Protein AF-A0A934ZIG9-F1 (afdb_monomer_lite)

Secondary structure (DSSP, 8-state):
-PPBPTTT-PBPTT--SS-HHHHHHTTSSPPPPPPPPPP--HHHHHHHHHHHHHHHHHHHHHHHHHHHHHTTS--------S-SS-TT---STTHHHHHHHHTSSSHHHHHHHHHHHHHHHHHS---S-----PSSPPHHHHHHHTTT-TTTS-HHHHHHHHHHHHHHHT--EEEEEE-S-SSTTS-S-SSSSS--EEEEETTEEEETTTTEEEEGGGS-EEE--HHHHHHHHHHHHHHHHHHHT--HHHHHHHHHHHHHH-TTSSHHHHHHHHHHHHHHGGGGHHHHHHHHHHHHHH---HHHHHHHHHHHHHTT-HHHHHHHHHHHHHH-TT-HHHHHHHHHHHHHHHHTT--PPPTTHHHHT--STHHHHHHHTTSTT--HHHHHHHHHHHHHT---HHHHHHHHHHH-HHHHHHHHHHS-HHHHHHHHHHHHHTT-HHHHHHHHT------

pLDDT: mean 82.91, std 17.13, range [31.81, 98.12]

Sequence (455 aa):
MSLECAHCGTRCADGSPRCPKCLRATNLMPVVDAPAPRPRRARVVVAVVTLLLVVGGGGAWHTLRSRRALDRVRPIPTEVAPQANDPLVAGAELQEVVARVRAERDPVARARRAAELVHQRRQAGVVGEGEAVPPPRSPD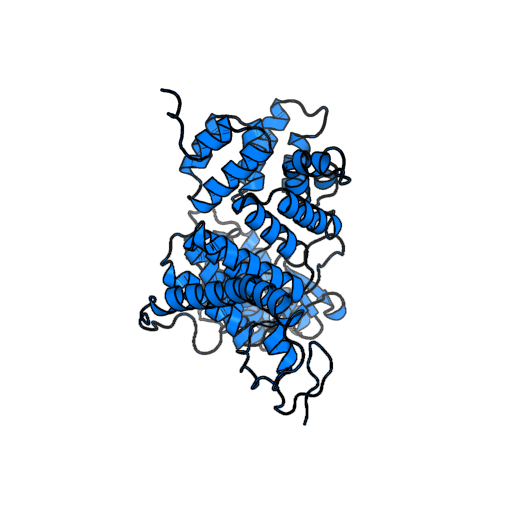LVWRVLPSARERVSTLDLARLVATLLRAAGDPAAVAERTAPARSDEPADPTGMLGSFVVRAGDHVVEVADGTLTAQASVAHQSLDNAELAGAISAQAALELATSQGPRDRALQYASAAVDAWGASPTPLLARARVWIEVGGSSGLDLADSDLRAAIALRDDPAAHLARARVLLAMDRLAEAATESLRAARMSPAWGTAGLAMIALRPVLERLDASAPEGCDGLRRARAPWTDDAYALCAPGVADEARRASAARLLAGSDDPLRAAYAVVTLGAESATALHDRLRVGPRRETARWLMLLGHGELAARVLGDVDGGR

Structure (mmCIF, N/CA/C/O backbone):
data_AF-A0A934ZIG9-F1
#
_entry.id   AF-A0A934ZIG9-F1
#
loop_
_atom_site.group_PDB
_atom_site.id
_atom_site.type_symbol
_atom_site.label_atom_id
_atom_site.label_alt_id
_atom_site.label_comp_id
_atom_site.label_asym_id
_atom_site.label_entity_id
_atom_site.label_seq_id
_atom_site.pdbx_PDB_ins_code
_atom_site.Cartn_x
_atom_site.Cartn_y
_atom_site.Cartn_z
_atom_site.occupancy
_atom_site.B_iso_or_equiv
_atom_site.auth_seq_id
_atom_site.auth_comp_id
_atom_site.auth_asym_id
_atom_site.auth_atom_id
_atom_site.pdbx_PDB_model_num
ATOM 1 N N . MET A 1 1 ? -20.620 -25.265 23.519 1.00 52.66 1 MET A N 1
ATOM 2 C CA . MET A 1 1 ? -21.322 -24.843 22.287 1.00 52.66 1 MET A CA 1
ATOM 3 C C . MET A 1 1 ? -20.398 -25.153 21.118 1.00 52.66 1 MET A C 1
ATOM 5 O O . MET A 1 1 ? -19.248 -24.745 21.182 1.00 52.66 1 MET A O 1
ATOM 9 N N . SER A 1 2 ? -20.823 -25.943 20.127 1.00 54.53 2 SER A N 1
ATOM 10 C CA . SER A 1 2 ? -19.996 -26.238 18.944 1.00 54.53 2 SER A CA 1
ATOM 11 C C . SER A 1 2 ? -20.073 -25.071 17.959 1.00 54.53 2 SER A C 1
ATOM 13 O O . SER A 1 2 ? -21.175 -24.741 17.523 1.00 54.53 2 SER A O 1
ATOM 15 N N . LEU A 1 3 ? -18.936 -24.463 17.621 1.00 75.75 3 LEU A N 1
ATOM 16 C CA . LEU A 1 3 ? -18.834 -23.403 16.614 1.00 75.75 3 LEU A CA 1
ATOM 17 C C . LEU A 1 3 ? -18.751 -24.012 15.208 1.00 75.75 3 LEU A C 1
ATOM 19 O O . LEU A 1 3 ? -18.126 -25.056 15.006 1.00 75.75 3 LEU A O 1
ATOM 23 N N . GLU A 1 4 ? -19.405 -23.380 14.236 1.00 82.62 4 GLU A N 1
ATOM 24 C CA . GLU A 1 4 ? -19.259 -23.735 12.824 1.00 82.62 4 GLU A CA 1
ATOM 25 C C . GLU A 1 4 ? -17.978 -23.112 12.268 1.00 82.62 4 GLU A C 1
ATOM 27 O O . GLU A 1 4 ? -17.645 -21.961 12.548 1.00 82.62 4 GLU A O 1
ATOM 32 N N . CYS A 1 5 ? -17.229 -23.892 11.494 1.00 83.50 5 CYS A N 1
ATOM 33 C CA . CYS A 1 5 ? -16.001 -23.444 10.864 1.00 83.50 5 CYS A CA 1
ATOM 34 C C . CYS A 1 5 ? -16.294 -22.283 9.913 1.00 83.50 5 CYS A C 1
ATOM 36 O O . CYS A 1 5 ? -17.013 -22.459 8.930 1.00 83.50 5 CYS A O 1
ATOM 38 N N . ALA A 1 6 ? -15.627 -21.149 10.128 1.00 74.94 6 ALA A N 1
ATOM 39 C CA . ALA A 1 6 ? -15.805 -19.940 9.324 1.00 74.94 6 ALA A CA 1
ATOM 40 C C . ALA A 1 6 ? -15.455 -20.123 7.833 1.00 74.94 6 ALA A C 1
ATOM 42 O O . ALA A 1 6 ? -15.881 -19.336 6.998 1.00 74.94 6 ALA A O 1
ATOM 43 N N . HIS A 1 7 ? -14.683 -21.158 7.484 1.00 71.94 7 HIS A N 1
ATOM 44 C CA . HIS A 1 7 ? -14.224 -21.385 6.114 1.00 71.94 7 HIS A CA 1
ATOM 45 C C . HIS A 1 7 ? -15.107 -22.356 5.312 1.00 71.94 7 HIS A C 1
ATOM 47 O O . HIS A 1 7 ? -15.242 -22.194 4.103 1.00 71.94 7 HIS A O 1
ATOM 53 N N . CYS A 1 8 ? -15.701 -23.374 5.943 1.00 81.75 8 CYS A N 1
ATOM 54 C CA . CYS A 1 8 ? -16.466 -24.401 5.217 1.00 81.75 8 CYS A CA 1
ATOM 55 C C . CYS A 1 8 ? -17.771 -24.840 5.898 1.00 81.75 8 CYS A C 1
ATOM 57 O O . CYS A 1 8 ? -18.378 -25.816 5.463 1.00 81.75 8 CYS A O 1
ATOM 59 N N . GLY A 1 9 ? -18.185 -24.177 6.983 1.00 79.19 9 GLY A N 1
ATOM 60 C CA . GLY A 1 9 ? -19.452 -24.439 7.675 1.00 79.19 9 GLY A CA 1
ATOM 61 C C . GLY A 1 9 ? -19.520 -25.758 8.454 1.00 79.19 9 GLY A C 1
ATOM 62 O O . GLY A 1 9 ? -20.553 -26.084 9.027 1.00 79.19 9 GLY A O 1
ATOM 63 N N . THR A 1 10 ? -18.441 -26.548 8.513 1.00 85.69 10 THR A N 1
ATOM 64 C CA . THR A 1 10 ? -18.432 -27.783 9.321 1.00 85.69 10 THR A CA 1
ATOM 65 C C . THR A 1 10 ? -18.292 -27.478 10.809 1.00 85.69 10 THR A C 1
ATOM 67 O O . THR A 1 10 ? -17.479 -26.646 11.197 1.00 85.69 10 THR A O 1
ATOM 70 N N . ARG A 1 11 ? -19.050 -28.174 11.664 1.00 81.75 11 ARG A N 1
ATOM 71 C CA . ARG A 1 11 ? -18.956 -28.015 13.126 1.00 81.75 11 ARG A CA 1
ATOM 72 C C . ARG A 1 11 ? -17.592 -28.473 13.648 1.00 81.75 11 ARG A C 1
ATOM 74 O O . ARG A 1 11 ? -17.200 -29.621 13.436 1.00 81.75 11 ARG A O 1
ATOM 81 N N . CYS A 1 12 ? -16.899 -27.587 14.357 1.00 80.19 12 CYS A N 1
ATOM 82 C CA . CYS A 1 12 ? -15.625 -27.875 15.007 1.00 80.19 12 CYS A CA 1
ATOM 83 C C . CYS A 1 12 ? -15.869 -28.497 16.387 1.00 80.19 12 CYS A C 1
ATOM 85 O O . CYS A 1 12 ? -16.540 -27.908 17.237 1.00 80.19 12 CYS A O 1
ATOM 87 N N . ALA A 1 13 ? -15.322 -29.694 16.613 1.00 73.62 13 ALA A N 1
ATOM 88 C CA . ALA A 1 13 ? -15.498 -30.433 17.867 1.00 73.62 13 ALA A CA 1
ATOM 89 C C . ALA A 1 13 ? -14.769 -29.789 19.063 1.00 73.62 13 ALA A C 1
ATOM 91 O O . ALA A 1 13 ? -15.165 -29.996 20.205 1.00 73.62 13 ALA A O 1
ATOM 92 N N . ASP A 1 14 ? -13.735 -28.994 18.798 1.00 75.75 14 ASP A N 1
ATOM 93 C CA . ASP A 1 14 ? -12.892 -28.307 19.781 1.00 75.75 14 ASP A CA 1
ATOM 94 C C . ASP A 1 14 ? -13.305 -26.844 20.025 1.00 75.75 14 ASP A C 1
ATOM 96 O O . ASP A 1 14 ? -12.667 -26.146 20.807 1.00 75.75 14 ASP A O 1
ATOM 100 N N . GLY A 1 15 ? -14.365 -26.365 19.362 1.00 75.19 15 GLY A N 1
ATOM 101 C CA . GLY A 1 15 ? -14.793 -24.966 19.446 1.00 75.19 15 GLY A CA 1
ATOM 102 C C . GLY A 1 15 ? -13.860 -23.976 18.736 1.00 75.19 15 GLY A C 1
ATOM 103 O O . GLY A 1 15 ? -14.022 -22.772 18.909 1.00 75.19 15 GLY A O 1
ATOM 104 N N . SER A 1 16 ? -12.905 -24.448 17.930 1.00 75.94 16 SER A N 1
ATOM 105 C CA . SER A 1 16 ? -12.036 -23.575 17.139 1.00 75.94 16 SER A CA 1
ATOM 106 C C . SER A 1 16 ? -12.794 -22.915 15.970 1.00 75.94 16 SER A C 1
ATOM 108 O O . SER A 1 16 ? -13.719 -23.509 15.407 1.00 75.94 16 SER A O 1
ATOM 110 N N . PRO A 1 17 ? -12.393 -21.706 15.529 1.00 77.88 17 PRO A N 1
ATOM 111 C CA . PRO A 1 17 ? -13.027 -21.028 14.392 1.00 77.88 17 PRO A CA 1
ATOM 112 C C . PRO A 1 17 ? -12.742 -21.709 13.039 1.00 77.88 17 PRO A C 1
ATOM 114 O O . PRO A 1 17 ? -13.371 -21.385 12.026 1.00 77.88 17 PRO A O 1
ATOM 117 N N . ARG A 1 18 ? -11.802 -22.665 12.982 1.00 75.75 18 ARG A N 1
ATOM 118 C CA . ARG A 1 18 ? -11.403 -23.372 11.757 1.00 75.75 18 ARG A CA 1
ATOM 119 C C . ARG A 1 18 ? -11.263 -24.868 12.000 1.00 75.75 18 ARG A C 1
ATOM 121 O O . ARG A 1 18 ? -10.499 -25.283 12.857 1.00 75.75 18 ARG A O 1
ATOM 128 N N . CYS A 1 19 ? -11.925 -25.686 11.182 1.00 84.19 19 CYS A N 1
ATOM 129 C CA . CYS A 1 19 ? -11.845 -27.131 11.346 1.00 84.19 19 CYS A CA 1
ATOM 130 C C . CYS A 1 19 ? -10.449 -27.665 10.959 1.00 84.19 19 CYS A C 1
ATOM 132 O O . CYS A 1 19 ? -9.771 -27.081 10.102 1.00 84.19 19 CYS A O 1
ATOM 134 N N . PRO A 1 20 ? -10.031 -28.829 11.493 1.00 77.81 20 PRO A N 1
ATOM 135 C CA . PRO A 1 20 ? -8.717 -29.420 11.212 1.00 77.81 20 PRO A CA 1
ATOM 136 C C . PRO A 1 20 ? -8.432 -29.677 9.727 1.00 77.81 20 PRO A C 1
ATOM 138 O O . PRO A 1 20 ? -7.274 -29.799 9.328 1.00 77.81 20 PRO A O 1
ATOM 141 N N . LYS A 1 21 ? -9.476 -29.798 8.896 1.00 76.50 21 LYS A N 1
ATOM 142 C CA . LYS A 1 21 ? -9.348 -29.953 7.442 1.00 76.50 21 LYS A CA 1
ATOM 143 C C . LYS A 1 21 ? -8.956 -28.634 6.776 1.00 76.50 21 LYS A C 1
ATOM 145 O O . LYS A 1 21 ? -8.040 -28.624 5.962 1.00 76.50 21 LYS A O 1
ATOM 150 N N . CYS A 1 22 ? -9.606 -27.534 7.153 1.00 73.81 22 CYS A N 1
ATOM 151 C CA . CYS A 1 22 ? -9.266 -26.195 6.678 1.00 73.81 22 CYS A CA 1
ATOM 152 C C . CYS A 1 22 ? -7.878 -25.771 7.155 1.00 73.81 22 CYS A C 1
ATOM 154 O O . CYS A 1 22 ? -7.103 -25.277 6.349 1.00 73.81 22 CYS A O 1
ATOM 156 N N . LEU A 1 23 ? -7.528 -26.059 8.414 1.00 76.62 23 LEU A N 1
ATOM 157 C CA . LEU A 1 23 ? -6.182 -25.806 8.937 1.00 76.62 23 LEU A CA 1
ATOM 158 C C . LEU A 1 23 ? -5.102 -26.571 8.156 1.00 76.62 23 LEU A C 1
ATOM 160 O O . LEU A 1 23 ? -4.046 -26.015 7.871 1.00 76.62 23 LEU A O 1
ATOM 164 N N . ARG A 1 24 ? -5.364 -27.822 7.752 1.00 75.94 24 ARG A N 1
ATOM 165 C CA . ARG A 1 24 ? -4.446 -28.596 6.897 1.00 75.94 24 ARG A CA 1
ATOM 166 C C . ARG A 1 24 ? -4.364 -28.058 5.468 1.00 75.94 24 ARG A C 1
ATOM 168 O O . ARG A 1 24 ? -3.270 -27.980 4.927 1.00 75.94 24 ARG A O 1
ATOM 175 N N . ALA A 1 25 ? -5.488 -27.657 4.874 1.00 70.25 25 ALA A N 1
ATOM 176 C CA . ALA A 1 25 ? -5.511 -27.073 3.530 1.00 70.25 25 ALA A CA 1
ATOM 177 C C . ALA A 1 25 ? -4.749 -25.737 3.454 1.00 70.25 25 ALA A C 1
ATOM 179 O O . ALA A 1 25 ? -4.166 -25.424 2.421 1.00 70.25 25 ALA A O 1
ATOM 180 N N . THR A 1 26 ? -4.706 -24.982 4.555 1.00 62.41 26 THR A N 1
ATOM 181 C CA . THR A 1 26 ? -3.944 -23.730 4.670 1.00 62.41 26 THR A CA 1
ATOM 182 C C . THR A 1 26 ? -2.541 -23.916 5.261 1.00 62.41 26 THR A C 1
ATOM 184 O O . THR A 1 26 ? -1.909 -22.928 5.613 1.00 62.41 26 THR A O 1
ATOM 187 N N . ASN A 1 27 ? -2.044 -25.153 5.409 1.00 56.22 27 ASN A N 1
ATOM 188 C CA . ASN A 1 27 ? -0.744 -25.480 6.025 1.00 56.22 27 ASN A CA 1
ATOM 189 C C . ASN A 1 27 ? -0.538 -24.956 7.467 1.00 56.22 27 ASN A C 1
ATOM 191 O O . ASN A 1 27 ? 0.595 -24.840 7.927 1.00 56.22 27 ASN A O 1
ATOM 195 N N . LEU A 1 28 ? -1.618 -24.681 8.204 1.00 58.62 28 LEU A N 1
ATOM 196 C CA . LEU A 1 28 ? -1.595 -24.218 9.601 1.00 58.62 28 LEU A CA 1
ATOM 197 C C . LEU A 1 28 ? -1.614 -25.374 10.619 1.00 58.62 28 LEU A C 1
ATOM 199 O O . LEU A 1 28 ? -1.473 -25.152 11.816 1.00 58.62 28 LEU A O 1
ATOM 203 N N . MET A 1 29 ? -1.777 -26.618 10.159 1.00 51.84 29 MET A N 1
ATOM 204 C CA . MET A 1 29 ? -1.602 -27.827 10.967 1.00 51.84 29 MET A CA 1
ATOM 205 C C . MET A 1 29 ? -0.736 -28.851 10.224 1.00 51.84 29 MET A C 1
ATOM 207 O O . MET A 1 29 ? -0.979 -29.091 9.037 1.00 51.84 29 MET A O 1
ATOM 211 N N . PRO A 1 30 ? 0.216 -29.521 10.902 1.00 43.22 30 PRO A N 1
ATOM 212 C CA . PRO A 1 30 ? 0.969 -30.617 10.307 1.00 43.22 30 PRO A CA 1
ATOM 213 C C . PRO A 1 30 ? 0.049 -31.810 10.005 1.00 43.22 30 PRO A C 1
ATOM 215 O O . PRO A 1 30 ? -0.809 -32.185 10.807 1.00 43.22 30 PRO A O 1
ATOM 218 N N . VAL A 1 31 ? 0.232 -32.420 8.833 1.00 49.12 31 VAL A N 1
ATOM 219 C CA . VAL A 1 31 ? -0.440 -33.669 8.460 1.00 49.12 31 VAL A CA 1
ATOM 220 C C . VAL A 1 31 ? 0.245 -34.814 9.204 1.00 49.12 31 VAL A C 1
ATOM 222 O O . VAL A 1 31 ? 1.436 -35.045 9.024 1.00 49.12 31 VAL A O 1
ATOM 225 N N . VAL A 1 32 ? -0.499 -35.512 10.062 1.00 45.91 32 VAL A N 1
ATOM 226 C CA . VAL A 1 32 ? -0.075 -36.810 10.599 1.00 45.91 32 VAL A CA 1
ATOM 227 C C . VAL A 1 32 ? -0.434 -37.856 9.550 1.00 45.91 32 VAL A C 1
ATOM 229 O O . VAL A 1 32 ? -1.614 -38.015 9.224 1.00 45.91 32 VAL A O 1
ATOM 232 N N . ASP A 1 33 ? 0.573 -38.525 8.993 1.00 40.09 33 ASP A N 1
ATOM 233 C CA . ASP A 1 33 ? 0.381 -39.558 7.978 1.00 40.09 33 ASP A CA 1
ATOM 234 C C . ASP A 1 33 ? -0.405 -40.742 8.559 1.00 40.09 33 ASP A C 1
ATOM 236 O O . ASP A 1 33 ? -0.028 -41.341 9.568 1.00 40.09 33 ASP A O 1
ATOM 240 N N . ALA A 1 34 ? -1.528 -41.078 7.923 1.00 42.19 34 ALA A N 1
ATOM 241 C CA . ALA A 1 34 ? -2.299 -42.268 8.262 1.00 42.19 34 ALA A CA 1
ATOM 242 C C . ALA A 1 34 ? -1.572 -43.536 7.763 1.00 42.19 34 ALA A C 1
ATOM 244 O O . ALA A 1 34 ? -0.966 -43.510 6.687 1.00 42.19 34 ALA A O 1
ATOM 245 N N . PRO A 1 35 ? -1.649 -44.667 8.492 1.00 41.19 35 PRO A N 1
ATOM 246 C CA . PRO A 1 35 ? -0.997 -45.905 8.081 1.00 41.19 35 PRO A CA 1
ATOM 247 C C . PRO A 1 35 ? -1.600 -46.450 6.777 1.00 41.19 35 PRO A C 1
ATOM 249 O O . PRO A 1 35 ? -2.818 -46.554 6.623 1.00 41.19 35 PRO A O 1
ATOM 252 N N . ALA A 1 36 ? -0.726 -46.803 5.832 1.00 41.97 36 ALA A N 1
ATOM 253 C CA . ALA A 1 36 ? -1.096 -47.242 4.491 1.00 41.97 36 ALA A CA 1
ATOM 254 C C . ALA A 1 36 ? -1.855 -48.594 4.482 1.00 41.97 36 ALA A C 1
ATOM 256 O O . ALA A 1 36 ? -1.451 -49.532 5.177 1.00 41.97 36 ALA A O 1
ATOM 257 N N . PRO A 1 37 ? -2.911 -48.751 3.657 1.00 46.12 37 PRO A N 1
ATOM 258 C CA . PRO A 1 37 ? -3.569 -50.039 3.445 1.00 46.12 37 PRO A CA 1
ATOM 259 C C . PRO A 1 37 ? -2.720 -50.997 2.583 1.00 46.12 37 PRO A C 1
ATOM 261 O O . PRO A 1 37 ? -1.997 -50.588 1.674 1.00 46.12 37 PRO A O 1
ATOM 264 N N . ARG A 1 38 ? -2.825 -52.303 2.874 1.00 39.47 38 ARG A N 1
ATOM 265 C CA . ARG A 1 38 ? -2.090 -53.399 2.206 1.00 39.47 38 ARG A CA 1
ATOM 266 C C . ARG A 1 38 ? -2.528 -53.619 0.739 1.00 39.47 38 ARG A C 1
ATOM 268 O O . ARG A 1 38 ? -3.690 -53.381 0.412 1.00 39.47 38 ARG A O 1
ATOM 275 N N . PRO A 1 39 ? -1.639 -54.124 -0.145 1.00 42.88 39 PRO A N 1
ATOM 276 C CA . PRO A 1 39 ? -1.762 -53.934 -1.589 1.00 42.88 39 PRO A CA 1
ATOM 277 C C . PRO A 1 39 ? -2.347 -55.142 -2.339 1.00 42.88 39 PRO A C 1
ATOM 279 O O . PRO A 1 39 ? -2.041 -56.291 -2.020 1.00 42.88 39 PRO A O 1
ATOM 282 N N . ARG A 1 40 ? -3.058 -54.887 -3.449 1.00 46.94 40 ARG A N 1
ATOM 283 C CA . ARG A 1 40 ? -3.097 -55.792 -4.617 1.00 46.94 40 ARG A CA 1
ATOM 284 C C . ARG A 1 40 ? -3.109 -55.001 -5.935 1.00 46.94 40 ARG A C 1
ATOM 286 O O . ARG A 1 40 ? -3.897 -54.081 -6.099 1.00 46.94 40 ARG A O 1
ATOM 293 N N . ARG A 1 41 ? -2.282 -55.486 -6.880 1.00 46.34 41 ARG A N 1
ATOM 294 C CA . ARG A 1 41 ? -2.056 -55.091 -8.297 1.00 46.34 41 ARG A CA 1
ATOM 295 C C . ARG A 1 41 ? -0.975 -54.018 -8.535 1.00 46.34 41 ARG A C 1
ATOM 297 O O . ARG A 1 41 ? -1.225 -52.832 -8.696 1.00 46.34 41 ARG A O 1
ATOM 304 N N . ALA A 1 42 ? 0.259 -54.517 -8.630 1.00 52.47 42 ALA A N 1
ATOM 305 C CA . ALA A 1 42 ? 1.534 -53.803 -8.553 1.00 52.47 42 ALA A CA 1
ATOM 306 C C . ALA A 1 42 ? 2.007 -53.032 -9.806 1.00 52.47 42 ALA A C 1
ATOM 308 O O . ALA A 1 42 ? 3.113 -52.509 -9.783 1.00 52.47 42 ALA A O 1
ATOM 309 N N . ARG A 1 43 ? 1.242 -52.937 -10.903 1.00 52.53 43 ARG A N 1
ATOM 310 C CA . ARG A 1 43 ? 1.756 -52.300 -12.141 1.00 52.53 43 ARG A CA 1
ATOM 311 C C . ARG A 1 43 ? 1.285 -50.862 -12.373 1.00 52.53 43 ARG A C 1
ATOM 313 O O . ARG A 1 43 ? 2.063 -50.059 -12.863 1.00 52.53 43 ARG A O 1
ATOM 320 N N . VAL A 1 44 ? 0.077 -50.503 -11.937 1.00 54.75 44 VAL A N 1
ATOM 321 C CA . VAL A 1 44 ? -0.407 -49.104 -11.986 1.00 54.75 44 VAL A CA 1
ATOM 322 C C . VAL A 1 44 ? 0.142 -48.292 -10.806 1.00 54.75 44 VAL A C 1
ATOM 324 O O . VAL A 1 44 ? 0.423 -47.104 -10.928 1.00 54.75 44 VAL A O 1
ATOM 327 N N . VAL A 1 45 ? 0.382 -48.962 -9.677 1.00 54.41 45 VAL A N 1
ATOM 328 C CA . VAL A 1 45 ? 0.894 -48.340 -8.452 1.00 54.41 45 VAL A CA 1
ATOM 329 C C . VAL A 1 45 ? 2.318 -47.823 -8.628 1.00 54.41 45 VAL A C 1
ATOM 331 O O . VAL A 1 45 ? 2.606 -46.759 -8.110 1.00 54.41 45 VAL A O 1
ATOM 334 N N . VAL A 1 46 ? 3.194 -48.492 -9.386 1.00 58.06 46 VAL A N 1
ATOM 335 C CA . VAL A 1 46 ? 4.574 -48.001 -9.567 1.00 58.06 46 VAL A CA 1
ATOM 336 C C . VAL A 1 46 ? 4.582 -46.671 -10.315 1.00 58.06 46 VAL A C 1
ATOM 338 O O . VAL A 1 46 ? 5.200 -45.736 -9.833 1.00 58.06 46 VAL A O 1
ATOM 341 N N . ALA A 1 47 ? 3.820 -46.524 -11.402 1.00 59.28 47 ALA A N 1
ATOM 342 C CA . ALA A 1 47 ? 3.759 -45.257 -12.136 1.00 59.28 47 ALA A CA 1
ATOM 343 C C . ALA A 1 47 ? 3.183 -44.111 -11.283 1.00 59.28 47 ALA A C 1
ATOM 345 O O . ALA A 1 47 ? 3.727 -43.009 -11.276 1.00 59.28 47 ALA A O 1
ATOM 346 N N . VAL A 1 48 ? 2.126 -44.385 -10.508 1.00 57.72 48 VAL A N 1
ATOM 347 C CA . VAL A 1 48 ? 1.506 -43.391 -9.617 1.00 57.72 48 VAL A CA 1
ATOM 348 C C . VAL A 1 48 ? 2.394 -43.079 -8.409 1.00 57.72 48 VAL A C 1
ATOM 350 O O . VAL A 1 48 ? 2.477 -41.925 -8.011 1.00 57.72 48 VAL A O 1
ATOM 353 N N . VAL A 1 49 ? 3.110 -44.058 -7.851 1.00 59.88 49 VAL A N 1
ATOM 354 C CA . VAL A 1 49 ? 4.049 -43.862 -6.735 1.00 59.88 49 VAL A CA 1
ATOM 355 C C . VAL A 1 49 ? 5.306 -43.139 -7.197 1.00 59.88 49 VAL A C 1
ATOM 357 O O . VAL A 1 49 ? 5.768 -42.265 -6.482 1.00 59.88 49 VAL A O 1
ATOM 360 N N . THR A 1 50 ? 5.839 -43.413 -8.390 1.00 61.34 50 THR A N 1
ATOM 361 C CA . THR A 1 50 ? 6.960 -42.636 -8.938 1.00 61.34 50 THR A CA 1
ATOM 362 C C . THR A 1 50 ? 6.527 -41.197 -9.214 1.00 61.34 50 THR A C 1
ATOM 364 O O . THR A 1 50 ? 7.243 -40.276 -8.838 1.00 61.34 50 THR A O 1
ATOM 367 N N . LEU A 1 51 ? 5.325 -40.979 -9.762 1.00 60.47 51 LEU A N 1
ATOM 368 C CA . LEU A 1 51 ? 4.777 -39.633 -9.953 1.00 60.47 51 LEU A CA 1
ATOM 369 C C . LEU A 1 51 ? 4.538 -38.918 -8.610 1.00 60.47 51 LEU A C 1
ATOM 371 O O . LEU A 1 51 ? 4.914 -37.761 -8.463 1.00 60.47 51 LEU A O 1
ATOM 375 N N . LEU A 1 52 ? 3.988 -39.602 -7.601 1.00 54.50 52 LEU A N 1
ATOM 376 C CA . LEU A 1 52 ? 3.781 -39.058 -6.253 1.00 54.50 52 LEU A CA 1
ATOM 377 C C . LEU A 1 52 ? 5.088 -38.877 -5.471 1.00 54.50 52 LEU A C 1
ATOM 379 O O . LEU A 1 52 ? 5.154 -37.991 -4.632 1.00 54.50 52 LEU A O 1
ATOM 383 N N . LEU A 1 53 ? 6.137 -39.654 -5.738 1.00 58.69 53 LEU A N 1
ATOM 384 C CA . LEU A 1 53 ? 7.465 -39.454 -5.150 1.00 58.69 53 LEU A CA 1
ATOM 385 C C . LEU A 1 53 ? 8.208 -38.300 -5.824 1.00 58.69 53 LEU A C 1
ATOM 387 O O . LEU A 1 53 ? 8.953 -37.602 -5.150 1.00 58.69 53 LEU A O 1
ATOM 391 N N . VAL A 1 54 ? 7.980 -38.043 -7.114 1.00 59.50 54 VAL A N 1
ATOM 392 C CA . VAL A 1 54 ? 8.545 -36.874 -7.806 1.00 59.50 54 VAL A CA 1
ATOM 393 C C . VAL A 1 54 ? 7.785 -35.597 -7.421 1.00 59.50 54 VAL A C 1
ATOM 395 O O . VAL A 1 54 ? 8.404 -34.602 -7.053 1.00 59.50 54 VAL A O 1
ATOM 398 N N . VAL A 1 55 ? 6.448 -35.631 -7.408 1.00 54.34 55 VAL A N 1
ATOM 399 C CA . VAL A 1 55 ? 5.596 -34.476 -7.060 1.00 54.34 55 VAL A CA 1
ATOM 400 C C . VAL A 1 55 ? 5.551 -34.236 -5.542 1.00 54.34 55 VAL A C 1
ATOM 402 O O . VAL A 1 55 ? 5.693 -33.106 -5.082 1.00 54.34 55 VAL A O 1
ATOM 405 N N . GLY A 1 56 ? 5.417 -35.291 -4.738 1.00 45.12 56 GLY A N 1
ATOM 406 C CA . GLY A 1 56 ? 5.421 -35.229 -3.272 1.00 45.12 56 GLY A CA 1
ATOM 407 C C . GLY A 1 56 ? 6.822 -35.119 -2.666 1.00 45.12 56 GLY A C 1
ATOM 408 O O . GLY A 1 56 ? 6.992 -34.455 -1.645 1.00 45.12 56 GLY A O 1
ATOM 409 N N . GLY A 1 57 ? 7.847 -35.679 -3.316 1.00 43.47 57 GLY A N 1
ATOM 410 C CA . GLY A 1 57 ? 9.245 -35.509 -2.909 1.00 43.47 57 GLY A CA 1
ATOM 411 C C . GLY A 1 57 ? 9.738 -34.075 -3.085 1.00 43.47 57 GLY A C 1
ATOM 412 O O . GLY A 1 57 ? 10.479 -33.594 -2.232 1.00 43.47 57 GLY A O 1
ATOM 413 N N . GLY A 1 58 ? 9.258 -33.349 -4.103 1.00 44.69 58 GLY A N 1
ATOM 414 C CA . GLY A 1 58 ? 9.514 -31.911 -4.247 1.00 44.69 58 GLY A CA 1
ATOM 415 C C . GLY A 1 58 ? 8.960 -31.095 -3.073 1.00 44.69 58 GLY A C 1
ATOM 416 O O . GLY A 1 58 ? 9.679 -30.284 -2.491 1.00 44.69 58 GLY A O 1
ATOM 417 N N . GLY A 1 59 ? 7.719 -31.365 -2.651 1.00 41.91 59 GLY A N 1
ATOM 418 C CA . GLY A 1 59 ? 7.088 -30.692 -1.506 1.00 41.91 59 GLY A CA 1
ATOM 419 C C . GLY A 1 59 ? 7.707 -31.054 -0.148 1.00 41.91 59 GLY A C 1
ATOM 420 O O . GLY A 1 59 ? 7.931 -30.179 0.693 1.00 41.91 59 GLY A O 1
ATOM 421 N N . ALA A 1 60 ? 8.046 -32.329 0.065 1.00 45.97 60 ALA A N 1
ATOM 422 C CA . ALA A 1 60 ? 8.708 -32.799 1.284 1.00 45.97 60 ALA A CA 1
ATOM 423 C C . ALA A 1 60 ? 10.156 -32.285 1.391 1.00 45.97 60 ALA A C 1
ATOM 425 O O . ALA A 1 60 ? 10.595 -31.863 2.460 1.00 45.97 60 ALA A O 1
ATOM 426 N N . TRP A 1 61 ? 10.893 -32.244 0.276 1.00 43.03 61 TRP A N 1
ATOM 427 C CA . TRP A 1 61 ? 12.234 -31.659 0.227 1.00 43.03 61 TRP A CA 1
ATOM 428 C C . TRP A 1 61 ? 12.198 -30.143 0.459 1.00 43.03 61 TRP A C 1
ATOM 430 O O . TRP A 1 61 ? 13.035 -29.624 1.198 1.00 43.03 61 TRP A O 1
ATOM 440 N N . HIS A 1 62 ? 11.212 -29.428 -0.098 1.00 52.25 62 HIS A N 1
ATOM 441 C CA . HIS A 1 62 ? 11.022 -27.996 0.156 1.00 52.25 62 HIS A CA 1
ATOM 442 C C . HIS A 1 62 ? 10.696 -27.708 1.622 1.00 52.25 62 HIS A C 1
ATOM 444 O O . HIS A 1 62 ? 11.354 -26.872 2.232 1.00 52.25 62 HIS A O 1
ATOM 450 N N . THR A 1 63 ? 9.756 -28.437 2.226 1.00 49.00 63 THR A N 1
ATOM 451 C CA . THR A 1 63 ? 9.401 -28.261 3.646 1.00 49.00 63 THR A CA 1
ATOM 452 C C . THR A 1 63 ? 10.556 -28.611 4.588 1.00 49.00 63 THR A C 1
ATOM 454 O O . THR A 1 63 ? 10.800 -27.880 5.548 1.00 49.00 63 THR A O 1
ATOM 457 N N . LEU A 1 64 ? 11.335 -29.660 4.297 1.00 46.50 64 LEU A N 1
ATOM 458 C CA . LEU A 1 64 ? 12.546 -30.004 5.056 1.00 46.50 64 LEU A CA 1
ATOM 459 C C . LEU A 1 64 ? 13.676 -28.979 4.875 1.00 46.50 64 LEU A C 1
ATOM 461 O O . LEU A 1 64 ? 14.401 -28.698 5.830 1.00 46.50 64 LEU A O 1
ATOM 465 N N . ARG A 1 65 ? 13.829 -28.391 3.682 1.00 46.31 65 ARG A N 1
ATOM 466 C CA . ARG A 1 65 ? 14.807 -27.322 3.425 1.00 46.31 65 ARG A CA 1
ATOM 467 C C . ARG A 1 65 ? 14.422 -26.025 4.140 1.00 46.31 65 ARG A C 1
ATOM 469 O O . ARG A 1 65 ? 15.293 -25.418 4.757 1.00 46.31 65 ARG A O 1
ATOM 476 N N . SER A 1 66 ? 13.141 -25.656 4.130 1.00 45.06 66 SER A N 1
ATOM 477 C CA . SER A 1 66 ? 12.614 -24.510 4.882 1.00 45.06 66 SER A CA 1
ATOM 478 C C . SER A 1 66 ? 12.773 -24.703 6.391 1.00 45.06 66 SER A C 1
ATOM 480 O O . SER A 1 66 ? 13.208 -23.788 7.081 1.00 45.06 66 SER A O 1
ATOM 482 N N . ARG A 1 67 ? 12.531 -25.918 6.906 1.00 43.47 67 ARG A N 1
ATOM 483 C CA . ARG A 1 67 ? 12.769 -26.251 8.322 1.00 43.47 67 ARG A CA 1
ATOM 484 C C . ARG A 1 67 ? 14.241 -26.168 8.710 1.00 43.47 67 ARG A C 1
ATOM 486 O O . ARG A 1 67 ? 14.556 -25.548 9.709 1.00 43.47 67 ARG A O 1
ATOM 493 N N . ARG A 1 68 ? 15.161 -26.681 7.889 1.00 46.00 68 ARG A N 1
ATOM 494 C CA . ARG A 1 68 ? 16.608 -26.557 8.159 1.00 46.00 68 ARG A CA 1
ATOM 495 C C . ARG A 1 68 ? 17.128 -25.118 8.059 1.00 46.00 68 ARG A C 1
ATOM 497 O O . ARG A 1 68 ? 18.155 -24.814 8.662 1.00 46.00 68 ARG A O 1
ATOM 504 N N . ALA A 1 69 ? 16.459 -24.254 7.294 1.00 44.62 69 ALA A N 1
ATOM 505 C CA . ALA A 1 69 ? 16.737 -22.820 7.284 1.00 44.62 69 ALA A CA 1
ATOM 506 C C . ALA A 1 69 ? 16.221 -22.134 8.564 1.00 44.62 69 ALA A C 1
ATOM 508 O O . ALA A 1 69 ? 16.920 -21.282 9.104 1.00 44.62 69 ALA A O 1
ATOM 509 N N . LEU A 1 70 ? 15.067 -22.565 9.087 1.00 40.56 70 LEU A N 1
ATOM 510 C CA . LEU A 1 70 ? 14.503 -22.108 10.364 1.00 40.56 70 LEU A CA 1
ATOM 511 C C . LEU A 1 70 ? 15.302 -22.615 11.583 1.00 40.56 70 LEU A C 1
ATOM 513 O O . LEU A 1 70 ? 15.569 -21.838 12.490 1.00 40.56 70 LEU A O 1
ATOM 517 N N . ASP A 1 71 ? 15.786 -23.862 11.569 1.00 36.56 71 ASP A N 1
ATOM 518 C CA . ASP A 1 71 ? 16.562 -24.471 12.669 1.00 36.56 71 ASP A CA 1
ATOM 519 C C . ASP A 1 71 ? 17.967 -23.860 12.844 1.00 36.56 71 ASP A C 1
ATOM 521 O O . ASP A 1 71 ? 18.637 -24.091 13.852 1.00 36.56 71 ASP A O 1
ATOM 525 N N . ARG A 1 72 ? 18.448 -23.078 11.866 1.00 36.72 72 ARG A N 1
ATOM 526 C CA . ARG A 1 72 ? 19.714 -22.329 11.969 1.00 36.72 72 ARG A CA 1
ATOM 527 C C . ARG A 1 72 ? 19.550 -20.931 12.556 1.00 36.72 72 ARG A C 1
ATOM 529 O O . ARG A 1 72 ? 20.561 -20.289 12.845 1.00 36.72 72 ARG A O 1
ATOM 536 N N . VAL A 1 73 ? 18.320 -20.475 12.775 1.00 38.12 73 VAL A N 1
ATOM 537 C CA . VAL A 1 73 ? 18.056 -19.253 13.530 1.00 38.12 73 VAL A CA 1
ATOM 538 C C . VAL A 1 73 ? 18.132 -19.634 15.005 1.00 38.12 73 VAL A C 1
ATOM 540 O O . VAL A 1 73 ? 17.219 -20.242 15.558 1.00 38.12 73 VAL A O 1
ATOM 543 N N . ARG A 1 74 ? 19.266 -19.334 15.651 1.00 32.16 74 ARG A N 1
ATOM 544 C CA . ARG A 1 74 ? 19.359 -19.418 17.116 1.00 32.16 74 ARG A CA 1
ATOM 545 C C . ARG A 1 74 ? 18.191 -18.622 17.713 1.00 32.16 74 ARG A C 1
ATOM 547 O O . ARG A 1 74 ? 17.890 -17.563 17.165 1.00 32.16 74 ARG A O 1
ATOM 554 N N . PRO A 1 75 ? 17.570 -19.062 18.822 1.00 33.72 75 PRO A N 1
ATOM 555 C CA . PRO A 1 75 ? 16.624 -18.219 19.537 1.00 33.72 75 PRO A CA 1
ATOM 556 C C . PRO A 1 75 ? 17.361 -16.945 19.954 1.00 33.72 75 PRO A C 1
ATOM 558 O O . PRO A 1 75 ? 18.211 -16.956 20.846 1.00 33.72 75 PRO A O 1
ATOM 561 N N . ILE A 1 76 ? 17.100 -15.862 19.226 1.00 38.12 76 ILE A N 1
ATOM 562 C CA . ILE A 1 76 ? 17.567 -14.529 19.576 1.00 38.12 76 ILE A CA 1
ATOM 563 C C . ILE A 1 76 ? 16.820 -14.169 20.864 1.00 38.12 76 ILE A C 1
ATOM 565 O O . ILE A 1 76 ? 15.609 -14.408 20.930 1.00 38.12 76 ILE A O 1
ATOM 569 N N . PRO A 1 77 ? 17.505 -13.646 21.897 1.00 32.31 77 PRO A N 1
ATOM 570 C CA . PRO A 1 77 ? 16.850 -13.220 23.123 1.00 32.31 77 PRO A CA 1
AT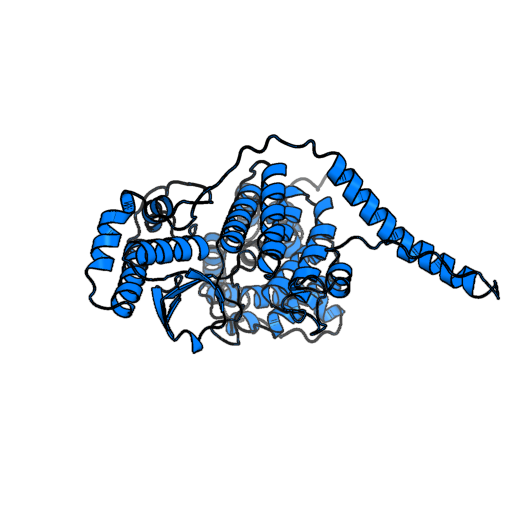OM 571 C C . PRO A 1 77 ? 15.652 -12.333 22.785 1.00 32.31 77 PRO A C 1
ATOM 573 O O . PRO A 1 77 ? 15.783 -11.355 22.049 1.00 32.31 77 PRO A O 1
ATOM 576 N N . THR A 1 78 ? 14.478 -12.699 23.296 1.00 39.72 78 THR A N 1
ATOM 577 C CA . THR A 1 78 ? 13.247 -11.915 23.210 1.00 39.72 78 THR A CA 1
ATOM 578 C C . THR A 1 78 ? 13.405 -10.631 24.021 1.00 39.72 78 THR A C 1
ATOM 580 O O . THR A 1 78 ? 12.880 -10.506 25.124 1.00 39.72 78 THR A O 1
ATOM 583 N N . GLU A 1 79 ? 14.128 -9.655 23.478 1.00 37.00 79 GLU A N 1
ATOM 584 C CA . GLU A 1 79 ? 13.905 -8.257 23.823 1.00 37.00 79 GLU A CA 1
ATOM 585 C C . GLU A 1 79 ? 12.560 -7.862 23.221 1.00 37.00 79 GLU A C 1
ATOM 587 O O . GLU A 1 79 ? 12.440 -7.497 22.046 1.00 37.00 79 GLU A O 1
ATOM 592 N N . VAL A 1 80 ? 11.530 -8.030 24.046 1.00 45.94 80 VAL A N 1
ATOM 593 C CA . VAL A 1 80 ? 10.167 -7.569 23.807 1.00 45.94 80 VAL A CA 1
ATOM 594 C C . VAL A 1 80 ? 10.196 -6.124 23.309 1.00 45.94 80 VAL A C 1
ATOM 596 O O . VAL A 1 80 ? 10.675 -5.235 24.008 1.00 45.94 80 VAL A O 1
ATOM 599 N N . ALA A 1 81 ? 9.608 -5.872 22.142 1.00 40.97 81 ALA A N 1
ATOM 600 C CA . ALA A 1 81 ? 8.995 -4.585 21.830 1.00 40.97 81 ALA A CA 1
ATOM 601 C C . ALA A 1 81 ? 7.896 -4.782 20.766 1.00 40.97 81 ALA A C 1
ATOM 603 O O . ALA A 1 81 ? 8.086 -5.640 19.905 1.00 40.97 81 ALA A O 1
ATOM 604 N N . PRO A 1 82 ? 6.787 -4.006 20.755 1.00 46.16 82 PRO A N 1
ATOM 605 C CA . PRO A 1 82 ? 6.447 -2.856 21.609 1.00 46.16 82 PRO A CA 1
ATOM 606 C C . PRO A 1 82 ? 5.055 -2.956 22.287 1.00 46.16 82 PRO A C 1
ATOM 608 O O . PRO A 1 82 ? 4.125 -3.554 21.765 1.00 46.16 82 PRO A O 1
ATOM 611 N N . GLN A 1 83 ? 4.898 -2.275 23.428 1.00 48.88 83 GLN A N 1
ATOM 612 C CA . GLN A 1 83 ? 3.622 -2.021 24.129 1.00 48.88 83 GLN A CA 1
ATOM 613 C C . GLN A 1 83 ? 2.880 -3.253 24.686 1.00 48.88 83 GLN A C 1
ATOM 615 O O . GLN A 1 83 ? 1.727 -3.520 24.357 1.00 48.88 83 GLN A O 1
ATOM 620 N N . ALA A 1 84 ? 3.495 -3.944 25.646 1.00 42.38 84 ALA A N 1
ATOM 621 C CA . ALA A 1 84 ? 2.729 -4.745 26.596 1.00 42.38 84 ALA A CA 1
ATOM 622 C C . ALA A 1 84 ? 1.890 -3.802 27.487 1.00 42.38 84 ALA A C 1
ATOM 624 O O . ALA A 1 84 ? 2.438 -3.178 28.394 1.00 42.38 84 ALA A O 1
ATOM 625 N N . ASN A 1 85 ? 0.605 -3.606 27.150 1.00 53.34 85 ASN A N 1
ATOM 626 C CA . ASN A 1 85 ? -0.559 -3.735 28.057 1.00 53.34 85 ASN A CA 1
ATOM 627 C C . ASN A 1 85 ? -1.861 -3.101 27.511 1.00 53.34 85 ASN A C 1
ATOM 629 O O . ASN A 1 85 ? -2.929 -3.558 27.893 1.00 53.34 85 ASN A O 1
ATOM 633 N N . ASP A 1 86 ? -1.808 -2.138 26.584 1.00 66.25 86 ASP A N 1
ATOM 634 C CA . ASP A 1 86 ? -2.936 -1.697 25.733 1.00 66.25 86 ASP A CA 1
ATOM 635 C C . ASP A 1 86 ? -2.364 -0.757 24.643 1.00 66.25 86 ASP A C 1
ATOM 637 O O . ASP A 1 86 ? -1.742 0.254 24.983 1.00 66.25 86 ASP A O 1
ATOM 641 N N . PRO A 1 87 ? -2.501 -1.066 23.339 1.00 72.69 87 PRO A N 1
ATOM 642 C CA . PRO A 1 87 ? -1.912 -0.259 22.264 1.00 72.69 87 PRO A CA 1
ATOM 643 C C . PRO A 1 87 ? -2.581 1.115 22.064 1.00 72.69 87 PRO A C 1
ATOM 645 O O . PRO A 1 87 ? -2.111 1.894 21.226 1.00 72.69 87 PRO A O 1
ATOM 648 N N . LEU A 1 88 ? -3.667 1.409 22.794 1.00 81.88 88 LEU A N 1
ATOM 649 C CA . LEU A 1 88 ? -4.502 2.606 22.648 1.00 81.88 88 LEU A CA 1
ATOM 650 C C . LEU A 1 88 ? -4.601 3.439 23.942 1.00 81.88 88 LEU A C 1
ATOM 652 O O . LEU A 1 88 ? -5.672 3.930 24.304 1.00 81.88 88 LEU A O 1
ATOM 656 N N . VAL A 1 89 ? -3.488 3.592 24.660 1.00 84.69 89 VAL A N 1
ATOM 657 C CA . VAL A 1 89 ? -3.415 4.441 25.862 1.00 84.69 89 VAL A CA 1
ATOM 658 C C . VAL A 1 89 ? -2.947 5.843 25.491 1.00 84.69 89 VAL A C 1
ATOM 660 O O . VAL A 1 89 ? -1.949 6.008 24.789 1.00 84.69 89 VAL A O 1
ATOM 663 N N . ALA A 1 90 ? -3.664 6.855 25.984 1.00 85.00 90 ALA A N 1
ATOM 664 C CA . ALA A 1 90 ? -3.276 8.252 25.834 1.00 85.00 90 ALA A CA 1
ATOM 665 C C . ALA A 1 90 ? -2.208 8.622 26.870 1.00 85.00 90 ALA A C 1
ATOM 667 O O . ALA A 1 90 ? -2.452 8.507 28.073 1.00 85.00 90 ALA A O 1
ATOM 668 N N . GLY A 1 91 ? -1.046 9.085 26.413 1.00 87.12 91 GLY A N 1
ATOM 669 C CA . GLY A 1 91 ? -0.025 9.660 27.277 1.00 87.12 91 GLY A CA 1
ATOM 670 C C . GLY A 1 91 ? -0.311 11.115 27.657 1.00 87.12 91 GLY A C 1
ATOM 671 O O . GLY A 1 91 ? -1.423 11.637 27.507 1.00 87.12 91 GLY A O 1
ATOM 672 N N . ALA A 1 92 ? 0.708 11.771 28.211 1.00 88.00 92 ALA A N 1
ATOM 673 C CA . ALA A 1 92 ? 0.612 13.146 28.690 1.00 88.00 92 ALA A CA 1
ATOM 674 C C . ALA A 1 92 ? 0.435 14.164 27.548 1.00 88.00 92 ALA A C 1
ATOM 676 O O . ALA A 1 92 ? -0.245 15.171 27.738 1.00 88.00 92 ALA A O 1
ATOM 677 N N . GLU A 1 93 ? 0.985 13.901 26.356 1.00 85.94 93 GLU A N 1
ATOM 678 C CA . GLU A 1 93 ? 0.959 14.860 25.239 1.00 85.94 93 GLU A CA 1
ATOM 679 C C . GLU A 1 93 ? -0.431 14.983 24.615 1.00 85.94 93 GLU A C 1
ATOM 681 O O . GLU A 1 93 ? -0.768 16.004 24.016 1.00 85.94 93 GLU A O 1
ATOM 686 N N . LEU A 1 94 ? -1.264 13.955 24.782 1.00 92.56 94 LEU A N 1
ATOM 687 C CA . LEU A 1 94 ? -2.624 13.939 24.261 1.00 92.56 94 LEU A CA 1
ATOM 688 C C . LEU A 1 94 ? -3.650 14.564 25.215 1.00 92.56 94 LEU A C 1
ATOM 690 O O . LEU A 1 94 ? -4.781 14.775 24.789 1.00 92.56 94 LEU A O 1
ATOM 694 N N . GLN A 1 95 ? -3.309 14.893 26.467 1.00 93.31 95 GLN A N 1
ATOM 695 C CA . GLN A 1 95 ? -4.300 15.310 27.477 1.00 93.31 95 GLN A CA 1
ATOM 696 C C . GLN A 1 95 ? -5.097 16.557 27.076 1.00 93.31 95 GLN A C 1
ATOM 698 O O . GLN A 1 95 ? -6.318 16.581 27.228 1.00 93.31 95 GLN A O 1
ATOM 703 N N . GLU A 1 96 ? -4.439 17.572 26.509 1.00 94.00 96 GLU A N 1
ATOM 704 C CA . GLU A 1 96 ? -5.124 18.780 26.031 1.00 94.00 96 GLU A CA 1
ATOM 705 C C . GLU A 1 96 ? -6.079 18.460 24.869 1.00 94.00 96 GLU A C 1
ATOM 707 O O . GLU A 1 96 ? -7.218 18.928 24.826 1.00 94.00 96 GLU A O 1
ATOM 712 N N . VAL A 1 97 ? -5.646 17.601 23.945 1.00 95.25 97 VAL A N 1
ATOM 713 C CA . VAL A 1 97 ? -6.450 17.168 22.793 1.00 95.25 97 VAL A CA 1
ATOM 714 C C . VAL A 1 97 ? -7.652 16.350 23.262 1.00 95.25 97 VAL A C 1
ATOM 716 O O . VAL A 1 97 ? -8.774 16.595 22.823 1.00 95.25 97 VAL A O 1
ATOM 719 N N . VAL A 1 98 ? -7.440 15.429 24.204 1.00 96.75 98 VAL A N 1
ATOM 720 C CA . VAL A 1 98 ? -8.492 14.626 24.836 1.00 96.75 98 VAL A CA 1
ATOM 721 C C . VAL A 1 98 ? -9.499 15.521 25.547 1.00 96.75 98 VAL A C 1
ATOM 723 O O . VAL A 1 98 ? -10.696 15.296 25.401 1.00 96.75 98 VAL A O 1
ATOM 726 N N . ALA A 1 99 ? -9.060 16.561 26.263 1.00 96.19 99 ALA A N 1
ATOM 727 C CA . ALA A 1 99 ? -9.965 17.513 26.904 1.00 96.19 99 ALA A CA 1
ATOM 728 C C . ALA A 1 99 ? -10.844 18.248 25.877 1.00 96.19 99 ALA A C 1
ATOM 730 O O . ALA A 1 99 ? -12.048 18.391 26.092 1.00 96.19 99 ALA A O 1
ATOM 731 N N . ARG A 1 100 ? -10.272 18.646 24.731 1.00 96.69 100 ARG A N 1
ATOM 732 C CA . ARG A 1 100 ? -11.017 19.277 23.626 1.00 96.69 100 ARG A CA 1
ATOM 733 C C . ARG A 1 100 ? -12.022 18.333 22.974 1.00 96.69 100 ARG A C 1
ATOM 735 O O . ARG A 1 100 ? -13.099 18.788 22.613 1.00 96.69 100 ARG A O 1
ATOM 742 N N . VAL A 1 101 ? -11.686 17.051 22.820 1.00 96.81 101 VAL A N 1
ATOM 743 C CA . VAL A 1 101 ? -12.638 16.039 22.337 1.00 96.81 101 VAL A CA 1
ATOM 744 C C . VAL A 1 101 ? -13.731 15.828 23.384 1.00 96.81 101 VAL A C 1
ATOM 746 O O . VAL A 1 101 ? -14.902 15.973 23.071 1.00 96.81 101 VAL A O 1
ATOM 749 N N . ARG A 1 102 ? -13.374 15.584 24.650 1.00 96.81 102 ARG A N 1
ATOM 750 C CA . ARG A 1 102 ? -14.319 15.335 25.754 1.00 96.81 102 ARG A CA 1
ATOM 751 C C . ARG A 1 102 ? -15.306 16.486 25.992 1.00 96.81 102 ARG A C 1
ATOM 753 O O . ARG A 1 102 ? -16.398 16.239 26.490 1.00 96.81 102 ARG A O 1
ATOM 760 N N . ALA A 1 103 ? -14.936 17.720 25.649 1.00 96.81 103 ALA A N 1
ATOM 761 C CA . ALA A 1 103 ? -15.812 18.886 25.760 1.00 96.81 103 ALA A CA 1
ATOM 762 C C . ALA A 1 103 ? -17.054 18.816 24.845 1.00 96.81 103 ALA A C 1
ATOM 764 O O . ALA A 1 103 ? -18.043 19.499 25.117 1.00 96.81 103 ALA A O 1
ATOM 765 N N . GLU A 1 104 ? -17.030 17.997 23.788 1.00 97.38 104 GLU A N 1
ATOM 766 C CA . GLU A 1 104 ? -18.190 17.797 22.918 1.00 97.38 104 GLU A CA 1
ATOM 767 C C . GLU A 1 104 ? -19.264 16.930 23.594 1.00 97.38 104 GLU A C 1
ATOM 769 O O . GLU A 1 104 ? -18.987 15.923 24.258 1.00 97.38 104 GLU A O 1
ATOM 774 N N . ARG A 1 105 ? -20.527 17.330 23.410 1.00 88.75 105 ARG A N 1
ATOM 775 C CA . ARG A 1 105 ? -21.661 16.824 24.201 1.00 88.75 105 ARG A CA 1
ATOM 776 C C . ARG A 1 105 ? -22.051 15.387 23.867 1.00 88.75 105 ARG A C 1
ATOM 778 O O . ARG A 1 105 ? -22.380 14.629 24.778 1.00 88.75 105 ARG A O 1
ATOM 785 N N . ASP A 1 106 ? -22.008 15.004 22.596 1.00 92.75 106 ASP A N 1
ATOM 786 C CA . ASP A 1 106 ? -22.440 13.683 22.135 1.00 92.75 106 ASP A CA 1
ATOM 787 C C . ASP A 1 106 ? -21.296 12.875 21.482 1.00 92.75 106 ASP A C 1
ATOM 789 O O . ASP A 1 106 ? -20.309 13.460 21.025 1.00 92.75 106 ASP A O 1
ATOM 793 N N . PRO A 1 107 ? -21.400 11.529 21.436 1.00 92.94 107 PRO A N 1
ATOM 794 C CA . PRO A 1 107 ? -20.351 10.671 20.877 1.00 92.94 107 PRO A CA 1
ATOM 795 C C . PRO A 1 107 ? -20.019 10.946 19.401 1.00 92.94 107 PRO A C 1
ATOM 797 O O . PRO A 1 107 ? -18.878 10.767 18.980 1.00 92.94 107 PRO A O 1
ATOM 800 N N . VAL A 1 108 ? -20.992 11.393 18.600 1.00 93.50 108 VAL A N 1
ATOM 801 C CA . VAL A 1 108 ? -20.799 11.679 17.169 1.00 93.50 108 VAL A CA 1
ATOM 802 C C . VAL A 1 108 ? -20.013 12.978 16.999 1.00 93.50 108 VAL A C 1
ATOM 804 O O . VAL A 1 108 ? -19.070 13.031 16.207 1.00 93.50 108 VAL A O 1
ATOM 807 N N . ALA A 1 109 ? -20.349 14.008 17.778 1.00 94.06 109 ALA A N 1
ATOM 808 C CA . ALA A 1 109 ? -19.596 15.253 17.853 1.00 94.06 109 ALA A CA 1
ATOM 809 C C . ALA A 1 109 ? -18.162 15.006 18.343 1.00 94.06 109 ALA A C 1
ATOM 811 O O . ALA A 1 109 ? -17.226 15.539 17.751 1.00 94.06 109 ALA A O 1
ATOM 812 N N . ARG A 1 110 ? -17.963 14.121 19.332 1.00 96.25 110 ARG A N 1
ATOM 813 C CA . ARG A 1 110 ? -16.624 13.687 19.775 1.00 96.25 110 ARG A CA 1
ATOM 814 C C . ARG A 1 110 ? -15.834 12.991 18.670 1.00 96.25 110 ARG A C 1
ATOM 816 O O . ARG A 1 110 ? -14.693 13.378 18.415 1.00 96.25 110 ARG A O 1
ATOM 823 N N . ALA A 1 111 ? -16.436 12.025 17.973 1.00 95.25 111 ALA A N 1
ATOM 824 C CA . ALA A 1 111 ? -15.815 11.332 16.841 1.00 95.25 111 ALA A CA 1
ATOM 825 C C . ALA A 1 111 ? -15.399 12.302 15.730 1.00 95.25 111 ALA A C 1
ATOM 827 O O . ALA A 1 111 ? -14.253 12.276 15.273 1.00 95.25 111 ALA A O 1
ATOM 828 N N . ARG A 1 112 ? -16.303 13.214 15.350 1.00 94.75 112 ARG A N 1
ATOM 829 C CA . ARG A 1 112 ? -16.024 14.265 14.367 1.00 94.75 112 ARG A CA 1
ATOM 830 C C . ARG A 1 112 ? -14.892 15.174 14.837 1.00 94.75 112 ARG A C 1
ATOM 832 O O . ARG A 1 112 ? -13.951 15.408 14.086 1.00 94.75 112 ARG A O 1
ATOM 839 N N . ARG A 1 113 ? -14.932 15.626 16.090 1.00 96.06 113 ARG A N 1
ATOM 840 C CA . ARG A 1 113 ? -13.919 16.518 16.653 1.00 96.06 113 ARG A CA 1
ATOM 841 C C . ARG A 1 113 ? -12.539 15.872 16.704 1.00 96.06 113 ARG A C 1
ATOM 843 O O . ARG A 1 113 ? -11.557 16.523 16.359 1.00 96.06 113 ARG A O 1
ATOM 850 N N . ALA A 1 114 ? -12.450 14.603 17.096 1.00 95.94 114 ALA A N 1
ATOM 851 C CA . ALA A 1 114 ? -11.193 13.860 17.081 1.00 95.94 114 ALA A CA 1
ATOM 852 C C . ALA A 1 114 ? -10.619 13.763 15.655 1.00 95.94 114 ALA A C 1
ATOM 854 O O . ALA A 1 114 ? -9.437 14.051 15.452 1.00 95.94 114 ALA A O 1
ATOM 855 N N . ALA A 1 115 ? -11.460 13.431 14.668 1.00 94.12 115 ALA A N 1
ATOM 856 C CA . ALA A 1 115 ? -11.066 13.362 13.262 1.00 94.12 115 ALA A CA 1
ATOM 857 C C . ALA A 1 115 ? -10.581 14.721 12.728 1.00 94.12 115 ALA A C 1
ATOM 859 O O . ALA A 1 115 ? -9.506 14.805 12.135 1.00 94.12 115 ALA A O 1
ATOM 860 N N . GLU A 1 116 ? -11.327 15.793 13.004 1.00 94.25 116 GLU A N 1
ATOM 861 C CA . GLU A 1 116 ? -10.986 17.163 12.613 1.00 94.25 116 GLU A CA 1
ATOM 862 C C . GLU A 1 116 ? -9.653 17.618 13.208 1.00 94.25 116 GLU A C 1
ATOM 864 O O . GLU A 1 116 ? -8.827 18.171 12.488 1.00 94.25 116 GLU A O 1
ATOM 869 N N . LEU A 1 117 ? -9.412 17.379 14.502 1.00 94.31 117 LEU A N 1
ATOM 870 C CA . LEU A 1 117 ? -8.175 17.797 15.168 1.00 94.31 117 LEU A CA 1
ATOM 871 C C . LEU A 1 117 ? -6.949 17.099 14.574 1.00 94.31 117 LEU A C 1
ATOM 873 O O . LEU A 1 117 ? -5.937 17.752 14.315 1.00 94.31 117 LEU A O 1
ATOM 877 N N . VAL A 1 118 ? -7.044 15.792 14.316 1.00 93.25 118 VAL A N 1
ATOM 878 C CA . VAL A 1 118 ? -5.975 15.026 13.659 1.00 93.25 118 VAL A CA 1
ATOM 879 C C . VAL A 1 118 ? -5.773 15.505 12.220 1.00 93.25 118 VAL A C 1
ATOM 881 O O . VAL A 1 118 ? -4.636 15.730 11.801 1.00 93.25 118 VAL A O 1
ATOM 884 N N . HIS A 1 119 ? -6.853 15.738 11.473 1.00 90.88 119 HIS A N 1
ATOM 885 C CA . HIS A 1 119 ? -6.779 16.225 10.097 1.00 90.88 119 HIS A CA 1
ATOM 886 C C . HIS A 1 119 ? -6.162 17.631 10.007 1.00 90.88 119 HIS A C 1
ATOM 888 O O . HIS A 1 119 ? -5.230 17.847 9.233 1.00 90.88 119 HIS A O 1
ATOM 894 N N . GLN A 1 120 ? -6.602 18.569 10.849 1.00 90.38 120 GLN A N 1
ATOM 895 C CA . GLN A 1 120 ? -6.039 19.920 10.947 1.00 90.38 120 GLN A CA 1
ATOM 896 C C . GLN A 1 120 ? -4.556 19.877 11.316 1.00 90.38 120 GLN A C 1
ATOM 898 O O . GLN A 1 120 ? -3.740 20.554 10.693 1.00 90.38 120 GLN A O 1
ATOM 903 N N . ARG A 1 121 ? -4.174 19.034 12.285 1.00 90.38 121 ARG A N 1
ATOM 904 C CA . ARG A 1 121 ? -2.773 18.868 12.690 1.00 90.38 121 ARG A CA 1
ATOM 905 C C . ARG A 1 121 ? -1.906 18.336 11.547 1.00 90.38 121 ARG A C 1
ATOM 907 O O . ARG A 1 121 ? -0.784 18.804 11.376 1.00 90.38 121 ARG A O 1
ATOM 914 N N . ARG A 1 122 ? -2.441 17.412 10.742 1.00 86.75 122 ARG A N 1
ATOM 915 C CA . ARG A 1 122 ? -1.800 16.887 9.525 1.00 86.75 122 ARG A CA 1
ATOM 916 C C . ARG A 1 122 ? -1.656 17.946 8.429 1.00 86.75 122 ARG A C 1
ATOM 918 O O . ARG A 1 122 ? -0.686 17.910 7.678 1.00 86.75 122 ARG A O 1
ATOM 925 N N . GLN A 1 123 ? -2.602 18.878 8.328 1.00 84.62 123 GLN A N 1
ATOM 926 C CA . GLN A 1 123 ? -2.567 19.974 7.356 1.00 84.62 123 GLN A CA 1
ATOM 927 C C . GLN A 1 123 ? -1.690 21.157 7.786 1.00 84.62 123 GLN A C 1
ATOM 929 O O . GLN A 1 123 ? -1.247 21.909 6.926 1.00 84.62 123 GLN A O 1
ATOM 934 N N . ALA A 1 124 ? -1.408 21.307 9.084 1.00 82.00 124 ALA A N 1
ATOM 935 C CA . ALA A 1 124 ? -0.705 22.464 9.642 1.00 82.00 124 ALA A CA 1
ATOM 936 C C . ALA A 1 124 ? 0.747 22.653 9.156 1.00 82.00 124 ALA A C 1
ATOM 938 O O . ALA A 1 124 ? 1.321 23.687 9.469 1.00 82.00 124 ALA A O 1
ATOM 939 N N . GLY A 1 125 ? 1.321 21.679 8.435 1.00 62.47 125 GLY A N 1
ATOM 940 C CA . GLY A 1 125 ? 2.564 21.777 7.656 1.00 62.47 125 GLY A CA 1
ATOM 941 C C . GLY A 1 125 ? 3.680 22.607 8.294 1.00 62.47 125 GLY A C 1
ATOM 942 O O . GLY A 1 125 ? 3.771 23.809 8.060 1.00 62.47 125 GLY A O 1
ATOM 943 N N . VAL A 1 126 ? 4.572 21.971 9.056 1.00 63.75 126 VAL A N 1
ATOM 944 C CA . VAL A 1 126 ? 5.752 22.664 9.598 1.00 63.75 126 VAL A CA 1
ATOM 945 C C . VAL A 1 126 ? 6.940 22.427 8.671 1.00 63.75 126 VAL A C 1
ATOM 947 O O . VAL A 1 126 ? 7.310 21.281 8.421 1.00 63.75 126 VAL A O 1
ATOM 950 N N . VAL A 1 127 ? 7.549 23.511 8.180 1.00 50.25 127 VAL A N 1
ATOM 951 C CA . VAL A 1 127 ? 8.822 23.460 7.451 1.00 50.25 127 VAL A CA 1
ATOM 952 C C . VAL A 1 127 ? 9.929 23.153 8.460 1.00 50.25 127 VAL A C 1
ATOM 954 O O . VAL A 1 127 ? 10.313 24.006 9.255 1.00 50.25 127 VAL A O 1
ATOM 957 N N . GLY A 1 128 ? 10.409 21.915 8.458 1.00 51.50 128 GLY A N 1
ATOM 958 C CA . GLY A 1 128 ? 11.534 21.456 9.266 1.00 51.50 128 GLY A CA 1
ATOM 959 C C . GLY A 1 128 ? 11.901 20.026 8.890 1.00 51.50 128 GLY A C 1
ATOM 960 O O . GLY A 1 128 ? 11.045 19.285 8.402 1.00 51.50 128 GLY A O 1
ATOM 961 N N . GLU A 1 129 ? 13.165 19.638 9.086 1.00 47.75 129 GLU A N 1
ATOM 962 C CA . GLU A 1 129 ? 13.596 18.244 8.942 1.00 47.75 129 GLU A CA 1
ATOM 963 C C . GLU A 1 129 ? 12.776 17.392 9.914 1.00 47.75 129 GLU A C 1
ATOM 965 O O . GLU A 1 129 ? 12.990 17.406 11.126 1.00 47.75 129 GLU A O 1
ATOM 970 N N . GLY A 1 130 ? 11.745 16.724 9.396 1.00 53.28 130 GLY A N 1
ATOM 971 C CA . GLY A 1 130 ? 10.845 15.943 10.227 1.00 53.28 130 GLY A CA 1
ATOM 972 C C . GLY A 1 130 ? 11.628 14.849 10.936 1.00 53.28 130 GLY A C 1
ATOM 973 O O . GLY A 1 130 ? 12.267 14.030 10.269 1.00 53.28 130 GLY A O 1
ATOM 974 N N . GLU A 1 131 ? 11.546 14.833 12.267 1.00 53.19 131 GLU A N 1
ATOM 975 C CA . GLU A 1 131 ? 12.157 13.818 13.121 1.00 53.19 131 GLU A CA 1
ATOM 976 C C . GLU A 1 131 ? 11.830 12.427 12.556 1.00 53.19 131 GLU A C 1
ATOM 978 O O . GLU A 1 131 ? 10.668 12.018 12.462 1.00 53.19 131 GLU A O 1
ATOM 983 N N . ALA A 1 132 ? 12.858 11.729 12.069 1.00 59.50 132 ALA A N 1
ATOM 984 C CA . ALA A 1 132 ? 12.712 10.437 11.417 1.00 59.50 132 ALA A CA 1
ATOM 985 C C . ALA A 1 132 ? 12.561 9.347 12.479 1.00 59.50 132 ALA A C 1
ATOM 987 O O . ALA A 1 132 ? 13.461 8.538 12.679 1.00 59.50 132 ALA A O 1
ATOM 988 N N . VAL A 1 133 ? 11.435 9.343 13.194 1.00 62.31 133 VAL A N 1
ATOM 989 C CA . VAL A 1 133 ? 11.175 8.292 14.179 1.00 62.31 133 VAL A CA 1
ATOM 990 C C . VAL A 1 133 ? 10.540 7.098 13.466 1.00 62.31 133 VAL A C 1
ATOM 992 O O . VAL A 1 133 ? 9.442 7.247 12.906 1.00 62.31 133 VAL A O 1
ATOM 995 N N . PRO A 1 134 ? 11.208 5.931 13.433 1.00 65.50 134 PRO A N 1
ATOM 996 C CA . PRO A 1 134 ? 10.683 4.759 12.753 1.00 65.50 134 PRO A CA 1
ATOM 997 C C . PRO A 1 134 ? 9.470 4.203 13.514 1.00 65.50 134 PRO A C 1
ATOM 999 O O . PRO A 1 134 ? 9.406 4.297 14.744 1.00 65.50 134 PRO A O 1
ATOM 1002 N N . PRO A 1 135 ? 8.474 3.637 12.818 1.00 68.25 135 PRO A N 1
ATOM 1003 C CA . PRO A 1 135 ? 7.446 2.845 13.465 1.00 68.25 135 PRO A CA 1
ATOM 1004 C C . PRO A 1 135 ? 8.026 1.605 14.172 1.00 68.25 135 PRO A C 1
ATOM 1006 O O . PRO A 1 135 ? 9.099 1.117 13.820 1.00 68.25 135 PRO A O 1
ATOM 1009 N N . PRO A 1 136 ? 7.291 1.061 15.153 1.00 70.81 136 PRO A N 1
ATOM 1010 C CA . PRO A 1 136 ? 5.942 1.460 15.548 1.00 70.81 136 PRO A CA 1
ATOM 1011 C C . PRO A 1 136 ? 5.941 2.656 16.503 1.00 70.81 136 PRO A C 1
ATOM 1013 O O . PRO A 1 136 ? 6.666 2.692 17.494 1.00 70.81 136 PRO A O 1
ATOM 1016 N N . ARG A 1 137 ? 5.086 3.638 16.208 1.00 81.38 137 ARG A N 1
ATOM 1017 C CA . ARG A 1 137 ? 4.980 4.877 16.985 1.00 81.38 137 ARG A CA 1
ATOM 1018 C C . ARG A 1 137 ? 3.899 4.737 18.053 1.00 81.38 137 ARG A C 1
ATOM 1020 O O . ARG A 1 137 ? 2.883 4.074 17.825 1.00 81.38 137 ARG A O 1
ATOM 1027 N N . SER A 1 138 ? 4.099 5.345 19.219 1.00 86.88 138 SER A N 1
ATOM 1028 C CA . SER A 1 138 ? 3.013 5.530 20.188 1.00 86.88 138 SER A CA 1
ATOM 1029 C C . SER A 1 138 ? 2.039 6.609 19.690 1.00 86.88 138 SER A C 1
ATOM 1031 O O . SER A 1 138 ? 2.452 7.467 18.909 1.00 86.88 138 SER A O 1
ATOM 1033 N N . PRO A 1 139 ? 0.769 6.617 20.133 1.00 89.25 139 PRO A N 1
ATOM 1034 C CA . PRO A 1 139 ? -0.176 7.684 19.792 1.00 89.25 139 PRO A CA 1
ATOM 1035 C C . PRO A 1 139 ? 0.360 9.105 20.059 1.00 89.25 139 PRO A C 1
ATOM 1037 O O . PRO A 1 139 ? 0.252 9.963 19.186 1.00 89.25 139 PRO A O 1
ATOM 1040 N N . ASP A 1 140 ? 1.005 9.344 21.207 1.00 87.12 140 ASP A N 1
ATOM 1041 C CA . ASP A 1 140 ? 1.656 10.624 21.536 1.00 87.12 140 ASP A CA 1
ATOM 1042 C C . ASP A 1 140 ? 2.724 11.007 20.503 1.00 87.12 140 ASP A C 1
ATOM 1044 O O . ASP A 1 140 ? 2.728 12.116 19.967 1.00 87.12 140 ASP A O 1
ATOM 1048 N N . LEU A 1 141 ? 3.587 10.052 20.147 1.00 86.31 141 LEU A N 1
ATOM 1049 C CA . LEU A 1 141 ? 4.623 10.280 19.151 1.00 86.31 141 LEU A CA 1
ATOM 1050 C C . LEU A 1 141 ? 4.024 10.569 17.767 1.00 86.31 141 LEU A C 1
ATOM 1052 O O . LEU A 1 141 ? 4.504 11.474 17.089 1.00 86.31 141 LEU A O 1
ATOM 1056 N N . VAL A 1 142 ? 2.967 9.852 17.358 1.00 88.75 142 VAL A N 1
ATOM 1057 C CA . VAL A 1 142 ? 2.246 10.137 16.105 1.00 88.75 142 VAL A CA 1
ATOM 1058 C C . VAL A 1 142 ? 1.740 11.577 16.114 1.00 88.75 142 VAL A C 1
ATOM 1060 O O . VAL A 1 142 ? 2.002 12.306 15.163 1.00 88.75 142 VAL A O 1
ATOM 1063 N N . TRP A 1 143 ? 1.078 12.017 17.189 1.00 90.62 143 TRP A N 1
ATOM 1064 C CA . TRP A 1 143 ? 0.573 13.389 17.318 1.00 90.62 143 TRP A CA 1
ATOM 1065 C C . TRP A 1 143 ? 1.676 14.450 17.214 1.00 90.62 143 TRP A C 1
ATOM 1067 O O . TRP A 1 143 ? 1.486 15.491 16.571 1.00 90.62 143 TRP A O 1
ATOM 1077 N N . ARG A 1 144 ? 2.844 14.174 17.804 1.00 87.56 144 ARG A N 1
ATOM 1078 C CA . ARG A 1 144 ? 4.011 15.061 17.767 1.00 87.56 144 ARG A CA 1
ATOM 1079 C C . ARG A 1 144 ? 4.566 15.237 16.355 1.00 87.56 144 ARG A C 1
ATOM 1081 O O . ARG A 1 144 ? 4.763 16.374 15.929 1.00 87.56 144 ARG A O 1
ATOM 1088 N N . VAL A 1 145 ? 4.790 14.136 15.632 1.00 85.62 145 VAL A N 1
ATOM 1089 C CA . VAL A 1 145 ? 5.457 14.149 14.312 1.00 85.62 145 VAL A CA 1
ATOM 1090 C C . VAL A 1 145 ? 4.508 14.423 13.144 1.00 85.62 145 VAL A C 1
ATOM 1092 O O . VAL A 1 145 ? 4.957 14.711 12.037 1.00 85.62 145 VAL A O 1
ATOM 1095 N N . LEU A 1 146 ? 3.192 14.362 13.367 1.00 85.56 146 LEU A N 1
ATOM 1096 C CA . LEU A 1 146 ? 2.174 14.495 12.320 1.00 85.56 146 LEU A CA 1
ATOM 1097 C C . LEU A 1 146 ? 2.342 15.715 11.379 1.00 85.56 146 LEU A C 1
ATOM 1099 O O . LEU A 1 146 ? 2.142 15.538 10.175 1.00 85.56 146 LEU A O 1
ATOM 1103 N N . PRO A 1 147 ? 2.738 16.919 11.847 1.00 83.44 147 PRO A N 1
ATOM 1104 C CA . PRO A 1 147 ? 2.900 18.086 10.970 1.00 83.44 147 PRO A CA 1
ATOM 1105 C C . PRO A 1 147 ? 4.142 18.053 10.076 1.00 83.44 147 PRO A C 1
ATOM 1107 O O . PRO A 1 147 ? 4.157 18.738 9.057 1.00 83.44 147 PRO A O 1
ATOM 1110 N N . SER A 1 148 ? 5.189 17.323 10.474 1.00 78.06 148 SER A N 1
ATOM 1111 C CA . SER A 1 148 ? 6.494 17.288 9.794 1.00 78.06 148 SER A CA 1
ATOM 1112 C C . SER A 1 148 ? 6.764 15.958 9.079 1.00 78.06 148 SER A C 1
ATOM 1114 O O . SER A 1 148 ? 7.691 15.848 8.280 1.00 78.06 148 SER A O 1
ATOM 1116 N N . ALA A 1 149 ? 5.944 14.935 9.330 1.00 74.38 149 ALA A N 1
ATOM 1117 C CA . ALA A 1 149 ? 6.080 13.597 8.763 1.00 74.38 149 ALA A CA 1
ATOM 1118 C C . ALA A 1 149 ? 4.793 13.114 8.068 1.00 74.38 149 ALA A C 1
ATOM 1120 O O . ALA A 1 149 ? 4.540 11.912 8.020 1.00 74.38 149 ALA A O 1
ATOM 1121 N N . ARG A 1 150 ? 3.984 14.028 7.508 1.00 71.81 150 ARG A N 1
ATOM 1122 C CA . ARG A 1 150 ? 2.652 13.746 6.926 1.00 71.81 150 ARG A CA 1
ATOM 1123 C C . ARG A 1 150 ? 2.601 12.524 6.001 1.00 71.81 150 ARG A C 1
ATOM 1125 O O . ARG A 1 150 ? 1.611 11.795 6.033 1.00 71.81 150 ARG A O 1
ATOM 1132 N N . GLU A 1 151 ? 3.618 12.335 5.166 1.00 70.00 151 GLU A N 1
ATOM 1133 C CA . GLU A 1 151 ? 3.694 11.240 4.185 1.00 70.00 151 GLU A CA 1
ATOM 1134 C C . GLU A 1 151 ? 4.222 9.925 4.782 1.00 70.00 151 GLU A C 1
ATOM 1136 O O . GLU A 1 151 ? 4.032 8.863 4.200 1.00 70.00 151 GLU A O 1
ATOM 1141 N N . ARG A 1 152 ? 4.839 9.980 5.971 1.00 74.81 152 ARG A N 1
ATOM 1142 C CA . ARG A 1 152 ? 5.421 8.831 6.690 1.00 74.81 152 ARG A CA 1
ATOM 1143 C C . ARG A 1 152 ? 4.513 8.271 7.791 1.00 74.81 152 ARG A C 1
ATOM 1145 O O . ARG A 1 152 ? 4.842 7.245 8.393 1.00 74.81 152 ARG A O 1
ATOM 1152 N N . VAL A 1 153 ? 3.403 8.946 8.094 1.00 84.31 153 VAL A N 1
ATOM 1153 C CA . VAL A 1 153 ? 2.385 8.469 9.040 1.00 84.31 153 VAL A CA 1
ATOM 1154 C C . VAL A 1 153 ? 1.371 7.612 8.282 1.00 84.31 153 VAL A C 1
ATOM 1156 O O . VAL A 1 153 ? 0.695 8.096 7.373 1.00 84.31 153 VAL A O 1
ATOM 1159 N N . SER A 1 154 ? 1.271 6.336 8.659 1.00 89.00 154 SER A N 1
ATOM 1160 C CA . SER A 1 154 ? 0.362 5.372 8.032 1.00 89.00 154 SER A CA 1
ATOM 1161 C C . SER A 1 154 ? -1.098 5.592 8.450 1.00 89.00 154 SER A C 1
ATOM 1163 O O . SER A 1 154 ? -1.393 6.247 9.451 1.00 89.00 154 SER A O 1
ATOM 1165 N N . THR A 1 155 ? -2.040 4.990 7.721 1.00 92.00 155 THR A N 1
ATOM 1166 C CA . THR A 1 155 ? -3.453 4.953 8.140 1.00 92.00 155 THR A CA 1
ATOM 1167 C C . THR A 1 155 ? -3.640 4.204 9.464 1.00 92.00 155 THR A C 1
ATOM 1169 O O . THR A 1 155 ? -4.488 4.603 10.258 1.00 92.00 155 THR A O 1
ATOM 1172 N N . LEU A 1 156 ? -2.814 3.191 9.759 1.00 93.62 156 LEU A N 1
ATOM 1173 C CA . LEU A 1 156 ? -2.805 2.504 11.056 1.00 93.62 156 LEU A CA 1
ATOM 1174 C C . LEU A 1 156 ? -2.390 3.442 12.196 1.00 93.62 156 LEU A C 1
ATOM 1176 O O . LEU A 1 156 ? -3.047 3.465 13.235 1.00 93.62 156 LEU A O 1
ATOM 1180 N N . ASP A 1 157 ? -1.329 4.233 12.008 1.00 93.12 157 ASP A N 1
ATOM 1181 C CA . ASP A 1 157 ? -0.872 5.218 12.995 1.00 93.12 157 ASP A CA 1
ATOM 1182 C C . ASP A 1 157 ? -1.975 6.254 13.280 1.00 93.12 157 ASP A C 1
ATOM 1184 O O . ASP A 1 157 ? -2.264 6.551 14.443 1.00 93.12 157 ASP A O 1
ATOM 1188 N N . LEU A 1 158 ? -2.643 6.755 12.232 1.00 94.19 158 LEU A N 1
ATOM 1189 C CA . LEU A 1 158 ? -3.768 7.688 12.368 1.00 94.19 158 LEU A CA 1
ATOM 1190 C C . LEU A 1 158 ? -4.975 7.046 13.065 1.00 94.19 158 LEU A C 1
ATOM 1192 O O . LEU A 1 158 ? -5.566 7.665 13.950 1.00 94.19 158 LEU A O 1
ATOM 1196 N N . ALA A 1 159 ? -5.331 5.808 12.712 1.00 95.75 159 ALA A N 1
ATOM 1197 C CA . ALA A 1 159 ? -6.434 5.085 13.341 1.00 95.75 159 ALA A CA 1
ATOM 1198 C C . ALA A 1 159 ? -6.175 4.801 14.817 1.00 95.75 159 ALA A C 1
ATOM 1200 O O . ALA A 1 159 ? -7.060 5.016 15.645 1.00 95.75 159 ALA A O 1
ATOM 1201 N N . ARG A 1 160 ? -4.950 4.410 15.173 1.00 95.75 160 ARG A N 1
ATOM 1202 C CA . ARG A 1 160 ? -4.550 4.244 16.573 1.00 95.75 160 ARG A CA 1
ATOM 1203 C C . ARG A 1 160 ? -4.640 5.558 17.337 1.00 95.75 160 ARG A C 1
ATOM 1205 O O . ARG A 1 160 ? -5.205 5.579 18.422 1.00 95.75 160 ARG A O 1
ATOM 1212 N N . LEU A 1 161 ? -4.148 6.659 16.770 1.00 95.81 161 LEU A N 1
ATOM 1213 C CA . LEU A 1 161 ? -4.243 7.980 17.391 1.00 95.81 161 LEU A CA 1
ATOM 1214 C C . LEU A 1 161 ? -5.704 8.401 17.633 1.00 95.81 161 LEU A C 1
ATOM 1216 O O . LEU A 1 161 ? -6.054 8.754 18.758 1.00 95.81 161 LEU A O 1
ATOM 1220 N N . VAL A 1 162 ? -6.570 8.319 16.620 1.00 97.06 162 VAL A N 1
ATOM 1221 C CA . VAL A 1 162 ? -7.991 8.692 16.750 1.00 97.06 162 VAL A CA 1
ATOM 1222 C C . VAL A 1 162 ? -8.722 7.785 17.746 1.00 97.06 162 VAL A C 1
ATOM 1224 O O . VAL A 1 162 ? -9.452 8.286 18.601 1.00 97.06 162 VAL A O 1
ATOM 1227 N N . ALA A 1 163 ? -8.502 6.467 17.692 1.00 97.06 163 ALA A N 1
ATOM 1228 C CA . ALA A 1 163 ? -9.107 5.531 18.637 1.00 97.06 163 ALA A CA 1
ATOM 1229 C C . ALA A 1 163 ? -8.655 5.806 20.082 1.00 97.06 163 ALA A C 1
ATOM 1231 O O . ALA A 1 163 ? -9.487 5.804 20.987 1.00 97.06 163 ALA A O 1
ATOM 1232 N N . THR A 1 164 ? -7.373 6.118 20.298 1.00 96.62 164 THR A N 1
ATOM 1233 C CA . THR A 1 164 ? -6.839 6.522 21.608 1.00 96.62 164 THR A CA 1
ATOM 1234 C C . THR A 1 164 ? -7.508 7.791 22.132 1.00 96.62 164 THR A C 1
ATOM 1236 O O . THR A 1 164 ? -7.914 7.827 23.294 1.00 96.62 164 THR A O 1
ATOM 1239 N N . LEU A 1 165 ? -7.671 8.820 21.290 1.00 97.00 165 LEU A N 1
ATOM 1240 C CA . LEU A 1 165 ? -8.342 10.066 21.679 1.00 97.00 165 LEU A CA 1
ATOM 1241 C C . LEU A 1 165 ? -9.792 9.817 22.113 1.00 97.00 165 LEU A C 1
ATOM 1243 O O . LEU A 1 165 ? -10.219 10.341 23.141 1.00 97.00 165 LEU A O 1
ATOM 1247 N N . LEU A 1 166 ? -10.531 8.993 21.366 1.00 96.75 166 LEU A N 1
ATOM 1248 C CA . LEU A 1 166 ? -11.928 8.674 21.665 1.00 96.75 166 LEU A CA 1
ATOM 1249 C C . LEU A 1 166 ? -12.072 7.809 22.921 1.00 96.75 166 LEU A C 1
ATOM 1251 O O . LEU A 1 166 ? -12.862 8.149 23.802 1.00 96.75 166 LEU A O 1
ATOM 1255 N N . ARG A 1 167 ? -11.248 6.762 23.068 1.00 95.81 167 ARG A N 1
ATOM 1256 C CA . ARG A 1 167 ? -11.224 5.929 24.283 1.00 95.81 167 ARG A CA 1
ATOM 1257 C C . ARG A 1 167 ? -10.894 6.757 25.522 1.00 95.81 167 ARG A C 1
ATOM 1259 O O . ARG A 1 167 ? -11.569 6.630 26.539 1.00 95.81 167 ARG A O 1
ATOM 1266 N N . ALA A 1 168 ? -9.913 7.655 25.430 1.00 95.31 168 ALA A N 1
ATOM 1267 C CA . ALA A 1 168 ? -9.561 8.556 26.524 1.00 95.31 168 ALA A CA 1
ATOM 1268 C C . ALA A 1 168 ? -10.647 9.614 26.799 1.00 95.31 168 ALA A C 1
ATOM 1270 O O . ALA A 1 168 ? -10.810 10.043 27.943 1.00 95.31 168 ALA A O 1
ATOM 1271 N N . ALA A 1 169 ? -11.423 10.023 25.791 1.00 95.38 169 ALA A N 1
ATOM 1272 C CA . ALA A 1 169 ? -12.578 10.903 25.963 1.00 95.38 169 ALA A CA 1
ATOM 1273 C C . ALA A 1 169 ? -13.800 10.197 26.586 1.00 95.38 169 ALA A C 1
ATOM 1275 O O . ALA A 1 169 ? -14.710 10.887 27.043 1.00 95.38 169 ALA A O 1
ATOM 1276 N N . GLY A 1 170 ? -13.784 8.862 26.682 1.00 94.31 170 GLY A N 1
ATOM 1277 C CA . GLY A 1 170 ? -14.840 8.044 27.286 1.00 94.31 170 GLY A CA 1
ATOM 1278 C C . GLY A 1 170 ? -15.728 7.307 26.280 1.00 94.31 170 GLY A C 1
ATOM 1279 O O . GLY A 1 170 ? -16.703 6.685 26.692 1.00 94.31 170 GLY A O 1
ATOM 1280 N N . ASP A 1 171 ? -15.406 7.351 24.983 1.00 94.88 171 ASP A N 1
ATOM 1281 C CA . ASP A 1 171 ? -16.171 6.661 23.944 1.00 94.88 171 ASP A CA 1
ATOM 1282 C C . ASP A 1 171 ? -15.581 5.277 23.621 1.00 94.88 171 ASP A C 1
ATOM 1284 O O . ASP A 1 171 ? -14.360 5.125 23.504 1.00 94.88 171 ASP A O 1
ATOM 1288 N N . PRO A 1 172 ? -16.421 4.248 23.409 1.00 92.06 172 PRO A N 1
ATOM 1289 C CA . PRO A 1 172 ? -15.957 2.949 22.944 1.00 92.06 172 PRO A CA 1
ATOM 1290 C C . PRO A 1 172 ? -15.545 3.048 21.469 1.00 92.06 172 PRO A C 1
ATOM 1292 O O . PRO A 1 172 ? -16.381 2.982 20.567 1.00 92.06 172 PRO A O 1
ATOM 1295 N N . ALA A 1 173 ? -14.244 3.198 21.225 1.00 95.00 173 ALA A N 1
ATOM 1296 C CA . ALA A 1 173 ? -13.664 3.215 19.888 1.00 95.00 173 ALA A CA 1
ATOM 1297 C C . ALA A 1 173 ? -12.721 2.026 19.666 1.00 95.00 173 ALA A C 1
ATOM 1299 O O . ALA A 1 173 ? -11.977 1.635 20.566 1.00 95.00 173 ALA A O 1
ATOM 1300 N N . ALA A 1 174 ? -12.738 1.471 18.455 1.00 95.88 174 ALA A N 1
ATOM 1301 C CA . ALA A 1 174 ? -11.863 0.374 18.047 1.00 95.88 174 ALA A CA 1
ATOM 1302 C C . ALA A 1 174 ? -11.246 0.656 16.674 1.00 95.88 174 ALA A C 1
ATOM 1304 O O . ALA A 1 174 ? -11.901 1.220 15.796 1.00 95.88 174 ALA A O 1
ATOM 1305 N N . VAL A 1 175 ? -9.998 0.232 16.480 1.00 96.94 175 VAL A N 1
ATOM 1306 C CA . VAL A 1 175 ? -9.369 0.223 15.153 1.00 96.94 175 VAL A CA 1
ATOM 1307 C C . VAL A 1 175 ? -9.987 -0.910 14.335 1.00 96.94 175 VAL A C 1
ATOM 1309 O O . VAL A 1 175 ? -10.255 -1.989 14.862 1.00 96.94 175 VAL A O 1
ATOM 1312 N N . ALA A 1 176 ? -10.233 -0.671 13.053 1.00 96.38 176 ALA A N 1
ATOM 1313 C CA . ALA A 1 176 ? -10.745 -1.676 12.134 1.00 96.38 176 ALA A CA 1
ATOM 1314 C C . ALA A 1 176 ? -9.951 -1.666 10.826 1.00 96.38 176 ALA A C 1
ATOM 1316 O O . ALA A 1 176 ? -9.576 -0.602 10.333 1.00 96.38 176 ALA A O 1
ATOM 1317 N N . GLU A 1 177 ? -9.719 -2.846 10.258 1.00 94.94 177 GLU A N 1
ATOM 1318 C CA . GLU A 1 177 ? -9.256 -2.989 8.879 1.00 94.94 177 GLU A CA 1
ATOM 1319 C C . GLU A 1 177 ? -10.450 -2.812 7.947 1.00 94.94 177 GLU A C 1
ATOM 1321 O O . GLU A 1 177 ? -11.512 -3.403 8.147 1.00 94.94 177 GLU A O 1
ATOM 1326 N N . ARG A 1 178 ? -10.280 -2.025 6.896 1.00 92.38 178 ARG A N 1
ATOM 1327 C CA . ARG A 1 178 ? -11.248 -1.947 5.814 1.00 92.38 178 ARG A CA 1
ATOM 1328 C C . ARG A 1 178 ? -11.123 -3.185 4.920 1.00 92.38 178 ARG A C 1
ATOM 1330 O O . ARG A 1 178 ? -10.048 -3.491 4.414 1.00 92.38 178 ARG A O 1
ATOM 1337 N N . THR A 1 179 ? -12.228 -3.902 4.731 1.00 91.19 179 THR A N 1
ATOM 1338 C CA . THR A 1 179 ? -12.251 -5.212 4.051 1.00 91.19 179 THR A CA 1
ATOM 1339 C C . THR A 1 179 ? -12.796 -5.157 2.630 1.00 91.19 179 THR A C 1
ATOM 1341 O O . THR A 1 179 ? -12.625 -6.112 1.877 1.00 91.19 179 THR A O 1
ATOM 1344 N N . ALA A 1 180 ? -13.418 -4.043 2.251 1.00 86.56 180 ALA A N 1
ATOM 1345 C CA . ALA A 1 180 ? -13.790 -3.740 0.877 1.00 86.56 180 ALA A CA 1
ATOM 1346 C C . ALA A 1 180 ? -13.441 -2.280 0.568 1.00 86.56 180 ALA A C 1
ATOM 1348 O O . ALA A 1 180 ? -13.263 -1.469 1.480 1.00 86.56 180 ALA A O 1
ATOM 1349 N N . PRO A 1 181 ? -13.314 -1.900 -0.703 1.00 79.50 181 PRO A N 1
ATOM 1350 C CA . PRO A 1 181 ? -13.002 -0.525 -1.031 1.00 79.50 181 PRO A CA 1
ATOM 1351 C C . PRO A 1 181 ? -14.190 0.410 -0.739 1.00 79.50 181 PRO A C 1
ATOM 1353 O O . PRO A 1 181 ? -15.344 -0.004 -0.732 1.00 79.50 181 PRO A O 1
ATOM 1356 N N . ALA A 1 182 ? -13.909 1.694 -0.516 1.00 75.94 182 ALA A N 1
ATOM 1357 C CA . ALA A 1 182 ? -14.909 2.747 -0.327 1.00 75.94 182 ALA A CA 1
ATOM 1358 C C . ALA A 1 182 ? -15.653 3.017 -1.631 1.00 75.94 182 ALA A C 1
ATOM 1360 O O . ALA A 1 182 ? -16.764 3.535 -1.627 1.00 75.94 182 ALA A O 1
ATOM 1361 N N . ARG A 1 183 ? -15.025 2.663 -2.755 1.00 76.44 183 ARG A N 1
ATOM 1362 C CA . ARG A 1 183 ? -15.599 2.712 -4.090 1.00 76.44 183 ARG A CA 1
ATOM 1363 C C . ARG A 1 183 ? -15.323 1.395 -4.782 1.00 76.44 183 ARG A C 1
ATOM 1365 O O . ARG A 1 183 ? -14.232 0.855 -4.661 1.00 76.44 183 ARG A O 1
ATOM 1372 N N . SER A 1 184 ? -16.285 0.894 -5.542 1.00 75.38 184 SER A N 1
ATOM 1373 C CA . SER A 1 184 ? -16.165 -0.396 -6.228 1.00 75.38 184 SER A CA 1
ATOM 1374 C C . SER A 1 184 ? -15.000 -0.479 -7.227 1.00 75.38 184 SER A C 1
ATOM 1376 O O . SER A 1 184 ? -14.671 -1.573 -7.666 1.00 75.38 184 SER A O 1
ATOM 1378 N N . ASP A 1 185 ? -14.408 0.651 -7.623 1.00 69.62 185 ASP A N 1
ATOM 1379 C CA . ASP A 1 185 ? -13.326 0.753 -8.606 1.00 69.62 185 ASP A CA 1
ATOM 1380 C C . ASP A 1 185 ? -11.919 0.939 -8.001 1.00 69.62 185 ASP A C 1
ATOM 1382 O O . ASP A 1 185 ? -10.948 1.059 -8.754 1.00 69.62 185 ASP A O 1
ATOM 1386 N N . GLU A 1 186 ? -11.785 0.914 -6.672 1.00 74.06 186 GLU A N 1
ATOM 1387 C CA . GLU A 1 186 ? -10.513 1.042 -5.944 1.00 74.06 186 GLU A CA 1
ATOM 1388 C C . GLU A 1 186 ? -10.148 -0.233 -5.168 1.00 74.06 186 GLU A C 1
ATOM 1390 O O . GLU A 1 186 ? -11.023 -1.054 -4.905 1.00 74.06 186 GLU A O 1
ATOM 1395 N N . PRO A 1 187 ? -8.874 -0.432 -4.782 1.00 72.25 187 PRO A N 1
ATOM 1396 C CA . PRO A 1 187 ? -8.489 -1.504 -3.868 1.00 72.25 187 PRO A CA 1
ATOM 1397 C C . PRO A 1 187 ? -8.908 -1.190 -2.423 1.00 72.25 187 PRO A C 1
ATOM 1399 O O . PRO A 1 187 ? -9.052 -0.024 -2.030 1.00 72.25 187 PRO A O 1
ATOM 1402 N N . ALA A 1 188 ? -9.064 -2.230 -1.596 1.00 74.38 188 ALA A N 1
ATOM 1403 C CA . ALA A 1 188 ? -9.225 -2.043 -0.153 1.00 74.38 188 ALA A CA 1
ATOM 1404 C C . ALA A 1 188 ? -7.952 -1.437 0.467 1.00 74.38 188 ALA A C 1
ATOM 1406 O O . ALA A 1 188 ? -8.045 -0.594 1.359 1.00 74.38 188 ALA A O 1
ATOM 1407 N N . ASP A 1 189 ? -6.784 -1.805 -0.067 1.00 80.31 189 ASP A N 1
ATOM 1408 C CA . ASP A 1 189 ? -5.482 -1.240 0.279 1.00 80.31 189 ASP A CA 1
ATOM 1409 C C . ASP A 1 189 ? -4.817 -0.560 -0.936 1.00 80.31 189 ASP A C 1
ATOM 1411 O O . ASP A 1 189 ? -4.187 -1.234 -1.754 1.00 80.31 189 ASP A O 1
ATOM 1415 N N . PRO A 1 190 ? -4.899 0.777 -1.071 1.00 68.81 190 PRO A N 1
ATOM 1416 C CA . PRO A 1 190 ? -4.238 1.495 -2.163 1.00 68.81 190 PRO A CA 1
ATOM 1417 C C . PRO A 1 190 ? -2.708 1.512 -2.054 1.00 68.81 190 PRO A C 1
ATOM 1419 O O . PRO A 1 190 ? -2.041 1.765 -3.061 1.00 68.81 190 PRO A O 1
ATOM 1422 N N . THR A 1 191 ? -2.152 1.246 -0.866 1.00 75.12 191 THR A N 1
ATOM 1423 C CA . THR A 1 191 ? -0.700 1.110 -0.648 1.00 75.12 191 THR A CA 1
ATOM 1424 C C . THR A 1 191 ? -0.194 -0.273 -1.056 1.00 75.12 191 THR A C 1
ATOM 1426 O O . THR A 1 191 ? 0.963 -0.433 -1.440 1.00 75.12 191 THR A O 1
ATOM 1429 N N . GLY A 1 192 ? -1.091 -1.256 -0.995 1.00 76.00 192 GLY A N 1
ATOM 1430 C CA . GLY A 1 192 ? -0.900 -2.653 -1.344 1.00 76.00 192 GLY A CA 1
ATOM 1431 C C . GLY A 1 192 ? 0.009 -3.459 -0.418 1.00 76.00 192 GLY A C 1
ATOM 1432 O O . GLY A 1 192 ? 0.478 -4.518 -0.836 1.00 76.00 192 GLY A O 1
ATOM 1433 N N . MET A 1 193 ? 0.283 -2.979 0.801 1.00 80.94 193 MET A N 1
ATOM 1434 C CA . MET A 1 193 ? 1.153 -3.673 1.761 1.00 80.94 193 MET A CA 1
ATOM 1435 C C . MET A 1 193 ? 0.653 -3.703 3.210 1.00 80.94 193 MET A C 1
ATOM 1437 O O . MET A 1 193 ? 0.902 -4.698 3.888 1.00 80.94 193 MET A O 1
ATOM 1441 N N . LEU A 1 194 ? 0.005 -2.646 3.714 1.00 84.94 194 LEU A N 1
ATOM 1442 C CA . LEU A 1 194 ? -0.371 -2.541 5.134 1.00 84.94 194 LEU A CA 1
ATOM 1443 C C . LEU A 1 194 ? -1.867 -2.582 5.406 1.00 84.94 194 LEU A C 1
ATOM 1445 O O . LEU A 1 194 ? -2.251 -2.568 6.569 1.00 84.94 194 LEU A O 1
ATOM 1449 N N . GLY A 1 195 ? -2.709 -2.668 4.385 1.00 86.75 195 GLY A N 1
ATOM 1450 C CA . GLY A 1 195 ? -4.142 -2.484 4.547 1.00 86.75 195 GLY A CA 1
ATOM 1451 C C . GLY A 1 195 ? -4.529 -1.007 4.650 1.00 86.75 195 GLY A C 1
ATOM 1452 O O . GLY A 1 195 ? -3.696 -0.102 4.751 1.00 86.75 195 GLY A O 1
ATOM 1453 N N . SER A 1 196 ? -5.836 -0.760 4.653 1.00 91.06 196 SER A N 1
ATOM 1454 C CA . SER A 1 196 ? -6.407 0.532 5.031 1.00 91.06 196 SER A CA 1
ATOM 1455 C C . SER A 1 196 ? -7.130 0.383 6.361 1.00 91.06 196 SER A C 1
ATOM 1457 O O . SER A 1 196 ? -7.888 -0.568 6.548 1.00 91.06 196 SER A O 1
ATOM 1459 N N . PHE A 1 197 ? -6.920 1.325 7.277 1.00 94.44 197 PHE A N 1
ATOM 1460 C CA . PHE A 1 197 ? -7.514 1.285 8.611 1.00 94.44 197 PHE A CA 1
ATOM 1461 C C . PHE A 1 197 ? -8.447 2.461 8.840 1.00 94.44 197 PHE A C 1
ATOM 1463 O O . PHE A 1 197 ? -8.206 3.568 8.362 1.00 94.44 197 PHE A O 1
ATOM 1470 N N . VAL A 1 198 ? -9.494 2.201 9.611 1.00 95.50 198 VAL A N 1
ATOM 1471 C CA . VAL A 1 198 ? -10.516 3.161 10.029 1.00 95.50 198 VAL A CA 1
ATOM 1472 C C . VAL A 1 198 ? -10.754 3.022 11.534 1.00 95.50 198 VAL A C 1
ATOM 1474 O O . VAL A 1 198 ? -10.255 2.085 12.166 1.00 95.50 198 VAL A O 1
ATOM 1477 N N . VAL A 1 199 ? -11.521 3.936 12.130 1.00 97.25 199 VAL A N 1
ATOM 1478 C CA . VAL A 1 199 ? -11.941 3.817 13.538 1.00 97.25 199 VAL A CA 1
ATOM 1479 C C . VAL A 1 199 ? -13.445 3.636 13.617 1.00 97.25 199 VAL A C 1
ATOM 1481 O O . VAL A 1 199 ? -14.196 4.482 13.143 1.00 97.25 199 VAL A O 1
ATOM 1484 N N . ARG A 1 200 ? -13.892 2.554 14.255 1.00 96.50 200 ARG A N 1
ATOM 1485 C CA . ARG A 1 200 ? -15.303 2.354 14.595 1.00 96.50 200 ARG A CA 1
ATOM 1486 C C . ARG A 1 200 ? -15.620 3.117 15.879 1.00 96.50 200 ARG A C 1
ATOM 1488 O O . ARG A 1 200 ? -14.973 2.868 16.895 1.00 96.50 200 ARG A O 1
ATOM 1495 N N . ALA A 1 201 ? -16.615 3.998 15.835 1.00 94.50 201 ALA A N 1
ATOM 1496 C CA . ALA A 1 201 ? -17.077 4.808 16.959 1.00 94.50 201 ALA A CA 1
ATOM 1497 C C . ALA A 1 201 ? -18.617 4.804 17.004 1.00 94.50 201 ALA A C 1
ATOM 1499 O O . ALA A 1 201 ? -19.275 5.573 16.301 1.00 94.50 201 ALA A O 1
ATOM 1500 N N . GLY A 1 202 ? -19.197 3.903 17.806 1.00 90.75 202 GLY A N 1
ATOM 1501 C CA . GLY A 1 202 ? -20.643 3.642 17.788 1.00 90.75 202 GLY A CA 1
ATOM 1502 C C . GLY A 1 202 ? -21.120 3.194 16.401 1.00 90.75 202 GLY A C 1
ATOM 1503 O O . GLY A 1 202 ? -20.465 2.365 15.774 1.00 90.75 202 GLY A O 1
ATOM 1504 N N . ASP A 1 203 ? -22.206 3.796 15.910 1.00 92.56 203 ASP A N 1
ATOM 1505 C CA . ASP A 1 203 ? -22.801 3.515 14.589 1.00 92.56 203 ASP A CA 1
ATOM 1506 C C . ASP A 1 203 ? -22.082 4.216 13.418 1.00 92.56 203 ASP A C 1
ATOM 1508 O 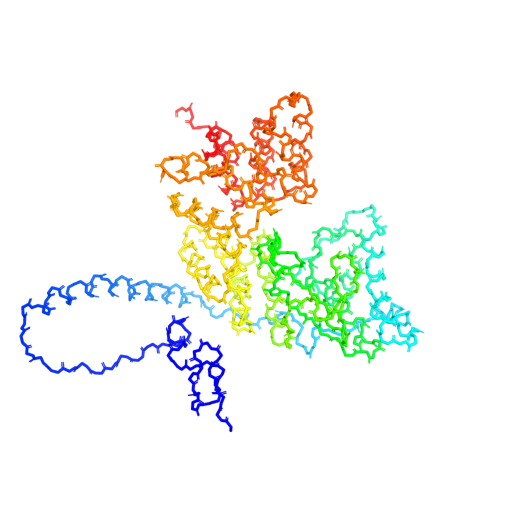O . ASP A 1 203 ? -22.595 4.284 12.295 1.00 92.56 203 ASP A O 1
ATOM 1512 N N . HIS A 1 204 ? -20.893 4.769 13.666 1.00 94.25 204 HIS A N 1
ATOM 1513 C CA . HIS A 1 204 ? -20.119 5.521 12.686 1.00 94.25 204 HIS A CA 1
ATOM 1514 C C . HIS A 1 204 ? -18.711 4.954 12.511 1.00 94.25 204 HIS A C 1
ATOM 1516 O O . HIS A 1 204 ? -18.139 4.313 13.398 1.00 94.25 204 HIS A O 1
ATOM 1522 N N . VAL A 1 205 ? -18.137 5.240 11.348 1.00 94.69 205 VAL A N 1
ATOM 1523 C CA . VAL A 1 205 ? -16.750 4.951 10.998 1.00 94.69 205 VAL A CA 1
ATOM 1524 C C . VAL A 1 205 ? -16.043 6.263 10.676 1.00 94.69 205 VAL A C 1
ATOM 1526 O O . VAL A 1 205 ? -16.519 7.065 9.873 1.00 94.69 205 VAL A O 1
ATOM 1529 N N . VAL A 1 206 ? -14.901 6.487 11.320 1.00 94.81 206 VAL A N 1
ATOM 1530 C CA . VAL A 1 206 ? -13.987 7.586 11.007 1.00 94.81 206 VAL A CA 1
ATOM 1531 C C . VAL A 1 206 ? -13.002 7.109 9.942 1.00 94.81 206 VAL A C 1
ATOM 1533 O O . VAL A 1 206 ? -12.163 6.243 10.206 1.00 94.81 206 VAL A O 1
ATOM 1536 N N . GLU A 1 207 ? -13.078 7.703 8.756 1.00 91.38 207 GLU A N 1
ATOM 1537 C CA . GLU A 1 207 ? -12.125 7.518 7.660 1.00 91.38 207 GLU A CA 1
ATOM 1538 C C . GLU A 1 207 ? -10.913 8.426 7.908 1.00 91.38 207 GLU A C 1
ATOM 1540 O O . GLU A 1 207 ? -10.886 9.609 7.562 1.00 91.38 207 GLU A O 1
ATOM 1545 N N . VAL A 1 208 ? -9.897 7.880 8.574 1.00 89.94 208 VAL A N 1
ATOM 1546 C CA . VAL A 1 208 ? -8.777 8.649 9.151 1.00 89.94 208 VAL A CA 1
ATOM 1547 C C . VAL A 1 208 ? -7.865 9.304 8.115 1.00 89.94 208 VAL A C 1
ATOM 1549 O O . VAL A 1 208 ? -7.173 10.272 8.430 1.00 89.94 208 VAL A O 1
ATOM 1552 N N . ALA A 1 209 ? -7.862 8.797 6.880 1.00 83.06 209 ALA A N 1
ATOM 1553 C CA . ALA A 1 209 ? -7.111 9.391 5.781 1.00 83.06 209 ALA A CA 1
ATOM 1554 C C . ALA A 1 209 ? -7.672 10.771 5.400 1.00 83.06 209 ALA A C 1
ATOM 1556 O O . ALA A 1 209 ? -6.897 11.714 5.213 1.00 83.06 209 ALA A O 1
ATOM 1557 N N . ASP A 1 210 ? -9.000 10.889 5.376 1.00 83.00 210 ASP A N 1
ATOM 1558 C CA . ASP A 1 210 ? -9.718 12.080 4.916 1.00 83.00 210 ASP A CA 1
ATOM 1559 C C . ASP A 1 210 ? -10.287 12.908 6.075 1.00 83.00 210 ASP A C 1
ATOM 1561 O O . ASP A 1 210 ? -10.690 14.050 5.881 1.00 83.00 210 ASP A O 1
ATOM 1565 N N . GLY A 1 211 ? -10.290 12.361 7.295 1.00 84.50 211 GLY A N 1
ATOM 1566 C CA . GLY A 1 211 ? -10.886 12.998 8.470 1.00 84.50 211 GLY A CA 1
ATOM 1567 C C . GLY A 1 211 ? -12.414 13.052 8.409 1.00 84.50 211 GLY A C 1
ATOM 1568 O O . GLY A 1 211 ? -13.019 13.903 9.058 1.00 84.50 211 GLY A O 1
ATOM 1569 N N . THR A 1 212 ? -13.043 12.181 7.616 1.00 88.12 212 THR A N 1
ATOM 1570 C CA . THR A 1 212 ? -14.497 12.168 7.421 1.00 88.12 212 THR A CA 1
ATOM 1571 C C . THR A 1 212 ? -15.174 11.140 8.322 1.00 88.12 212 THR A C 1
ATOM 1573 O O . THR A 1 212 ? -14.567 10.163 8.763 1.00 88.12 212 THR A O 1
ATOM 1576 N N . LEU A 1 213 ? -16.451 11.382 8.622 1.00 91.88 213 LEU A N 1
ATOM 1577 C CA . LEU A 1 213 ? -17.290 10.483 9.406 1.00 91.88 213 LEU A CA 1
ATOM 1578 C C . LEU A 1 213 ? -18.389 9.920 8.506 1.00 91.88 213 LEU A C 1
ATOM 1580 O O . LEU A 1 213 ? -19.134 10.681 7.889 1.00 91.88 213 LEU A O 1
ATOM 1584 N N . THR A 1 214 ? -18.496 8.600 8.449 1.00 91.94 214 THR A N 1
ATOM 1585 C CA . THR A 1 214 ? -19.468 7.881 7.619 1.00 91.94 214 THR A CA 1
ATOM 1586 C C . THR A 1 214 ? -20.304 6.933 8.470 1.00 91.94 214 THR A C 1
ATOM 1588 O O . THR A 1 214 ? -19.921 6.565 9.582 1.00 91.94 214 THR A O 1
ATOM 1591 N N . ALA A 1 215 ? -21.482 6.551 7.975 1.00 90.88 215 ALA A N 1
ATOM 1592 C CA . ALA A 1 215 ? -22.311 5.559 8.651 1.00 90.88 215 ALA A CA 1
ATOM 1593 C C . ALA A 1 215 ? -21.623 4.192 8.593 1.00 90.88 215 ALA A C 1
ATOM 1595 O O . ALA A 1 215 ? -21.193 3.770 7.518 1.00 90.88 215 ALA A O 1
ATOM 1596 N N . GLN A 1 216 ? -21.581 3.461 9.707 1.00 88.69 216 GLN A N 1
ATOM 1597 C CA . GLN A 1 216 ? -20.911 2.160 9.775 1.00 88.69 216 GLN A CA 1
ATOM 1598 C C . GLN A 1 216 ? -21.406 1.180 8.697 1.00 88.69 216 GLN A C 1
ATOM 1600 O O . GLN A 1 216 ? -20.605 0.464 8.102 1.00 88.69 216 GLN A O 1
ATOM 1605 N N . ALA A 1 217 ? -22.708 1.191 8.395 1.00 87.50 217 ALA A N 1
ATOM 1606 C CA . ALA A 1 217 ? -23.322 0.333 7.379 1.00 87.50 217 ALA A CA 1
ATOM 1607 C C . ALA A 1 217 ? -22.826 0.593 5.942 1.00 87.50 217 ALA A C 1
ATOM 1609 O O . ALA A 1 217 ? -23.021 -0.250 5.071 1.00 87.50 217 ALA A O 1
ATOM 1610 N N . SER A 1 218 ? -22.199 1.746 5.686 1.00 86.44 218 SER A N 1
ATOM 1611 C CA . SER A 1 218 ? -21.677 2.125 4.365 1.00 86.44 218 SER A CA 1
ATOM 1612 C C . SER A 1 218 ? -20.222 1.714 4.128 1.00 86.44 218 SER A C 1
ATOM 1614 O O . SER A 1 218 ? -19.746 1.815 3.000 1.00 86.44 218 SER A O 1
ATOM 1616 N N . VAL A 1 219 ? -19.523 1.223 5.158 1.00 85.81 219 VAL A N 1
ATOM 1617 C CA . VAL A 1 219 ? -18.108 0.844 5.073 1.00 85.81 219 VAL A CA 1
ATOM 1618 C C . VAL A 1 219 ? -17.949 -0.619 5.461 1.00 85.81 219 VAL A C 1
ATOM 1620 O O . VAL A 1 219 ? -18.230 -1.005 6.594 1.00 85.81 219 VAL A O 1
ATOM 1623 N N . ALA A 1 220 ? -17.448 -1.450 4.550 1.00 91.50 220 ALA A N 1
ATOM 1624 C CA . ALA A 1 220 ? -17.084 -2.823 4.881 1.00 91.50 220 ALA A CA 1
ATOM 1625 C C . ALA A 1 220 ? -15.760 -2.840 5.660 1.00 91.50 220 ALA A C 1
ATOM 1627 O O . ALA A 1 220 ? -14.716 -2.425 5.152 1.00 91.50 220 ALA A O 1
ATOM 1628 N N . HIS A 1 221 ? -15.804 -3.310 6.904 1.00 93.00 221 HIS A N 1
ATOM 1629 C CA . HIS A 1 221 ? -14.650 -3.343 7.797 1.00 93.00 221 HIS A CA 1
ATOM 1630 C C . HIS A 1 221 ? -14.717 -4.535 8.755 1.00 93.00 221 HIS A C 1
ATOM 1632 O O . HIS A 1 221 ? -15.778 -5.113 8.991 1.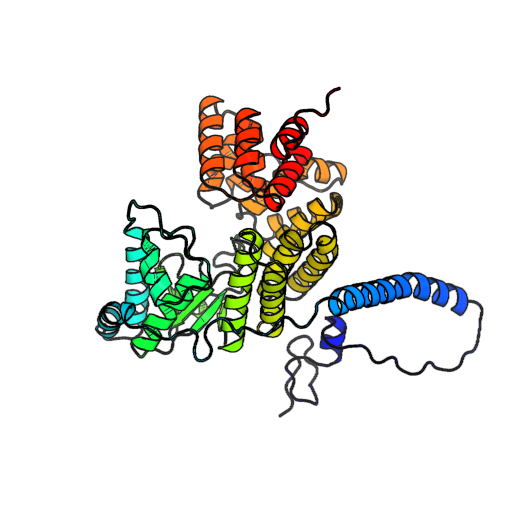00 93.00 221 HIS A O 1
ATOM 1638 N N . GLN A 1 222 ? -13.570 -4.865 9.338 1.00 94.25 222 GLN A N 1
ATOM 1639 C CA . GLN A 1 222 ? -13.403 -5.836 10.407 1.00 94.25 222 GLN A CA 1
ATOM 1640 C C . GLN A 1 222 ? -12.703 -5.143 11.575 1.00 94.25 222 GLN A C 1
ATOM 1642 O O . GLN A 1 222 ? -11.569 -4.683 11.445 1.00 94.25 222 GLN A O 1
ATOM 1647 N N . SER A 1 223 ? -13.394 -5.026 12.710 1.00 95.06 223 SER A N 1
ATOM 1648 C CA . SER A 1 223 ? -12.781 -4.514 13.939 1.00 95.06 223 SER A CA 1
ATOM 1649 C C . SER A 1 223 ? -11.668 -5.446 14.393 1.00 95.06 223 SER A C 1
ATOM 1651 O O . SER A 1 223 ? -11.869 -6.655 14.408 1.00 95.06 223 SER A O 1
ATOM 1653 N N . LEU A 1 224 ? -10.536 -4.860 14.771 1.00 95.25 224 LEU A N 1
ATOM 1654 C CA . LEU A 1 224 ? -9.400 -5.587 15.309 1.00 95.25 224 LEU A CA 1
ATOM 1655 C C . LEU A 1 224 ? -9.548 -5.689 16.822 1.00 95.25 224 LEU A C 1
ATOM 1657 O O . LEU A 1 224 ? -9.786 -4.677 17.493 1.00 95.25 224 LEU A O 1
ATOM 1661 N N . ASP A 1 225 ? -9.387 -6.892 17.360 1.00 92.75 225 ASP A N 1
ATOM 1662 C CA . ASP A 1 225 ? -9.146 -7.044 18.791 1.00 92.75 225 ASP A CA 1
ATOM 1663 C C . ASP A 1 225 ? -7.716 -6.598 19.173 1.00 92.75 225 ASP A C 1
ATOM 1665 O O . ASP A 1 225 ? -6.929 -6.140 18.339 1.00 92.75 225 ASP A O 1
ATOM 1669 N N . ASN A 1 226 ? -7.362 -6.688 20.457 1.00 90.25 226 ASN A N 1
ATOM 1670 C CA . ASN A 1 226 ? -6.042 -6.254 20.924 1.00 90.25 226 ASN A CA 1
ATOM 1671 C C . ASN A 1 226 ? -4.888 -7.093 20.348 1.00 90.25 226 ASN A C 1
ATOM 1673 O O . ASN A 1 226 ? -3.803 -6.549 20.135 1.00 90.25 226 ASN A O 1
ATOM 1677 N N . ALA A 1 227 ? -5.096 -8.393 20.117 1.00 91.06 227 ALA A N 1
ATOM 1678 C CA . ALA A 1 227 ? -4.080 -9.272 19.548 1.00 91.06 227 ALA A CA 1
ATOM 1679 C C . ALA A 1 227 ? -3.905 -8.986 18.052 1.00 91.06 227 ALA A C 1
ATOM 1681 O O . ALA A 1 227 ? -2.780 -8.797 17.593 1.00 91.06 227 ALA A O 1
ATOM 1682 N N . GLU A 1 228 ? -5.005 -8.842 17.317 1.00 94.69 228 GLU A N 1
ATOM 1683 C CA . GLU A 1 228 ? -4.993 -8.480 15.900 1.00 94.69 228 GLU A CA 1
ATOM 1684 C C . GLU A 1 228 ? -4.386 -7.086 15.680 1.00 94.69 228 GLU A C 1
ATOM 1686 O O . GLU A 1 228 ? -3.565 -6.900 14.780 1.00 94.69 228 GLU A O 1
ATOM 1691 N N . LEU A 1 229 ? -4.707 -6.109 16.538 1.00 94.44 229 LEU A N 1
ATOM 1692 C CA . LEU A 1 229 ? -4.103 -4.775 16.496 1.00 94.44 229 LEU A CA 1
ATOM 1693 C C . LEU A 1 229 ? -2.598 -4.825 16.796 1.00 94.44 229 LEU A C 1
ATOM 1695 O O . LEU A 1 229 ? -1.820 -4.148 16.120 1.00 94.44 229 LEU A O 1
ATOM 1699 N N . ALA A 1 230 ? -2.163 -5.640 17.761 1.00 91.19 230 ALA A N 1
ATOM 1700 C CA . ALA A 1 230 ? -0.740 -5.882 17.990 1.00 91.19 230 ALA A CA 1
ATOM 1701 C C . ALA A 1 230 ? -0.074 -6.511 16.753 1.00 91.19 230 ALA A C 1
ATOM 1703 O O . ALA A 1 230 ? 1.005 -6.073 16.356 1.00 91.19 230 ALA A O 1
ATOM 1704 N N . GLY A 1 231 ? -0.750 -7.452 16.087 1.00 93.38 231 GLY A N 1
ATOM 1705 C CA . GLY A 1 231 ? -0.305 -8.043 14.826 1.00 93.38 231 GLY A CA 1
ATOM 1706 C C . GLY A 1 231 ? -0.150 -7.014 13.702 1.00 93.38 231 GLY A C 1
ATOM 1707 O O . GLY A 1 231 ? 0.882 -6.990 13.032 1.00 93.38 231 GLY A O 1
ATOM 1708 N N . ALA A 1 232 ? -1.110 -6.102 13.536 1.00 94.12 232 ALA A N 1
ATOM 1709 C CA . ALA A 1 232 ? -1.022 -5.007 12.567 1.00 94.12 232 ALA A CA 1
ATOM 1710 C C . ALA A 1 232 ? 0.164 -4.064 12.860 1.00 94.12 232 ALA A C 1
ATOM 1712 O O . ALA A 1 232 ? 0.901 -3.674 11.951 1.00 94.12 232 ALA A O 1
ATOM 1713 N N . ILE A 1 233 ? 0.408 -3.746 14.138 1.00 93.50 233 ILE A N 1
ATOM 1714 C CA . ILE A 1 233 ? 1.572 -2.955 14.575 1.00 93.50 233 ILE A CA 1
ATOM 1715 C C . ILE A 1 233 ? 2.880 -3.698 14.263 1.00 93.50 233 ILE A C 1
ATOM 1717 O O . ILE A 1 233 ? 3.828 -3.087 13.763 1.00 93.50 233 ILE A O 1
ATOM 1721 N N . SER A 1 234 ? 2.936 -5.010 14.513 1.00 93.38 234 SER A N 1
ATOM 1722 C CA . SER A 1 234 ? 4.084 -5.848 14.154 1.00 93.38 234 SER A CA 1
ATOM 1723 C C . SER A 1 234 ? 4.314 -5.896 12.641 1.00 93.38 234 SER A C 1
ATOM 1725 O O . SER A 1 234 ? 5.460 -5.783 12.218 1.00 93.38 234 SER A O 1
ATOM 1727 N N . ALA A 1 235 ? 3.265 -5.971 11.815 1.00 94.19 235 ALA A N 1
ATOM 1728 C CA . ALA A 1 235 ? 3.393 -5.914 10.356 1.00 94.19 235 ALA A CA 1
ATOM 1729 C C . ALA A 1 235 ? 4.019 -4.586 9.890 1.00 94.19 235 ALA A C 1
ATOM 1731 O O . ALA A 1 235 ? 4.958 -4.590 9.093 1.00 94.19 235 ALA A O 1
ATOM 1732 N N . GLN A 1 236 ? 3.566 -3.454 10.440 1.00 93.00 236 GLN A N 1
ATOM 1733 C CA . GLN A 1 236 ? 4.145 -2.136 10.155 1.00 93.00 236 GLN A CA 1
ATOM 1734 C C . GLN A 1 236 ? 5.612 -2.036 10.590 1.00 93.00 236 GLN A C 1
ATOM 1736 O O . GLN A 1 236 ? 6.449 -1.564 9.822 1.00 93.00 236 GLN A O 1
ATOM 1741 N N . ALA A 1 237 ? 5.940 -2.512 11.794 1.00 91.31 237 ALA A N 1
ATOM 1742 C CA . ALA A 1 237 ? 7.315 -2.546 12.290 1.00 91.31 237 ALA A CA 1
ATOM 1743 C C . ALA A 1 237 ? 8.223 -3.434 11.420 1.00 91.31 237 ALA A C 1
ATOM 1745 O O . ALA A 1 237 ? 9.368 -3.080 11.143 1.00 91.31 237 ALA A O 1
ATOM 1746 N N . ALA A 1 238 ? 7.708 -4.579 10.967 1.00 92.81 238 ALA A N 1
ATOM 1747 C CA . ALA A 1 238 ? 8.431 -5.502 10.107 1.00 92.81 238 ALA A CA 1
ATOM 1748 C C . ALA A 1 238 ? 8.779 -4.871 8.756 1.00 92.81 238 ALA A C 1
ATOM 1750 O O . ALA A 1 238 ? 9.928 -4.957 8.319 1.00 92.81 238 ALA A O 1
ATOM 1751 N N . LEU A 1 239 ? 7.808 -4.208 8.119 1.00 90.81 239 LEU A N 1
ATOM 1752 C CA . LEU A 1 239 ? 8.025 -3.512 6.853 1.00 90.81 239 LEU A CA 1
ATOM 1753 C C . LEU A 1 239 ? 9.026 -2.375 6.992 1.00 90.81 239 LEU A C 1
ATOM 1755 O O . LEU A 1 239 ? 9.906 -2.252 6.147 1.00 90.81 239 LEU A O 1
ATOM 1759 N N . GLU A 1 240 ? 8.931 -1.582 8.057 1.00 87.69 240 GLU A N 1
ATOM 1760 C CA . GLU A 1 240 ? 9.906 -0.527 8.308 1.00 87.69 240 GLU A CA 1
ATOM 1761 C C . GLU A 1 240 ? 11.307 -1.095 8.486 1.00 87.69 240 GLU A C 1
ATOM 1763 O O . GLU A 1 240 ? 12.236 -0.617 7.852 1.00 87.69 240 GLU A O 1
ATOM 1768 N N . LEU A 1 241 ? 11.499 -2.125 9.315 1.00 89.00 241 LEU A N 1
ATOM 1769 C CA . LEU A 1 241 ? 12.826 -2.722 9.488 1.00 89.00 241 LEU A CA 1
ATOM 1770 C C . LEU A 1 241 ? 13.363 -3.293 8.173 1.00 89.00 241 LEU A C 1
ATOM 1772 O O . LEU A 1 241 ? 14.539 -3.108 7.858 1.00 89.00 241 LEU A O 1
ATOM 1776 N N . ALA A 1 242 ? 12.503 -3.947 7.392 1.00 88.69 242 ALA A N 1
ATOM 1777 C CA . ALA A 1 242 ? 12.873 -4.519 6.107 1.00 88.69 242 ALA A CA 1
ATOM 1778 C C . ALA A 1 242 ? 13.308 -3.444 5.102 1.00 88.69 242 ALA A C 1
ATOM 1780 O O . ALA A 1 242 ? 14.329 -3.603 4.433 1.00 88.69 242 ALA A O 1
ATOM 1781 N N . THR A 1 243 ? 12.579 -2.330 5.025 1.00 83.62 243 THR A N 1
ATOM 1782 C CA . THR A 1 243 ? 12.896 -1.249 4.089 1.00 83.62 243 THR A CA 1
ATOM 1783 C C . THR A 1 243 ? 14.011 -0.352 4.607 1.00 83.62 243 THR A C 1
ATOM 1785 O O . THR A 1 243 ? 14.795 0.123 3.793 1.00 83.62 243 THR A O 1
ATOM 1788 N N . SER A 1 244 ? 14.162 -0.173 5.925 1.00 80.88 244 SER A N 1
ATOM 1789 C CA . SER A 1 244 ? 15.127 0.736 6.567 1.00 80.88 244 SER A CA 1
ATOM 1790 C C . SER A 1 244 ? 16.558 0.188 6.715 1.00 80.88 244 SER A C 1
ATOM 1792 O O . SER A 1 244 ? 17.432 0.955 7.105 1.00 80.88 244 SER A O 1
ATOM 1794 N N . GLN A 1 245 ? 16.846 -1.049 6.281 1.00 72.94 245 GLN A N 1
ATOM 1795 C CA . GLN A 1 245 ? 18.085 -1.799 6.597 1.00 72.94 245 GLN A CA 1
ATOM 1796 C C . GLN A 1 245 ? 18.229 -2.134 8.091 1.00 72.94 245 GLN A C 1
ATOM 1798 O O . GLN A 1 245 ? 19.335 -2.318 8.601 1.00 72.94 245 GLN A O 1
ATOM 1803 N N . GLY A 1 246 ? 17.103 -2.247 8.794 1.00 79.75 246 GLY A N 1
ATOM 1804 C CA . GLY A 1 246 ? 17.078 -2.763 10.152 1.00 79.75 246 GLY A CA 1
ATOM 1805 C C . GLY A 1 246 ? 17.520 -4.235 10.234 1.00 79.75 246 GLY A C 1
ATOM 1806 O O . GLY A 1 246 ? 17.708 -4.907 9.213 1.00 79.75 246 GLY A O 1
ATOM 1807 N N . PRO A 1 247 ? 17.684 -4.778 11.455 1.00 85.88 247 PRO A N 1
ATOM 1808 C CA . PRO A 1 247 ? 18.092 -6.165 11.649 1.00 85.88 247 PRO A CA 1
ATOM 1809 C C . PRO A 1 247 ? 17.131 -7.138 10.956 1.00 85.88 247 PRO A C 1
ATOM 1811 O O . PRO A 1 247 ? 15.961 -7.253 11.326 1.00 85.88 247 PRO A O 1
ATOM 1814 N N . ARG A 1 248 ? 17.659 -7.857 9.961 1.00 88.81 248 ARG A N 1
ATOM 1815 C CA . ARG A 1 248 ? 16.941 -8.817 9.107 1.00 88.81 248 ARG A CA 1
ATOM 1816 C C . ARG A 1 248 ? 16.091 -9.806 9.902 1.00 88.81 248 ARG A C 1
ATOM 1818 O O . ARG A 1 248 ? 14.897 -9.943 9.647 1.00 88.81 248 ARG A O 1
ATOM 1825 N N . ASP A 1 249 ? 16.699 -10.435 10.901 1.00 89.44 249 ASP A N 1
ATOM 1826 C CA . ASP A 1 249 ? 16.036 -11.447 11.725 1.00 89.44 249 ASP A CA 1
ATOM 1827 C C . ASP A 1 249 ? 14.867 -10.856 12.521 1.00 89.44 249 ASP A C 1
ATOM 1829 O O . ASP A 1 249 ? 13.831 -11.497 12.679 1.00 89.44 249 ASP A O 1
ATOM 1833 N N . ARG A 1 250 ? 14.984 -9.593 12.951 1.00 90.94 250 ARG A N 1
ATOM 1834 C CA . ARG A 1 250 ? 13.930 -8.894 13.695 1.00 90.94 250 ARG A CA 1
ATOM 1835 C C . ARG A 1 250 ? 12.751 -8.520 12.798 1.00 90.94 250 ARG A C 1
ATOM 1837 O O . ARG A 1 250 ? 11.606 -8.659 13.218 1.00 90.94 250 ARG A O 1
ATOM 1844 N N . ALA A 1 251 ? 13.012 -8.103 11.557 1.00 92.00 251 ALA A N 1
ATOM 1845 C CA . ALA A 1 251 ? 11.954 -7.865 10.574 1.00 92.00 251 ALA A CA 1
ATOM 1846 C C . ALA A 1 251 ? 11.142 -9.147 10.318 1.00 92.00 251 ALA A C 1
ATOM 1848 O O . ALA A 1 251 ? 9.913 -9.125 10.347 1.00 92.00 251 ALA A O 1
ATOM 1849 N N . LEU A 1 252 ? 11.826 -10.282 10.145 1.00 93.00 252 LEU A N 1
ATOM 1850 C CA . LEU A 1 252 ? 11.185 -11.586 9.949 1.00 93.00 252 LEU A CA 1
ATOM 1851 C C . LEU A 1 252 ? 10.423 -12.073 11.181 1.00 93.00 252 LEU A C 1
ATOM 1853 O O . LEU A 1 252 ? 9.327 -12.625 11.048 1.00 93.00 252 LEU A O 1
ATOM 1857 N N . GLN A 1 253 ? 10.972 -11.841 12.373 1.00 93.00 253 GLN A N 1
ATOM 1858 C CA . GLN A 1 253 ? 10.305 -12.149 13.631 1.00 93.00 253 GLN A CA 1
ATOM 1859 C C . GLN A 1 253 ? 8.988 -11.374 13.761 1.00 93.00 253 GLN A C 1
ATOM 1861 O O . GLN A 1 253 ? 7.953 -11.986 14.018 1.00 93.00 253 GLN A O 1
ATOM 1866 N N . TYR A 1 254 ? 8.996 -10.057 13.527 1.00 94.44 254 TYR A N 1
ATOM 1867 C CA . TYR A 1 254 ? 7.773 -9.251 13.584 1.00 94.44 254 TYR A CA 1
ATOM 1868 C C . TYR A 1 254 ? 6.767 -9.625 12.497 1.00 94.44 254 TYR A C 1
ATOM 1870 O O . TYR A 1 254 ? 5.575 -9.703 12.782 1.00 94.44 254 TYR A O 1
ATOM 1878 N N . ALA A 1 255 ? 7.224 -9.912 11.277 1.00 95.62 255 ALA A N 1
ATOM 1879 C CA . ALA A 1 255 ? 6.332 -10.342 10.207 1.00 95.62 255 ALA A CA 1
ATOM 1880 C C . ALA A 1 255 ? 5.658 -11.687 10.524 1.00 95.62 255 ALA A C 1
ATOM 1882 O O . ALA A 1 255 ? 4.486 -11.887 10.221 1.00 95.62 255 ALA A O 1
ATOM 1883 N N . SER A 1 256 ? 6.386 -12.610 11.157 1.00 95.69 256 SER A N 1
ATOM 1884 C CA . SER A 1 256 ? 5.837 -13.904 11.576 1.00 95.69 256 SER A CA 1
ATOM 1885 C C . SER A 1 256 ? 4.843 -13.741 12.725 1.00 95.69 256 SER A C 1
ATOM 1887 O O . SER A 1 256 ? 3.726 -14.237 12.625 1.00 95.69 256 SER A O 1
ATOM 1889 N N . ALA A 1 257 ? 5.197 -12.949 13.744 1.00 94.25 257 ALA A N 1
ATOM 1890 C CA . ALA A 1 257 ? 4.298 -12.626 14.851 1.00 94.25 257 ALA A CA 1
ATOM 1891 C C . ALA A 1 257 ? 3.003 -11.944 14.373 1.00 94.25 257 ALA A C 1
ATOM 1893 O O . ALA A 1 257 ? 1.928 -12.229 14.895 1.00 94.25 257 ALA A O 1
ATOM 1894 N N . ALA A 1 258 ? 3.086 -11.089 13.348 1.00 95.44 258 ALA A N 1
ATOM 1895 C CA . ALA A 1 258 ? 1.916 -10.470 12.737 1.00 95.44 258 ALA A CA 1
ATOM 1896 C C . ALA A 1 258 ? 0.963 -11.499 12.112 1.00 95.44 258 ALA A C 1
ATOM 1898 O O . ALA A 1 258 ? -0.248 -11.394 12.289 1.00 95.44 258 ALA A O 1
ATOM 1899 N N . VAL A 1 259 ? 1.493 -12.502 11.404 1.00 96.38 259 VAL A N 1
ATOM 1900 C CA . VAL A 1 259 ? 0.682 -13.573 10.799 1.00 96.38 259 VAL A CA 1
ATOM 1901 C C . VAL A 1 259 ? 0.027 -14.446 11.868 1.00 96.38 259 VAL A C 1
ATOM 1903 O O . VAL A 1 259 ? -1.143 -14.797 11.722 1.00 96.38 259 VAL A O 1
ATOM 1906 N N . ASP A 1 260 ? 0.742 -14.750 12.950 1.00 94.50 260 ASP A N 1
ATOM 1907 C CA . ASP A 1 260 ? 0.209 -15.554 14.053 1.00 94.50 260 ASP A CA 1
ATOM 1908 C C . ASP A 1 260 ? -0.909 -14.817 14.809 1.00 94.50 260 ASP A C 1
ATOM 1910 O O . ASP A 1 260 ? -1.929 -15.415 15.153 1.00 94.50 260 ASP A O 1
ATOM 1914 N N . ALA A 1 261 ? -0.743 -13.510 15.031 1.00 92.88 261 ALA A N 1
ATOM 1915 C CA . ALA A 1 261 ? -1.694 -12.688 15.776 1.00 92.88 261 ALA A CA 1
ATOM 1916 C C . ALA A 1 261 ? -2.903 -12.222 14.942 1.00 92.88 261 ALA A C 1
ATOM 1918 O O . ALA A 1 261 ? -3.957 -11.945 15.505 1.00 92.88 261 ALA A O 1
ATOM 1919 N N . TRP A 1 262 ? -2.771 -12.136 13.612 1.00 93.31 262 TRP A N 1
ATOM 1920 C CA . TRP A 1 262 ? -3.781 -11.550 12.719 1.00 93.31 262 TRP A CA 1
ATOM 1921 C C . TRP A 1 262 ? -4.116 -12.444 11.506 1.00 93.31 262 TRP A C 1
ATOM 1923 O O . TRP A 1 262 ? -4.346 -11.986 10.388 1.00 93.31 262 TRP A O 1
ATOM 1933 N N . GLY A 1 263 ? -4.182 -13.762 11.716 1.00 89.38 263 GLY A N 1
ATOM 1934 C CA . GLY A 1 263 ? -4.327 -14.758 10.640 1.00 89.38 263 GLY A CA 1
ATOM 1935 C C . GLY A 1 263 ? -5.667 -14.774 9.878 1.00 89.38 263 GLY A C 1
ATOM 1936 O O . GLY A 1 263 ? -5.835 -15.561 8.941 1.00 89.38 263 GLY A O 1
ATOM 1937 N N . ALA A 1 264 ? -6.646 -13.956 10.274 1.00 89.00 264 ALA A N 1
ATOM 1938 C CA . ALA A 1 264 ? -7.910 -13.806 9.549 1.00 89.00 264 ALA A CA 1
ATOM 1939 C C . ALA A 1 264 ? -7.806 -12.842 8.353 1.00 89.00 264 ALA A C 1
ATOM 1941 O O . ALA A 1 264 ? -8.610 -12.949 7.428 1.00 89.00 264 ALA A O 1
ATOM 1942 N N . SER A 1 265 ? -6.819 -11.942 8.352 1.00 92.38 265 SER A N 1
ATOM 1943 C CA . SER A 1 265 ? -6.620 -10.945 7.299 1.00 92.38 265 SER A CA 1
ATOM 1944 C C . SER A 1 265 ? -5.555 -11.386 6.285 1.00 92.38 265 SER A C 1
ATOM 1946 O O . SER A 1 265 ? -4.591 -12.058 6.660 1.00 92.38 265 SER A O 1
ATOM 1948 N N . PRO A 1 266 ? -5.669 -10.996 4.999 1.00 94.06 266 PRO A N 1
ATOM 1949 C CA . PRO A 1 266 ? -4.578 -11.149 4.032 1.00 94.06 266 PRO A CA 1
ATOM 1950 C C . PRO A 1 266 ? -3.394 -10.206 4.308 1.00 94.06 266 PRO A C 1
ATOM 1952 O O . PRO A 1 266 ? -2.276 -10.476 3.874 1.00 94.06 266 PRO A O 1
ATOM 1955 N N . THR A 1 267 ? -3.610 -9.104 5.027 1.00 93.75 267 THR A N 1
ATOM 1956 C CA . THR A 1 267 ? -2.625 -8.034 5.228 1.00 93.75 267 THR A CA 1
ATOM 1957 C C . THR A 1 267 ? -1.296 -8.476 5.860 1.00 93.75 267 THR A C 1
ATOM 1959 O O . THR A 1 267 ? -0.247 -8.132 5.310 1.00 93.75 267 THR A O 1
ATOM 1962 N N . PRO A 1 268 ? -1.249 -9.265 6.952 1.00 95.31 268 PRO A N 1
ATOM 1963 C CA . PRO A 1 268 ? 0.034 -9.688 7.515 1.00 95.31 268 PRO A CA 1
ATOM 1964 C C . PRO A 1 268 ? 0.815 -10.617 6.570 1.00 95.31 268 PRO A C 1
ATOM 1966 O O . PRO A 1 268 ? 2.045 -10.613 6.597 1.00 95.31 268 PRO A O 1
ATOM 1969 N N . LEU A 1 269 ? 0.134 -11.361 5.686 1.00 96.62 269 LEU A N 1
ATOM 1970 C CA . LEU A 1 269 ? 0.785 -12.157 4.638 1.00 96.62 269 LEU A CA 1
ATOM 1971 C C . LEU A 1 269 ? 1.372 -11.268 3.534 1.00 96.62 269 LEU A C 1
ATOM 1973 O O . LEU A 1 269 ? 2.498 -11.514 3.106 1.00 96.62 269 LEU A O 1
ATOM 1977 N N . LEU A 1 270 ? 0.662 -10.211 3.113 1.00 95.25 270 LEU A N 1
ATOM 1978 C CA . LEU A 1 270 ? 1.189 -9.202 2.179 1.00 95.25 270 LEU A CA 1
ATOM 1979 C C . LEU A 1 270 ? 2.454 -8.542 2.744 1.00 95.25 270 LEU A C 1
ATOM 1981 O O . LEU A 1 270 ? 3.485 -8.476 2.070 1.00 95.25 270 LEU A O 1
ATOM 1985 N N . ALA A 1 271 ? 2.397 -8.119 4.010 1.00 94.31 271 ALA A N 1
ATOM 1986 C CA . ALA A 1 271 ? 3.531 -7.517 4.696 1.00 94.31 271 ALA A CA 1
ATOM 1987 C C . ALA A 1 271 ? 4.717 -8.490 4.777 1.00 94.31 271 ALA A C 1
ATOM 1989 O O . ALA A 1 271 ? 5.834 -8.142 4.388 1.00 94.31 271 ALA A O 1
ATOM 1990 N N . ARG A 1 272 ? 4.486 -9.738 5.210 1.00 95.56 272 ARG A N 1
ATOM 1991 C CA . ARG A 1 272 ? 5.543 -10.753 5.312 1.00 95.56 272 ARG A CA 1
ATOM 1992 C C . ARG A 1 272 ? 6.144 -11.111 3.954 1.00 95.56 272 ARG A C 1
ATOM 1994 O O . ARG A 1 272 ? 7.365 -11.219 3.860 1.00 95.56 272 ARG A O 1
ATOM 2001 N N . ALA A 1 273 ? 5.333 -11.193 2.900 1.00 95.75 273 ALA A N 1
ATOM 2002 C CA . ALA A 1 273 ? 5.820 -11.376 1.538 1.00 95.75 273 ALA A CA 1
ATOM 2003 C C . ALA A 1 273 ? 6.799 -10.268 1.128 1.00 95.75 273 ALA A C 1
ATOM 2005 O O . ALA A 1 273 ? 7.865 -10.568 0.589 1.00 95.75 273 ALA A O 1
ATOM 2006 N N . ARG A 1 274 ? 6.510 -8.997 1.444 1.00 93.00 274 ARG A N 1
ATOM 2007 C CA . ARG A 1 274 ? 7.471 -7.912 1.189 1.00 93.00 274 ARG A CA 1
ATOM 2008 C C . ARG A 1 274 ? 8.744 -8.064 2.014 1.00 93.00 274 ARG A C 1
ATOM 2010 O O . ARG A 1 274 ? 9.830 -7.877 1.469 1.00 93.00 274 ARG A O 1
ATOM 2017 N N . VAL A 1 275 ? 8.637 -8.431 3.292 1.00 93.81 275 VAL A N 1
ATOM 2018 C CA . VAL A 1 275 ? 9.824 -8.673 4.128 1.00 93.81 275 VAL A CA 1
ATOM 2019 C C . VAL A 1 275 ? 10.688 -9.787 3.533 1.00 93.81 275 VAL A C 1
ATOM 2021 O O . VAL A 1 275 ? 11.904 -9.621 3.458 1.00 93.81 275 VAL A O 1
ATOM 2024 N N . TRP A 1 276 ? 10.098 -10.878 3.030 1.00 94.38 276 TRP A N 1
ATOM 2025 C CA . TRP A 1 276 ? 10.852 -11.938 2.353 1.00 94.38 276 TRP A CA 1
ATOM 2026 C C . TRP A 1 276 ? 11.644 -11.425 1.149 1.00 94.38 276 TRP A C 1
ATOM 2028 O O . TRP A 1 276 ? 12.797 -11.818 0.976 1.00 94.38 276 TRP A O 1
ATOM 2038 N N . ILE A 1 277 ? 11.062 -10.528 0.350 1.00 90.62 277 ILE A N 1
ATOM 2039 C CA . ILE A 1 277 ? 11.733 -9.926 -0.811 1.00 90.62 277 ILE A CA 1
ATOM 2040 C C . ILE A 1 277 ? 12.924 -9.068 -0.364 1.00 90.62 277 ILE A C 1
ATOM 2042 O O . ILE A 1 277 ? 14.032 -9.232 -0.877 1.00 90.62 277 ILE A O 1
ATOM 2046 N N . GLU A 1 278 ? 12.708 -8.171 0.599 1.00 89.44 278 GLU A N 1
ATOM 2047 C CA . GLU A 1 278 ? 13.722 -7.200 1.036 1.00 89.44 278 GLU A CA 1
ATOM 2048 C C . GLU A 1 278 ? 14.865 -7.854 1.823 1.00 89.44 278 GLU A C 1
ATOM 2050 O O . GLU A 1 278 ? 16.040 -7.541 1.625 1.00 89.44 278 GLU A O 1
ATOM 2055 N N . VAL A 1 279 ? 14.529 -8.794 2.707 1.00 88.12 279 VAL A N 1
ATOM 2056 C CA . VAL A 1 279 ? 15.476 -9.417 3.639 1.00 88.12 279 VAL A CA 1
ATOM 2057 C C . VAL A 1 279 ? 16.075 -10.707 3.079 1.00 88.12 279 VAL A C 1
ATOM 2059 O O . VAL A 1 279 ? 17.272 -10.958 3.247 1.00 88.12 279 VAL A O 1
ATOM 2062 N N . GLY A 1 280 ? 15.258 -11.529 2.418 1.00 82.44 280 GLY A N 1
ATOM 2063 C CA . GLY A 1 280 ? 15.649 -12.834 1.878 1.00 82.44 280 GLY A CA 1
ATOM 2064 C C . GLY A 1 280 ? 16.245 -12.778 0.469 1.00 82.44 280 GLY A C 1
ATOM 2065 O O . GLY A 1 280 ? 16.823 -13.768 0.005 1.00 82.44 280 GLY A O 1
ATOM 2066 N N . GLY A 1 281 ? 16.129 -11.643 -0.227 1.00 83.75 281 GLY A N 1
ATOM 2067 C CA . GLY A 1 281 ? 16.588 -11.496 -1.606 1.00 83.75 281 GLY A CA 1
ATOM 2068 C C . GLY A 1 281 ? 15.970 -12.555 -2.524 1.00 83.75 281 GLY A C 1
ATOM 2069 O O . GLY A 1 281 ? 14.789 -12.874 -2.417 1.00 83.75 281 GLY A O 1
ATOM 2070 N N . SER A 1 282 ? 16.776 -13.152 -3.408 1.00 84.38 282 SER A N 1
ATOM 2071 C CA . SER A 1 282 ? 16.298 -14.201 -4.323 1.00 84.38 282 SER A CA 1
ATOM 2072 C C . SER A 1 282 ? 15.774 -15.442 -3.597 1.00 84.38 282 SER A C 1
ATOM 2074 O O . SER A 1 282 ? 14.831 -16.066 -4.070 1.00 84.38 282 SER A O 1
ATOM 2076 N N . SER A 1 283 ? 16.335 -15.780 -2.430 1.00 87.88 283 SER A N 1
ATOM 2077 C CA . SER A 1 283 ? 15.900 -16.944 -1.647 1.00 87.88 283 SER A CA 1
ATOM 2078 C C . SER A 1 283 ? 14.545 -16.757 -0.955 1.00 87.88 283 SER A C 1
ATOM 2080 O O . SER A 1 283 ? 13.921 -17.742 -0.571 1.00 87.88 283 SER A O 1
ATOM 2082 N N . GLY A 1 284 ? 14.080 -15.510 -0.817 1.00 92.94 284 GLY A N 1
ATOM 2083 C CA . GLY A 1 284 ? 12.776 -15.185 -0.240 1.00 92.94 284 GLY A CA 1
ATOM 2084 C C . GLY A 1 284 ? 11.623 -15.192 -1.247 1.00 92.94 284 GLY A C 1
ATOM 2085 O O . GLY A 1 284 ? 10.470 -15.167 -0.831 1.00 92.94 284 GLY A O 1
ATOM 2086 N N . LEU A 1 285 ? 11.895 -15.243 -2.557 1.00 94.12 285 LEU A N 1
ATOM 2087 C CA . LEU A 1 285 ? 10.858 -15.074 -3.584 1.00 94.12 285 LEU A CA 1
ATOM 2088 C C . LEU A 1 285 ? 9.819 -16.204 -3.588 1.00 94.12 285 LEU A C 1
ATOM 2090 O O . LEU A 1 285 ? 8.629 -15.923 -3.698 1.00 94.12 285 LEU A O 1
ATOM 2094 N N . ASP A 1 286 ? 10.238 -17.457 -3.394 1.00 95.88 286 ASP A N 1
ATOM 2095 C CA . ASP A 1 286 ? 9.307 -18.594 -3.309 1.00 95.88 286 ASP A CA 1
ATOM 2096 C C . ASP A 1 286 ? 8.396 -18.497 -2.074 1.00 95.88 286 ASP A C 1
ATOM 2098 O O . ASP A 1 286 ? 7.205 -18.806 -2.138 1.00 95.88 286 ASP A O 1
ATOM 2102 N N . LEU A 1 287 ? 8.949 -18.038 -0.943 1.00 96.56 287 LEU A N 1
ATOM 2103 C CA . LEU A 1 287 ? 8.188 -17.813 0.290 1.00 96.56 287 LEU A CA 1
ATOM 2104 C C . LEU A 1 287 ? 7.208 -16.647 0.121 1.00 96.56 287 LEU A C 1
ATOM 2106 O O . LEU A 1 287 ? 6.056 -16.756 0.534 1.00 96.56 287 LEU A O 1
ATOM 2110 N N . ALA A 1 288 ? 7.636 -15.573 -0.547 1.00 96.88 288 ALA A N 1
ATOM 2111 C CA . ALA A 1 288 ? 6.777 -14.445 -0.882 1.00 96.88 288 ALA A CA 1
ATOM 2112 C C . ALA A 1 288 ? 5.618 -14.863 -1.804 1.00 96.88 288 ALA A C 1
ATOM 2114 O O . ALA A 1 288 ? 4.471 -14.552 -1.500 1.00 96.88 288 ALA A O 1
ATOM 2115 N N . ASP A 1 289 ? 5.868 -15.616 -2.883 1.00 98.00 289 ASP A N 1
ATOM 2116 C CA . ASP A 1 289 ? 4.800 -16.122 -3.768 1.00 98.00 289 ASP A CA 1
ATOM 2117 C C . ASP A 1 289 ? 3.834 -17.043 -3.004 1.00 98.00 289 ASP A C 1
ATOM 2119 O O . ASP A 1 289 ? 2.620 -16.948 -3.179 1.00 98.00 289 ASP A O 1
ATOM 2123 N N . SER A 1 290 ? 4.343 -17.889 -2.100 1.00 97.88 290 SER A N 1
ATOM 2124 C CA . SER A 1 290 ? 3.501 -18.726 -1.234 1.00 97.88 290 SER A CA 1
ATOM 2125 C C . SER A 1 290 ? 2.584 -17.897 -0.326 1.00 97.88 290 SER A C 1
ATOM 2127 O O . SER A 1 290 ? 1.382 -18.167 -0.269 1.00 97.88 290 SER A O 1
ATOM 2129 N N . ASP A 1 291 ? 3.123 -16.887 0.362 1.00 97.75 291 ASP A N 1
ATOM 2130 C CA . ASP A 1 291 ? 2.343 -16.000 1.236 1.00 97.75 291 ASP A CA 1
ATOM 2131 C C . ASP A 1 291 ? 1.282 -15.224 0.443 1.00 97.75 291 ASP A C 1
ATOM 2133 O O . ASP A 1 291 ? 0.140 -15.105 0.885 1.00 97.75 291 ASP A O 1
ATOM 2137 N N . LEU A 1 292 ? 1.611 -14.770 -0.768 1.00 97.81 292 LEU A N 1
ATOM 2138 C CA . LEU A 1 292 ? 0.688 -14.019 -1.620 1.00 97.81 292 LEU A CA 1
ATOM 2139 C C . LEU A 1 292 ? -0.441 -14.887 -2.177 1.00 97.81 292 LEU A C 1
ATOM 2141 O O . LEU A 1 292 ? -1.585 -14.441 -2.228 1.00 97.81 292 LEU A O 1
ATOM 2145 N N . ARG A 1 293 ? -0.172 -16.150 -2.526 1.00 98.12 293 ARG A N 1
ATOM 2146 C CA . ARG A 1 293 ? -1.239 -17.104 -2.875 1.00 98.12 293 ARG A CA 1
ATOM 2147 C C . ARG A 1 293 ? -2.172 -17.361 -1.694 1.00 98.12 293 ARG A C 1
ATOM 2149 O O . ARG A 1 293 ? -3.382 -17.436 -1.890 1.00 98.12 293 ARG A O 1
ATOM 2156 N N . ALA A 1 294 ? -1.626 -17.480 -0.483 1.00 97.06 294 ALA A N 1
ATOM 2157 C CA . ALA A 1 294 ? -2.432 -17.628 0.724 1.00 97.06 294 ALA A CA 1
ATOM 2158 C C . ALA A 1 294 ? -3.265 -16.364 1.008 1.00 97.06 294 ALA A C 1
ATOM 2160 O O . ALA A 1 294 ? -4.442 -16.484 1.337 1.00 97.06 294 ALA A O 1
ATOM 2161 N N . ALA A 1 295 ? -2.701 -15.169 0.803 1.00 95.75 295 ALA A N 1
ATOM 2162 C CA . ALA A 1 295 ? -3.417 -13.901 0.929 1.00 95.75 295 ALA A CA 1
ATOM 2163 C C . ALA A 1 295 ? -4.594 -13.810 -0.059 1.00 95.75 295 ALA A C 1
ATOM 2165 O O . ALA A 1 295 ? -5.718 -13.549 0.363 1.00 95.75 295 ALA A O 1
ATOM 2166 N N . ILE A 1 296 ? -4.362 -14.121 -1.342 1.00 96.12 296 ILE A N 1
ATOM 2167 C CA . ILE A 1 296 ? -5.405 -14.172 -2.385 1.00 96.12 296 ILE A CA 1
ATOM 2168 C C . ILE A 1 296 ? -6.493 -15.197 -2.025 1.00 96.12 296 ILE A C 1
ATOM 2170 O O . ILE A 1 296 ? -7.679 -14.948 -2.222 1.00 96.12 296 ILE A O 1
ATOM 2174 N N . ALA A 1 297 ? -6.112 -16.348 -1.462 1.00 96.12 297 ALA A N 1
ATOM 2175 C CA . ALA A 1 297 ? -7.068 -17.368 -1.033 1.00 96.12 297 ALA A CA 1
ATOM 2176 C C . ALA A 1 297 ? -7.924 -16.936 0.174 1.00 96.12 297 ALA A C 1
ATOM 2178 O O . ALA A 1 297 ? -9.053 -17.407 0.307 1.00 96.12 297 ALA A O 1
ATOM 2179 N N . LEU A 1 298 ? -7.408 -16.064 1.050 1.00 94.00 298 LEU A N 1
ATOM 2180 C CA . LEU A 1 298 ? -8.186 -15.467 2.142 1.00 94.00 298 LEU A CA 1
ATOM 2181 C C . LEU A 1 298 ? -9.152 -14.400 1.623 1.00 94.00 298 LEU A C 1
ATOM 2183 O O . LEU A 1 298 ? -10.305 -14.355 2.053 1.00 94.00 298 LEU A O 1
ATOM 2187 N N . ARG A 1 299 ? -8.681 -13.540 0.716 1.00 91.94 299 ARG A N 1
ATOM 2188 C CA . ARG A 1 299 ? -9.477 -12.484 0.090 1.00 91.94 299 ARG A CA 1
ATOM 2189 C C . ARG A 1 299 ? -8.934 -12.198 -1.307 1.00 91.94 299 ARG A C 1
ATOM 2191 O O . ARG A 1 299 ? -7.783 -11.792 -1.449 1.00 91.94 299 ARG A O 1
ATOM 2198 N N . ASP A 1 300 ? -9.787 -12.376 -2.314 1.00 92.62 300 ASP A N 1
ATOM 2199 C CA . ASP A 1 300 ? -9.471 -12.049 -3.707 1.00 92.62 300 ASP A CA 1
ATOM 2200 C C . ASP A 1 300 ? -9.425 -10.523 -3.854 1.00 92.62 300 ASP A C 1
ATOM 2202 O O . ASP A 1 300 ? -10.452 -9.873 -4.051 1.00 92.62 300 ASP A O 1
ATOM 2206 N N . ASP A 1 301 ? -8.239 -9.943 -3.666 1.00 89.38 301 ASP A N 1
ATOM 2207 C CA . ASP A 1 301 ? -8.023 -8.498 -3.629 1.00 89.38 301 ASP A CA 1
ATOM 2208 C C . ASP A 1 301 ? -7.012 -8.056 -4.709 1.00 89.38 301 ASP A C 1
ATOM 2210 O O . ASP A 1 301 ? -5.960 -8.689 -4.879 1.00 89.38 301 ASP A O 1
ATOM 2214 N N . PRO A 1 302 ? -7.289 -6.961 -5.444 1.00 92.38 302 PRO A N 1
ATOM 2215 C CA . PRO A 1 302 ? -6.396 -6.419 -6.474 1.00 92.38 302 PRO A CA 1
ATOM 2216 C C . PRO A 1 302 ? -4.973 -6.132 -5.974 1.00 92.38 302 PRO A C 1
ATOM 2218 O O . PRO A 1 302 ? -4.016 -6.336 -6.726 1.00 92.38 302 PRO A O 1
ATOM 2221 N N . ALA A 1 303 ? -4.800 -5.687 -4.726 1.00 92.25 303 ALA A N 1
ATOM 2222 C CA . ALA A 1 303 ? -3.484 -5.404 -4.174 1.00 92.25 303 ALA A CA 1
ATOM 2223 C C . ALA A 1 303 ? -2.643 -6.671 -4.008 1.00 92.25 303 ALA A C 1
ATOM 2225 O O . ALA A 1 303 ? -1.453 -6.662 -4.328 1.00 92.25 303 ALA A O 1
ATOM 2226 N N . ALA A 1 304 ? -3.265 -7.776 -3.591 1.00 94.25 304 ALA A N 1
ATOM 2227 C CA . ALA A 1 304 ? -2.588 -9.061 -3.462 1.00 94.25 304 ALA A CA 1
ATOM 2228 C C . ALA A 1 304 ? -2.132 -9.604 -4.824 1.00 94.25 304 ALA A C 1
ATOM 2230 O O . ALA A 1 304 ? -0.997 -10.070 -4.956 1.00 94.25 304 ALA A O 1
ATOM 2231 N N . HIS A 1 305 ? -2.967 -9.457 -5.858 1.00 95.88 305 HIS A N 1
ATOM 2232 C CA . HIS A 1 305 ? -2.592 -9.784 -7.234 1.00 95.88 305 HIS A CA 1
ATOM 2233 C C . HIS A 1 305 ? -1.423 -8.936 -7.743 1.00 95.88 305 HIS A C 1
ATOM 2235 O O . HIS A 1 305 ? -0.466 -9.478 -8.298 1.00 95.88 305 HIS A O 1
ATOM 2241 N N . LEU A 1 306 ? -1.439 -7.617 -7.522 1.00 95.12 306 LEU A N 1
ATOM 2242 C CA . LEU A 1 306 ? -0.334 -6.765 -7.966 1.00 95.12 306 LEU A CA 1
ATOM 2243 C C . LEU A 1 306 ? 0.967 -7.056 -7.200 1.00 95.12 306 LEU A C 1
ATOM 2245 O O . LEU A 1 306 ? 2.039 -7.115 -7.806 1.00 95.12 306 LEU A O 1
ATOM 2249 N N . ALA A 1 307 ? 0.890 -7.281 -5.886 1.00 95.12 307 ALA A N 1
ATOM 2250 C CA . ALA A 1 307 ? 2.040 -7.697 -5.088 1.00 95.12 307 ALA A CA 1
ATOM 2251 C C . ALA A 1 307 ? 2.624 -9.020 -5.613 1.00 95.12 307 ALA A C 1
ATOM 2253 O O . ALA A 1 307 ? 3.842 -9.148 -5.772 1.00 95.12 307 ALA A O 1
ATOM 2254 N N . ARG A 1 308 ? 1.761 -9.980 -5.974 1.00 96.88 308 ARG A N 1
ATOM 2255 C CA . ARG A 1 308 ? 2.182 -11.255 -6.570 1.00 96.88 308 ARG A CA 1
ATOM 2256 C C . ARG A 1 308 ? 2.816 -11.064 -7.939 1.00 96.88 308 ARG A C 1
ATOM 2258 O O . ARG A 1 308 ? 3.852 -11.668 -8.204 1.00 96.88 308 ARG A O 1
ATOM 2265 N N . ALA A 1 309 ? 2.274 -10.183 -8.776 1.00 96.25 309 ALA A N 1
ATOM 2266 C CA . ALA A 1 309 ? 2.879 -9.850 -10.060 1.00 96.25 309 ALA A CA 1
ATOM 2267 C C . ALA A 1 309 ? 4.312 -9.314 -9.911 1.00 96.25 309 ALA A C 1
ATOM 2269 O O . ALA A 1 309 ? 5.195 -9.719 -10.665 1.00 96.25 309 ALA A O 1
ATOM 2270 N N . ARG A 1 310 ? 4.569 -8.465 -8.906 1.00 95.00 310 ARG A N 1
ATOM 2271 C CA . ARG A 1 310 ? 5.917 -7.952 -8.598 1.00 95.00 310 ARG A CA 1
ATOM 2272 C C . ARG A 1 310 ? 6.878 -9.068 -8.181 1.00 95.00 310 ARG A C 1
ATOM 2274 O O . ARG A 1 310 ? 8.013 -9.101 -8.653 1.00 95.00 310 ARG A O 1
ATOM 2281 N N . VAL A 1 311 ? 6.425 -10.019 -7.359 1.00 95.50 311 VAL A N 1
ATOM 2282 C CA . VAL A 1 311 ? 7.224 -11.206 -6.999 1.00 95.50 311 VAL A CA 1
ATOM 2283 C C . VAL A 1 311 ? 7.507 -12.074 -8.221 1.00 95.50 311 VAL A C 1
ATOM 2285 O O . VAL A 1 311 ? 8.652 -12.447 -8.453 1.00 95.50 311 VAL A O 1
ATOM 2288 N N . LEU A 1 312 ? 6.499 -12.352 -9.045 1.00 96.12 312 LEU A N 1
ATOM 2289 C CA . LEU A 1 312 ? 6.657 -13.156 -10.258 1.00 96.12 312 LEU A CA 1
ATOM 2290 C C . LEU A 1 312 ? 7.600 -12.490 -11.263 1.00 96.12 312 LEU A C 1
ATOM 2292 O O . LEU A 1 312 ? 8.426 -13.173 -11.866 1.00 96.12 312 LEU A O 1
ATOM 2296 N N . LEU A 1 313 ? 7.550 -11.161 -11.381 1.00 93.81 313 LEU A N 1
ATOM 2297 C CA . LEU A 1 313 ? 8.530 -10.391 -12.140 1.00 93.81 313 LEU A CA 1
ATOM 2298 C C . LEU A 1 313 ? 9.938 -10.573 -11.565 1.00 93.81 313 LEU A C 1
ATOM 2300 O O . LEU A 1 313 ? 10.882 -10.776 -12.325 1.00 93.81 313 LEU A O 1
ATOM 2304 N N . ALA A 1 314 ? 10.097 -10.552 -10.238 1.00 92.38 314 ALA A N 1
ATOM 2305 C CA . ALA A 1 314 ? 11.371 -10.825 -9.571 1.00 92.38 314 ALA A CA 1
ATOM 2306 C C . ALA A 1 314 ? 11.862 -12.282 -9.759 1.00 92.38 314 ALA A C 1
ATOM 2308 O O . ALA A 1 314 ? 13.067 -12.545 -9.709 1.00 92.38 314 ALA A O 1
ATOM 2309 N N . MET A 1 315 ? 10.954 -13.215 -10.041 1.00 94.81 315 MET A N 1
ATOM 2310 C CA . MET A 1 315 ? 11.244 -14.616 -10.373 1.00 94.81 315 MET A CA 1
ATOM 2311 C C . MET A 1 315 ? 11.432 -14.873 -11.878 1.00 94.81 315 MET A C 1
ATOM 2313 O O . MET A 1 315 ? 11.624 -16.021 -12.259 1.00 94.81 315 MET A O 1
ATOM 2317 N N . ASP A 1 316 ? 11.351 -13.840 -12.726 1.00 94.19 316 ASP A N 1
ATOM 2318 C CA . ASP A 1 316 ? 11.380 -13.955 -14.198 1.00 94.19 316 ASP A CA 1
ATOM 2319 C C . ASP A 1 316 ? 10.219 -14.782 -14.800 1.00 94.19 316 ASP A C 1
ATOM 2321 O O . ASP A 1 316 ? 10.266 -15.295 -15.915 1.00 94.19 316 ASP A O 1
ATOM 2325 N N . ARG A 1 317 ? 9.103 -14.887 -14.071 1.00 96.56 317 ARG A N 1
ATOM 2326 C CA . ARG A 1 317 ? 7.877 -15.576 -14.508 1.00 96.56 317 ARG A CA 1
ATOM 2327 C C . ARG A 1 317 ? 6.933 -14.590 -15.191 1.00 96.56 317 ARG A C 1
ATOM 2329 O O . ARG A 1 317 ? 5.829 -14.325 -14.714 1.00 96.56 317 ARG A O 1
ATOM 2336 N N . LEU A 1 318 ? 7.388 -14.019 -16.308 1.00 95.00 318 LEU A N 1
ATOM 2337 C CA . LEU A 1 318 ? 6.753 -12.858 -16.949 1.00 95.00 318 LEU A CA 1
ATOM 2338 C C . LEU A 1 318 ? 5.293 -13.093 -17.356 1.00 95.00 318 LEU A C 1
ATOM 2340 O O . LEU A 1 318 ? 4.459 -12.212 -17.158 1.00 95.00 318 LEU A O 1
ATOM 2344 N N . ALA A 1 319 ? 4.962 -14.275 -17.883 1.00 94.69 319 ALA A N 1
ATOM 2345 C CA . ALA A 1 319 ? 3.595 -14.581 -18.309 1.00 94.69 319 ALA A CA 1
ATOM 2346 C C . ALA A 1 319 ? 2.601 -14.607 -17.135 1.00 94.69 319 ALA A C 1
ATOM 2348 O O . ALA A 1 319 ? 1.482 -14.096 -17.228 1.00 94.69 319 ALA A O 1
ATOM 2349 N N . GLU A 1 320 ? 3.027 -15.150 -15.995 1.00 96.50 320 GLU A N 1
ATOM 2350 C CA . GLU A 1 320 ? 2.216 -15.150 -14.780 1.00 96.50 320 GLU A CA 1
ATOM 2351 C C . GLU A 1 320 ? 2.136 -13.747 -14.174 1.00 96.50 320 GLU A C 1
ATOM 2353 O O . GLU A 1 320 ? 1.053 -13.319 -13.789 1.00 96.50 320 GLU A O 1
ATOM 2358 N N . ALA A 1 321 ? 3.242 -12.992 -14.159 1.00 96.06 321 ALA A N 1
ATOM 2359 C CA . ALA A 1 321 ? 3.248 -11.602 -13.697 1.00 96.06 321 ALA A CA 1
ATOM 2360 C C . ALA A 1 321 ? 2.271 -10.720 -14.497 1.00 96.06 321 ALA A C 1
ATOM 2362 O O . ALA A 1 321 ? 1.530 -9.917 -13.923 1.00 96.06 321 ALA A O 1
ATOM 2363 N N . ALA A 1 322 ? 2.235 -10.905 -15.820 1.00 94.62 322 ALA A N 1
ATOM 2364 C CA . ALA A 1 322 ? 1.299 -10.248 -16.724 1.00 94.62 322 ALA A CA 1
ATOM 2365 C C . ALA A 1 322 ? -0.161 -10.625 -16.420 1.00 94.62 322 ALA A C 1
ATOM 2367 O O . ALA A 1 322 ? -1.021 -9.749 -16.339 1.00 94.62 322 ALA A O 1
ATOM 2368 N N . THR A 1 323 ? -0.430 -11.911 -16.179 1.00 94.81 323 THR A N 1
ATOM 2369 C CA . THR A 1 323 ? -1.772 -12.410 -15.832 1.00 94.81 323 THR A CA 1
ATOM 2370 C C . THR A 1 323 ? -2.273 -11.837 -14.503 1.00 94.81 323 THR A C 1
ATOM 2372 O O . THR A 1 323 ? -3.407 -11.364 -14.419 1.00 94.81 323 THR A O 1
ATOM 2375 N N . GLU A 1 324 ? -1.427 -11.826 -13.472 1.00 96.31 324 GLU A N 1
ATOM 2376 C CA . GLU A 1 324 ? -1.764 -11.267 -12.157 1.00 96.31 324 GLU A CA 1
ATOM 2377 C C . GLU A 1 324 ? -1.973 -9.747 -12.219 1.00 96.31 324 GLU A C 1
ATOM 2379 O O . GLU A 1 324 ? -2.936 -9.231 -11.654 1.00 96.31 324 GLU A O 1
ATOM 2384 N N . SER A 1 325 ? -1.140 -9.027 -12.978 1.00 94.50 325 SER A N 1
ATOM 2385 C CA . SER A 1 325 ? -1.321 -7.581 -13.189 1.00 94.50 325 SER A CA 1
ATOM 2386 C C . SER A 1 325 ? -2.621 -7.263 -13.930 1.00 94.50 325 SER A C 1
ATOM 2388 O O . SER A 1 325 ? -3.329 -6.325 -13.561 1.00 94.50 325 SER A O 1
ATOM 2390 N N . LEU A 1 326 ? -2.977 -8.073 -14.933 1.00 93.06 326 LEU A N 1
ATOM 2391 C CA . LEU A 1 326 ? -4.242 -7.952 -15.662 1.00 93.06 326 LEU A CA 1
ATOM 2392 C C . LEU A 1 326 ? -5.438 -8.191 -14.749 1.00 93.06 326 LEU A C 1
ATOM 2394 O O . LEU A 1 326 ? -6.427 -7.461 -14.834 1.00 93.06 326 LEU A O 1
ATOM 2398 N N . ARG A 1 327 ? -5.348 -9.177 -13.854 1.00 93.88 327 ARG A N 1
ATOM 2399 C CA . ARG A 1 327 ? -6.390 -9.437 -12.861 1.00 93.88 327 ARG A CA 1
ATOM 2400 C C . ARG A 1 327 ? -6.557 -8.255 -11.906 1.00 93.88 327 ARG A C 1
ATOM 2402 O O . ARG A 1 327 ? -7.676 -7.763 -11.778 1.00 93.88 327 ARG A O 1
ATOM 2409 N N . ALA A 1 328 ? -5.465 -7.730 -11.349 1.00 93.25 328 ALA A N 1
ATOM 2410 C CA . ALA A 1 328 ? -5.495 -6.543 -10.491 1.00 93.25 328 ALA A CA 1
ATOM 2411 C C . ALA A 1 328 ? -6.155 -5.334 -11.184 1.00 93.25 328 ALA A C 1
ATOM 2413 O O . ALA A 1 328 ? -7.048 -4.701 -10.621 1.00 93.25 328 ALA A O 1
ATOM 2414 N N . ALA A 1 329 ? -5.776 -5.045 -12.434 1.00 91.31 329 ALA A N 1
ATOM 2415 C CA . ALA A 1 329 ? -6.323 -3.918 -13.191 1.00 91.31 329 ALA A CA 1
ATOM 2416 C C . ALA A 1 329 ? -7.797 -4.101 -13.591 1.00 91.31 329 ALA A C 1
ATOM 2418 O O . ALA A 1 329 ? -8.536 -3.122 -13.674 1.00 91.31 329 ALA A O 1
ATOM 2419 N N . ARG A 1 330 ? -8.247 -5.340 -13.834 1.00 90.94 330 ARG A N 1
ATOM 2420 C CA . ARG A 1 330 ? -9.666 -5.637 -14.095 1.00 90.94 330 ARG A CA 1
ATOM 2421 C C . ARG A 1 330 ? -10.525 -5.470 -12.845 1.00 90.94 330 ARG A C 1
ATOM 2423 O O . ARG A 1 330 ? -11.649 -4.993 -12.958 1.00 90.94 330 ARG A O 1
ATOM 2430 N N . MET A 1 331 ? -9.998 -5.853 -11.683 1.00 91.19 331 MET A N 1
ATOM 2431 C CA . MET A 1 331 ? -10.691 -5.726 -10.399 1.00 91.19 331 MET A CA 1
ATOM 2432 C C . MET A 1 331 ? -10.778 -4.270 -9.926 1.00 91.19 331 MET A C 1
ATOM 2434 O O . MET A 1 331 ? -11.793 -3.886 -9.355 1.00 91.19 331 MET A O 1
ATOM 2438 N N . SER A 1 332 ? -9.763 -3.444 -10.208 1.00 90.50 332 SER A N 1
ATOM 2439 C CA . SER A 1 332 ? -9.770 -2.012 -9.871 1.00 90.50 332 SER A CA 1
ATOM 2440 C C . SER A 1 332 ? -9.304 -1.139 -11.040 1.00 90.50 332 SER A C 1
ATOM 2442 O O . SER A 1 332 ? -8.158 -0.681 -11.059 1.00 90.50 332 SER A O 1
ATOM 2444 N N . PRO A 1 333 ? -10.186 -0.854 -12.016 1.00 88.44 333 PRO A N 1
ATOM 2445 C CA . PRO A 1 333 ? -9.830 -0.083 -13.208 1.00 88.44 333 PRO A CA 1
ATOM 2446 C C . PRO A 1 333 ? -9.391 1.360 -12.930 1.00 88.44 333 PRO A C 1
ATOM 2448 O O . PRO A 1 333 ? -8.706 1.948 -13.764 1.00 88.44 333 PRO A O 1
ATOM 2451 N N . ALA A 1 334 ? -9.784 1.935 -11.786 1.00 88.19 334 ALA A N 1
ATOM 2452 C CA . ALA A 1 334 ? -9.390 3.281 -11.371 1.00 88.19 334 ALA A CA 1
ATOM 2453 C C . ALA A 1 334 ? -8.108 3.298 -10.513 1.00 88.19 334 ALA A C 1
ATOM 2455 O O . ALA A 1 334 ? -7.650 4.364 -10.085 1.00 88.19 334 ALA A O 1
ATOM 2456 N N . TRP A 1 335 ? -7.501 2.135 -10.257 1.00 90.19 335 TRP A N 1
ATOM 2457 C CA . TRP A 1 335 ? -6.259 2.052 -9.503 1.00 90.19 335 TRP A CA 1
ATOM 2458 C C . TRP A 1 335 ? -5.051 2.283 -10.408 1.00 90.19 335 TRP A C 1
ATOM 2460 O O . TRP A 1 335 ? -4.598 1.394 -11.134 1.00 90.19 335 TRP A O 1
ATOM 2470 N N . GLY A 1 336 ? -4.498 3.496 -10.328 1.00 89.88 336 GLY A N 1
ATOM 2471 C CA . GLY A 1 336 ? -3.386 3.937 -11.171 1.00 89.88 336 GLY A CA 1
ATOM 2472 C C . GLY A 1 336 ? -2.188 2.993 -11.171 1.00 89.88 336 GLY A C 1
ATOM 2473 O O . GLY A 1 336 ? -1.597 2.770 -12.223 1.00 89.88 336 GLY A O 1
ATOM 2474 N N . THR A 1 337 ? -1.844 2.390 -10.028 1.00 91.44 337 THR A N 1
ATOM 2475 C CA . THR A 1 337 ? -0.684 1.491 -9.923 1.00 91.44 337 THR A CA 1
ATOM 2476 C C . THR A 1 337 ? -0.879 0.209 -10.734 1.00 91.44 337 THR A C 1
ATOM 2478 O O . THR A 1 337 ? 0.038 -0.206 -11.443 1.00 91.44 337 THR A O 1
ATOM 2481 N N . ALA A 1 338 ? -2.073 -0.393 -10.701 1.00 91.31 338 ALA A N 1
ATOM 2482 C CA . ALA A 1 338 ? -2.381 -1.549 -11.542 1.00 91.31 338 ALA A CA 1
ATOM 2483 C C . ALA A 1 338 ? -2.458 -1.168 -13.027 1.00 91.31 338 ALA A C 1
ATOM 2485 O O . ALA A 1 338 ? -1.934 -1.891 -13.874 1.00 91.31 338 ALA A O 1
ATOM 2486 N N . GLY A 1 339 ? -3.040 -0.005 -13.344 1.00 91.88 339 GLY A N 1
ATOM 2487 C CA . GLY A 1 339 ? -3.046 0.537 -14.705 1.00 91.88 339 GLY A CA 1
ATOM 2488 C C . GLY A 1 339 ? -1.633 0.747 -15.263 1.00 91.88 339 GLY A C 1
ATOM 2489 O O . GLY A 1 339 ? -1.358 0.379 -16.404 1.00 91.88 339 GLY A O 1
ATOM 2490 N N . LEU A 1 340 ? -0.715 1.265 -14.445 1.00 93.31 340 LEU A N 1
ATOM 2491 C CA . LEU A 1 340 ? 0.680 1.467 -14.824 1.00 93.31 340 LEU A CA 1
ATOM 2492 C C . LEU A 1 340 ? 1.430 0.139 -15.011 1.00 93.31 340 LEU A C 1
ATOM 2494 O O . LEU A 1 340 ? 2.174 -0.014 -15.979 1.00 93.31 340 LEU A O 1
ATOM 2498 N N . ALA A 1 341 ? 1.200 -0.842 -14.133 1.00 93.56 341 ALA A N 1
ATOM 2499 C CA . ALA A 1 341 ? 1.815 -2.167 -14.248 1.00 93.56 341 ALA A CA 1
ATOM 2500 C C . ALA A 1 341 ? 1.375 -2.866 -15.541 1.00 93.56 341 ALA A C 1
ATOM 2502 O O . ALA A 1 341 ? 2.183 -3.486 -16.230 1.00 93.56 341 ALA A O 1
ATOM 2503 N N . MET A 1 342 ? 0.105 -2.693 -15.912 1.00 91.69 342 MET A N 1
ATOM 2504 C CA . MET A 1 342 ? -0.450 -3.178 -17.172 1.00 91.69 342 MET A CA 1
ATOM 2505 C C . MET A 1 342 ? 0.181 -2.542 -18.407 1.00 91.69 342 MET A C 1
ATOM 2507 O O . MET A 1 342 ? 0.408 -3.238 -19.393 1.00 91.69 342 MET A O 1
ATOM 2511 N N . ILE A 1 343 ? 0.485 -1.243 -18.361 1.00 91.62 343 ILE A N 1
ATOM 2512 C CA . ILE A 1 343 ? 1.216 -0.569 -19.442 1.00 91.62 343 ILE A CA 1
ATOM 2513 C C . ILE A 1 343 ? 2.616 -1.175 -19.579 1.00 91.62 343 ILE A C 1
ATOM 2515 O O . ILE A 1 343 ? 3.017 -1.530 -20.684 1.00 91.62 343 ILE A O 1
ATOM 2519 N N . ALA A 1 344 ? 3.330 -1.361 -18.466 1.00 92.56 344 ALA A N 1
ATOM 2520 C CA . ALA A 1 344 ? 4.680 -1.921 -18.483 1.00 92.56 344 ALA A CA 1
ATOM 2521 C C . ALA A 1 344 ? 4.733 -3.392 -18.942 1.00 92.56 344 ALA A C 1
ATOM 2523 O O . ALA A 1 344 ? 5.699 -3.804 -19.577 1.00 92.56 344 ALA A O 1
ATOM 2524 N N . LEU A 1 345 ? 3.694 -4.185 -18.659 1.00 92.56 345 LEU A N 1
ATOM 2525 C CA . LEU A 1 345 ? 3.608 -5.604 -19.039 1.00 92.56 345 LEU A CA 1
ATOM 2526 C C . LEU A 1 345 ? 2.929 -5.852 -20.393 1.00 92.56 345 LEU A C 1
ATOM 2528 O O . LEU A 1 345 ? 2.833 -7.007 -20.818 1.00 92.56 345 LEU A O 1
ATOM 2532 N N . ARG A 1 346 ? 2.493 -4.805 -21.105 1.00 90.88 346 ARG A N 1
ATOM 2533 C CA . ARG A 1 346 ? 1.834 -4.935 -22.414 1.00 90.88 346 ARG A CA 1
ATOM 2534 C C . ARG A 1 346 ? 2.617 -5.788 -23.421 1.00 90.88 346 ARG A C 1
ATOM 2536 O O . ARG A 1 346 ? 1.998 -6.698 -23.968 1.00 90.88 346 ARG A O 1
ATOM 2543 N N . PRO A 1 347 ? 3.944 -5.620 -23.606 1.00 90.75 347 PRO A N 1
ATOM 2544 C CA . PRO A 1 347 ? 4.688 -6.435 -24.571 1.00 90.75 347 PRO A CA 1
ATOM 2545 C C . PRO A 1 347 ? 4.681 -7.936 -24.244 1.00 90.75 347 PRO A C 1
ATOM 2547 O O . PRO A 1 347 ? 4.966 -8.773 -25.099 1.00 90.75 347 PRO A O 1
ATOM 2550 N N . VAL A 1 348 ? 4.425 -8.308 -22.986 1.00 92.06 348 VAL A N 1
ATOM 2551 C CA . VAL A 1 348 ? 4.258 -9.709 -22.577 1.00 92.06 348 VAL A CA 1
ATOM 2552 C C . VAL A 1 348 ? 2.841 -10.183 -22.893 1.00 92.06 348 VAL A C 1
ATOM 2554 O O . VAL A 1 348 ? 2.682 -11.272 -23.427 1.00 92.06 348 VAL A O 1
ATOM 2557 N N . LEU A 1 349 ? 1.823 -9.369 -22.606 1.00 88.94 349 LEU A N 1
ATOM 2558 C CA . LEU A 1 349 ? 0.418 -9.703 -22.863 1.00 88.94 349 LEU A CA 1
ATOM 2559 C C . LEU A 1 349 ? 0.105 -9.866 -24.351 1.00 88.94 349 LEU A C 1
ATOM 2561 O O . LEU A 1 349 ? -0.589 -10.810 -24.715 1.00 88.94 349 LEU A O 1
ATOM 2565 N N . GLU A 1 350 ? 0.657 -8.998 -25.198 1.00 89.50 350 GLU A N 1
ATOM 2566 C CA . GLU A 1 350 ? 0.514 -9.086 -26.657 1.00 89.50 350 GLU A CA 1
ATOM 2567 C C . GLU A 1 350 ? 1.088 -10.400 -27.198 1.00 89.50 350 GLU A C 1
ATOM 2569 O O . GLU A 1 350 ? 0.479 -11.034 -28.050 1.00 89.50 350 GLU A O 1
ATOM 2574 N N . ARG A 1 351 ? 2.213 -10.873 -26.642 1.00 90.00 351 ARG A N 1
ATOM 2575 C CA . ARG A 1 351 ? 2.803 -12.179 -26.990 1.00 90.00 351 ARG A CA 1
ATOM 2576 C C . ARG A 1 351 ? 1.994 -13.379 -26.496 1.00 90.00 351 ARG A C 1
ATOM 2578 O O . ARG A 1 351 ? 2.243 -14.492 -26.946 1.00 90.00 351 ARG A O 1
ATOM 2585 N N . LEU A 1 352 ? 1.089 -13.173 -25.542 1.00 87.88 352 LEU A N 1
ATOM 2586 C CA . LEU A 1 352 ? 0.205 -14.204 -24.997 1.00 87.88 352 LEU A CA 1
ATOM 2587 C C . LEU A 1 352 ? -1.185 -14.188 -25.647 1.00 87.88 352 LEU A C 1
ATOM 2589 O O . LEU A 1 352 ? -2.070 -14.887 -25.157 1.00 87.88 352 LEU A O 1
ATOM 2593 N N . ASP A 1 353 ? -1.404 -13.358 -26.675 1.00 83.38 353 ASP A N 1
ATOM 2594 C CA . ASP A 1 353 ? -2.720 -13.092 -27.275 1.00 83.38 353 ASP A CA 1
ATOM 2595 C C . ASP A 1 353 ? -3.788 -12.684 -26.238 1.00 83.38 353 ASP A C 1
ATOM 2597 O O . ASP A 1 353 ? -4.996 -12.856 -26.426 1.00 83.38 353 ASP A O 1
ATOM 2601 N N . ALA A 1 354 ? -3.353 -12.129 -25.104 1.00 82.38 354 ALA A N 1
ATOM 2602 C CA . ALA A 1 354 ? -4.242 -11.630 -24.073 1.00 82.38 354 ALA A CA 1
ATOM 2603 C C . ALA A 1 354 ? -4.654 -10.198 -24.424 1.00 82.38 354 ALA A C 1
ATOM 2605 O O . ALA A 1 354 ? -3.806 -9.351 -24.698 1.00 82.38 354 ALA A O 1
ATOM 2606 N N . SER A 1 355 ? -5.955 -9.902 -24.360 1.00 77.69 355 SER A N 1
ATOM 2607 C CA . SER A 1 355 ? -6.485 -8.558 -24.612 1.00 77.69 355 SER A CA 1
ATOM 2608 C C . SER A 1 355 ? -5.898 -7.547 -23.611 1.00 77.69 355 SER A C 1
ATOM 2610 O O . SER A 1 355 ? -6.390 -7.419 -22.480 1.00 77.69 355 SER A O 1
ATOM 2612 N N . ALA A 1 356 ? -4.840 -6.843 -24.006 1.00 69.81 356 ALA A N 1
ATOM 2613 C CA . ALA A 1 356 ? -4.305 -5.718 -23.260 1.00 69.81 356 ALA A CA 1
ATOM 2614 C C . ALA A 1 356 ? -5.158 -4.474 -23.560 1.00 69.81 356 ALA A C 1
ATOM 2616 O O . ALA A 1 356 ? -5.524 -4.253 -24.714 1.00 69.81 356 ALA A O 1
ATOM 2617 N N . PRO A 1 357 ? -5.491 -3.644 -22.557 1.00 71.50 357 PRO A N 1
ATOM 2618 C CA . PRO A 1 357 ? -6.093 -2.344 -22.817 1.00 71.50 357 PRO A CA 1
ATOM 2619 C C . PRO A 1 357 ? -5.166 -1.509 -23.707 1.00 71.50 357 PRO A C 1
ATOM 2621 O O . PRO A 1 357 ? -3.961 -1.422 -23.438 1.00 71.50 357 PRO A O 1
ATOM 2624 N N . GLU A 1 358 ? -5.727 -0.886 -24.740 1.00 73.31 358 GLU A N 1
ATOM 2625 C CA . GLU A 1 358 ? -4.974 -0.020 -25.643 1.00 73.31 358 GLU A CA 1
ATOM 2626 C C . GLU A 1 358 ? -4.485 1.253 -24.927 1.00 73.31 358 GLU A C 1
ATOM 2628 O O . GLU A 1 358 ? -5.155 1.824 -24.061 1.00 73.31 358 GLU A O 1
ATOM 2633 N N . GLY A 1 359 ? -3.287 1.713 -25.299 1.00 82.00 359 GLY A N 1
ATOM 2634 C CA . GLY A 1 359 ? -2.793 3.045 -24.939 1.00 82.00 359 GLY A CA 1
ATOM 2635 C C . GLY A 1 359 ? -2.682 3.314 -23.433 1.00 82.00 359 GLY A C 1
ATOM 2636 O O . GLY A 1 359 ? -2.050 2.564 -22.697 1.00 82.00 359 GLY A O 1
ATOM 2637 N N . CYS A 1 360 ? -3.239 4.428 -22.967 1.00 89.19 360 CYS A N 1
ATOM 2638 C CA . CYS A 1 360 ? -3.074 4.913 -21.589 1.00 89.19 360 CYS A CA 1
ATOM 2639 C C . CYS A 1 360 ? -4.385 4.936 -20.805 1.00 89.19 360 CYS A C 1
ATOM 2641 O O . CYS A 1 360 ? -4.509 5.629 -19.795 1.00 89.19 360 CYS A O 1
ATOM 2643 N N . ASP A 1 361 ? -5.375 4.168 -21.257 1.00 85.50 361 ASP A N 1
ATOM 2644 C CA . ASP A 1 361 ? -6.740 4.212 -20.734 1.00 85.50 361 ASP A CA 1
ATOM 2645 C C . ASP A 1 361 ? -6.864 3.812 -19.266 1.00 85.50 361 ASP A C 1
ATOM 2647 O O . ASP A 1 361 ? -7.789 4.252 -18.581 1.00 85.50 361 ASP A O 1
ATOM 2651 N N . GLY A 1 362 ? -5.946 2.980 -18.770 1.00 84.06 362 GLY A N 1
ATOM 2652 C CA . GLY A 1 362 ? -5.855 2.671 -17.343 1.00 84.06 362 GLY A CA 1
ATOM 2653 C C . GLY A 1 362 ? -5.484 3.900 -16.509 1.00 84.06 362 GLY A C 1
ATOM 2654 O O . GLY A 1 362 ? -6.096 4.138 -15.476 1.00 84.06 362 GLY A O 1
ATOM 2655 N N . LEU A 1 363 ? -4.540 4.720 -16.982 1.00 90.88 363 LEU A N 1
ATOM 2656 C CA . LEU A 1 363 ? -4.115 5.939 -16.285 1.00 90.88 363 LEU A CA 1
ATOM 2657 C C . LEU A 1 363 ? -5.152 7.057 -16.409 1.00 90.88 363 LEU A C 1
ATOM 2659 O O . LEU A 1 363 ? -5.419 7.737 -15.428 1.00 90.88 363 LEU A O 1
ATOM 2663 N N . ARG A 1 364 ? -5.804 7.186 -17.572 1.00 89.25 364 ARG A N 1
ATOM 2664 C CA . ARG A 1 364 ? -6.876 8.171 -17.804 1.00 89.25 364 ARG A CA 1
ATOM 2665 C C . ARG A 1 364 ? -8.078 7.990 -16.872 1.00 89.25 364 ARG A C 1
ATOM 2667 O O . ARG A 1 364 ? -8.743 8.957 -16.526 1.00 89.25 364 ARG A O 1
ATOM 2674 N N . ARG A 1 365 ? -8.396 6.741 -16.519 1.00 86.75 365 ARG A N 1
ATOM 2675 C CA . ARG A 1 365 ? -9.501 6.401 -15.606 1.00 86.75 365 ARG A CA 1
ATOM 2676 C C . ARG A 1 365 ? -9.085 6.410 -14.140 1.00 86.75 365 ARG A C 1
ATOM 2678 O O . ARG A 1 365 ? -9.949 6.307 -13.269 1.00 86.75 365 ARG A O 1
ATOM 2685 N N . ALA A 1 366 ? -7.787 6.484 -13.868 1.00 89.31 366 ALA A N 1
ATOM 2686 C CA . ALA A 1 366 ? -7.291 6.456 -12.514 1.00 89.31 366 ALA A CA 1
ATOM 2687 C C . ALA A 1 366 ? -7.531 7.790 -11.806 1.00 89.31 366 ALA A C 1
ATOM 2689 O O . ALA A 1 366 ? -7.599 8.845 -12.428 1.00 89.31 366 ALA A O 1
ATOM 2690 N N . ARG A 1 367 ? -7.714 7.723 -10.486 1.00 84.44 367 ARG A N 1
ATOM 2691 C CA . ARG A 1 367 ? -8.144 8.877 -9.676 1.00 84.44 367 ARG A CA 1
ATOM 2692 C C . ARG A 1 367 ? -7.064 9.410 -8.739 1.00 84.44 367 ARG A C 1
ATOM 2694 O O . ARG A 1 367 ? -7.302 10.380 -8.024 1.00 84.44 367 ARG A O 1
ATOM 2701 N N . ALA A 1 368 ? -5.910 8.750 -8.675 1.00 85.00 368 ALA A N 1
ATOM 2702 C CA . ALA A 1 368 ? -4.837 9.186 -7.796 1.00 85.00 368 ALA A CA 1
ATOM 2703 C C . ALA A 1 368 ? -4.171 10.439 -8.392 1.00 85.00 368 ALA A C 1
ATOM 2705 O O . ALA A 1 368 ? -3.853 10.417 -9.570 1.00 85.00 368 ALA A O 1
ATOM 2706 N N . PRO A 1 369 ? -3.871 11.501 -7.624 1.00 85.94 369 PRO A N 1
ATOM 2707 C CA . PRO A 1 369 ? -3.376 12.761 -8.198 1.00 85.94 369 PRO A CA 1
ATOM 2708 C C . PRO A 1 369 ? -2.135 12.635 -9.100 1.00 85.94 369 PRO A C 1
ATOM 2710 O O . PRO A 1 369 ? -1.957 13.401 -10.037 1.00 85.94 369 PRO A O 1
ATOM 2713 N N . TRP A 1 370 ? -1.276 11.643 -8.851 1.00 90.62 370 TRP A N 1
ATOM 2714 C CA . TRP A 1 370 ? -0.081 11.399 -9.662 1.00 90.62 370 TRP A CA 1
ATOM 2715 C C . TRP A 1 370 ? -0.377 10.782 -11.041 1.00 90.62 370 TRP A C 1
ATOM 2717 O O . TRP A 1 370 ? 0.515 10.734 -11.889 1.00 90.62 370 TRP A O 1
ATOM 2727 N N . THR A 1 371 ? -1.588 10.267 -11.279 1.00 92.75 371 THR A N 1
ATOM 2728 C CA . THR A 1 371 ? -1.920 9.567 -12.528 1.00 92.75 371 THR A CA 1
ATOM 2729 C C . THR A 1 371 ? -2.097 10.515 -13.698 1.00 92.75 371 THR A C 1
ATOM 2731 O O . THR A 1 371 ? -1.888 10.077 -14.822 1.00 92.75 371 THR A O 1
ATOM 2734 N N . ASP A 1 372 ? -2.375 11.797 -13.451 1.00 93.12 372 ASP A N 1
ATOM 2735 C CA . ASP A 1 372 ? -2.376 12.833 -14.489 1.00 93.12 372 ASP A CA 1
ATOM 2736 C C . ASP A 1 372 ? -0.967 13.044 -15.053 1.00 93.12 372 ASP A C 1
ATOM 2738 O O . ASP A 1 372 ? -0.770 13.054 -16.270 1.00 93.12 372 ASP A O 1
ATOM 2742 N N . ASP A 1 373 ? 0.037 13.113 -14.170 1.00 95.81 373 ASP A N 1
ATOM 2743 C CA . ASP A 1 373 ? 1.438 13.178 -14.580 1.00 95.81 373 ASP A CA 1
ATOM 2744 C C . ASP A 1 373 ? 1.841 11.906 -15.330 1.00 95.81 373 ASP A C 1
ATOM 2746 O O . ASP A 1 373 ? 2.407 11.995 -16.414 1.00 95.81 373 ASP A O 1
ATOM 2750 N N . ALA A 1 374 ? 1.493 10.720 -14.819 1.00 95.25 374 ALA A N 1
ATOM 2751 C CA . ALA A 1 374 ? 1.776 9.465 -15.519 1.00 95.25 374 ALA A CA 1
ATOM 2752 C C . ALA A 1 374 ? 1.055 9.371 -16.878 1.00 95.25 374 ALA A C 1
ATOM 2754 O O . ALA A 1 374 ? 1.632 8.896 -17.850 1.00 95.25 374 ALA A O 1
ATOM 2755 N N . TYR A 1 375 ? -0.188 9.838 -16.987 1.00 95.38 375 TYR A N 1
ATOM 2756 C CA . TYR A 1 375 ? -0.923 9.854 -18.249 1.00 95.38 375 TYR A CA 1
ATOM 2757 C C . TYR A 1 375 ? -0.245 10.767 -19.279 1.00 95.38 375 TYR A C 1
ATOM 2759 O O . TYR A 1 375 ? -0.100 10.377 -20.438 1.00 95.38 375 TYR A O 1
ATOM 2767 N N . ALA A 1 376 ? 0.252 11.936 -18.859 1.00 95.12 376 ALA A N 1
ATOM 2768 C CA . ALA A 1 376 ? 0.959 12.870 -19.735 1.00 95.12 376 ALA A CA 1
ATOM 2769 C C . ALA A 1 376 ? 2.217 12.265 -20.392 1.00 95.12 376 ALA A C 1
ATOM 2771 O O . ALA A 1 376 ? 2.620 12.708 -21.469 1.00 95.12 376 ALA A O 1
ATOM 2772 N N . LEU A 1 377 ? 2.819 11.234 -19.783 1.00 94.69 377 LEU A N 1
ATOM 2773 C CA . LEU A 1 377 ? 4.008 10.549 -20.307 1.00 94.69 377 LEU A CA 1
ATOM 2774 C C . LEU A 1 377 ? 3.726 9.696 -21.546 1.00 94.69 377 LEU A C 1
ATOM 2776 O O . LEU A 1 377 ? 4.637 9.453 -22.335 1.00 94.69 377 LEU A O 1
ATOM 2780 N N . CYS A 1 378 ? 2.483 9.261 -21.739 1.00 91.62 378 CYS A N 1
ATOM 2781 C CA . CYS A 1 378 ? 2.116 8.388 -22.851 1.00 91.62 378 CYS A CA 1
ATOM 2782 C C . CYS A 1 378 ? 0.925 8.884 -23.675 1.00 91.62 378 CYS A C 1
ATOM 2784 O O . CYS A 1 378 ? 0.598 8.286 -24.701 1.00 91.62 378 CYS A O 1
ATOM 2786 N N . ALA A 1 379 ? 0.291 9.982 -23.263 1.00 91.31 379 ALA A N 1
ATOM 2787 C CA . ALA A 1 379 ? -0.753 10.629 -24.034 1.00 91.31 379 ALA A CA 1
ATOM 2788 C C . ALA A 1 379 ? -0.188 11.214 -25.346 1.00 91.31 379 ALA A C 1
ATOM 2790 O O . ALA A 1 379 ? 0.811 11.946 -25.325 1.00 91.31 379 ALA A O 1
ATOM 2791 N N . PRO A 1 380 ? -0.827 10.941 -26.498 1.00 88.50 380 PRO A N 1
ATOM 2792 C CA . PRO A 1 380 ? -0.429 11.556 -27.755 1.00 88.50 380 PRO A CA 1
ATOM 2793 C C . PRO A 1 380 ? -0.655 13.074 -27.695 1.00 88.50 380 PRO A C 1
ATOM 2795 O O . PRO A 1 380 ? -1.630 13.546 -27.115 1.00 88.50 380 PRO A O 1
ATOM 2798 N N . GLY A 1 381 ? 0.245 13.849 -28.304 1.00 90.56 381 GLY A N 1
ATOM 2799 C CA . GLY A 1 381 ? 0.111 15.309 -28.412 1.00 90.56 381 GLY A CA 1
ATOM 2800 C C . GLY A 1 381 ? 0.596 16.122 -27.205 1.00 90.56 381 GLY A C 1
ATOM 2801 O O . GLY A 1 381 ? 0.586 17.348 -27.272 1.00 90.56 381 GLY A O 1
ATOM 2802 N N . VAL A 1 382 ? 1.070 15.487 -26.127 1.00 93.94 382 VAL A N 1
ATOM 2803 C CA . VAL A 1 382 ? 1.755 16.204 -25.037 1.00 93.94 382 VAL A CA 1
ATOM 2804 C C . VAL A 1 382 ? 3.157 16.605 -25.494 1.00 93.94 382 VAL A C 1
ATOM 2806 O O . VAL A 1 382 ? 3.962 15.735 -25.842 1.00 93.94 382 VAL A O 1
ATOM 2809 N N . ALA A 1 383 ? 3.439 17.912 -25.471 1.00 96.06 383 ALA A N 1
ATOM 2810 C CA . ALA A 1 383 ? 4.741 18.479 -25.815 1.00 96.06 383 ALA A CA 1
ATOM 2811 C C . ALA A 1 383 ? 5.860 17.934 -24.912 1.00 96.06 383 ALA A C 1
ATOM 2813 O O . ALA A 1 383 ? 5.653 17.727 -23.715 1.00 96.06 383 ALA A O 1
ATOM 2814 N N . ASP A 1 384 ? 7.060 17.753 -25.467 1.00 95.31 384 ASP A N 1
ATOM 2815 C CA . ASP A 1 384 ? 8.187 17.126 -24.760 1.00 95.31 384 ASP A CA 1
ATOM 2816 C C . ASP A 1 384 ? 8.568 17.849 -23.461 1.00 95.31 384 ASP A C 1
ATOM 2818 O O . ASP A 1 384 ? 8.905 17.205 -22.469 1.00 95.31 384 ASP A O 1
ATOM 2822 N N . GLU A 1 385 ? 8.479 19.181 -23.432 1.00 95.88 385 GLU A N 1
ATOM 2823 C CA . GLU A 1 385 ? 8.739 19.976 -22.227 1.00 95.88 385 GLU A CA 1
ATOM 2824 C C . GLU A 1 385 ? 7.738 19.659 -21.107 1.00 95.88 385 GLU A C 1
ATOM 2826 O O . GLU A 1 385 ? 8.137 19.345 -19.984 1.00 95.88 385 GLU A O 1
ATOM 2831 N N . ALA A 1 386 ? 6.440 19.651 -21.427 1.00 95.69 386 ALA A N 1
ATOM 2832 C CA . ALA A 1 386 ? 5.390 19.285 -20.481 1.00 95.69 386 ALA A CA 1
ATOM 2833 C C . ALA A 1 386 ? 5.550 17.833 -20.006 1.00 95.69 386 ALA A C 1
ATOM 2835 O O . ALA A 1 386 ? 5.398 17.549 -18.817 1.00 95.69 386 ALA A O 1
ATOM 2836 N N . ARG A 1 387 ? 5.941 16.927 -20.913 1.00 96.56 387 ARG A N 1
ATOM 2837 C CA . ARG A 1 387 ? 6.201 15.520 -20.595 1.00 96.56 387 ARG A CA 1
ATOM 2838 C C . ARG A 1 387 ? 7.352 15.360 -19.604 1.00 96.56 387 ARG A C 1
ATOM 2840 O O . ARG A 1 387 ? 7.207 14.649 -18.611 1.00 96.56 387 ARG A O 1
ATOM 2847 N N . ARG A 1 388 ? 8.475 16.051 -19.829 1.00 96.94 388 ARG A N 1
ATOM 2848 C CA . ARG A 1 388 ? 9.619 16.057 -18.901 1.00 96.94 388 ARG A CA 1
ATOM 2849 C C . ARG A 1 388 ? 9.248 16.664 -17.550 1.00 96.94 388 ARG A C 1
ATOM 2851 O O . ARG A 1 388 ? 9.624 16.105 -16.523 1.00 96.94 388 ARG A O 1
ATOM 2858 N N . ALA A 1 389 ? 8.472 17.749 -17.530 1.00 96.94 389 ALA A N 1
ATOM 2859 C CA . ALA A 1 389 ? 8.007 18.364 -16.287 1.00 96.94 389 ALA A CA 1
ATOM 2860 C C . ALA A 1 389 ? 7.104 17.417 -15.471 1.00 96.94 389 ALA A C 1
ATOM 2862 O O . ALA A 1 389 ? 7.290 17.284 -14.260 1.00 96.94 389 ALA A O 1
ATOM 2863 N N . SER A 1 390 ? 6.169 16.718 -16.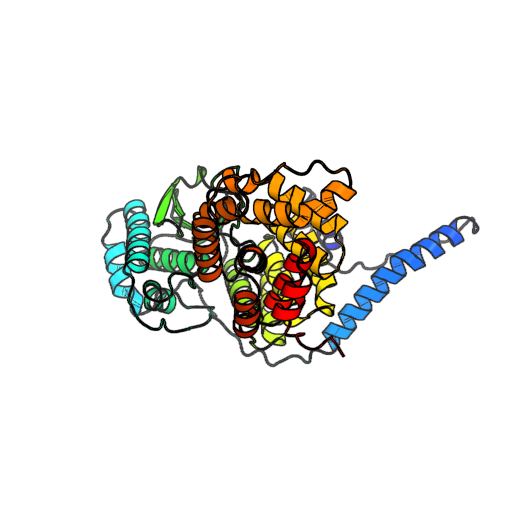123 1.00 96.88 390 SER A N 1
ATOM 2864 C CA . SER A 1 390 ? 5.351 15.676 -15.486 1.00 96.88 390 SER A CA 1
ATOM 2865 C C . SER A 1 390 ? 6.194 14.506 -14.986 1.00 96.88 390 SER A C 1
ATOM 2867 O O . SER A 1 390 ? 5.995 14.051 -13.862 1.00 96.88 390 SER A O 1
ATOM 2869 N N . ALA A 1 391 ? 7.186 14.057 -15.759 1.00 96.69 391 ALA A N 1
ATOM 2870 C CA . ALA A 1 391 ? 8.076 12.978 -15.339 1.00 96.69 391 ALA A CA 1
ATOM 2871 C C . ALA A 1 391 ? 8.899 13.373 -14.101 1.00 96.69 391 ALA A C 1
ATOM 2873 O O . ALA A 1 391 ? 9.034 12.578 -13.172 1.00 96.69 391 ALA A O 1
ATOM 2874 N N . ALA A 1 392 ? 9.388 14.615 -14.041 1.00 96.25 392 ALA A N 1
ATOM 2875 C CA . ALA A 1 392 ? 10.113 15.136 -12.885 1.00 96.25 392 ALA A CA 1
ATOM 2876 C C . ALA A 1 392 ? 9.238 15.166 -11.620 1.00 96.25 392 ALA A C 1
ATOM 2878 O O . ALA A 1 392 ? 9.670 14.691 -10.568 1.00 96.25 392 ALA A O 1
ATOM 2879 N N . ARG A 1 393 ? 7.987 15.644 -11.717 1.00 95.12 393 ARG A N 1
ATOM 2880 C CA . ARG A 1 393 ? 7.029 15.606 -10.595 1.00 95.12 393 ARG A CA 1
ATOM 2881 C C . ARG A 1 393 ? 6.706 14.176 -10.165 1.00 95.12 393 ARG A C 1
ATOM 2883 O O . ARG A 1 393 ? 6.709 13.881 -8.969 1.00 95.12 393 ARG A O 1
ATOM 2890 N N . LEU A 1 394 ? 6.497 13.280 -11.132 1.00 93.69 394 LEU A N 1
ATOM 2891 C CA . LEU A 1 394 ? 6.207 11.871 -10.874 1.00 93.69 394 LEU A CA 1
ATOM 2892 C C . LEU A 1 394 ? 7.355 11.179 -10.121 1.00 93.69 394 LEU A C 1
ATOM 2894 O O . LEU A 1 394 ? 7.084 10.419 -9.189 1.00 93.69 394 LEU A O 1
ATOM 2898 N N . LEU A 1 395 ? 8.607 11.463 -10.502 1.00 93.38 395 LEU A N 1
ATOM 2899 C CA . LEU A 1 395 ? 9.821 10.921 -9.881 1.00 93.38 395 LEU A CA 1
ATOM 2900 C C . LEU A 1 395 ? 10.092 11.503 -8.485 1.00 93.38 395 LEU A C 1
ATOM 2902 O O . LEU A 1 395 ? 10.567 10.787 -7.597 1.00 93.38 395 LEU A O 1
ATOM 2906 N N . ALA A 1 396 ? 9.824 12.797 -8.296 1.00 87.44 396 ALA A N 1
ATOM 2907 C CA . ALA A 1 396 ? 10.014 13.481 -7.021 1.00 87.44 396 ALA A CA 1
ATOM 2908 C C . ALA A 1 396 ? 9.022 12.989 -5.954 1.00 87.44 396 ALA A C 1
ATOM 2910 O O . ALA A 1 396 ? 9.410 12.798 -4.808 1.00 87.44 396 ALA A O 1
ATOM 2911 N N . GLY A 1 397 ? 7.767 12.732 -6.337 1.00 76.81 397 GLY A N 1
ATOM 2912 C CA . GLY A 1 397 ? 6.698 12.305 -5.429 1.00 76.81 397 GLY A CA 1
ATOM 2913 C C . GLY A 1 397 ? 6.505 10.789 -5.312 1.00 76.81 397 GLY A C 1
ATOM 2914 O O . GLY A 1 397 ? 5.367 10.344 -5.119 1.00 76.81 397 GLY A O 1
ATOM 2915 N N . SER A 1 398 ? 7.541 9.968 -5.534 1.00 79.62 398 SER A N 1
ATOM 2916 C CA . SER A 1 398 ? 7.395 8.511 -5.434 1.00 79.62 398 SER A CA 1
ATOM 2917 C C . SER A 1 398 ? 8.660 7.742 -5.068 1.00 79.62 398 SER A C 1
ATOM 2919 O O . SER A 1 398 ? 9.687 7.856 -5.738 1.00 79.62 398 SER A O 1
ATOM 2921 N N . ASP A 1 399 ? 8.493 6.841 -4.099 1.00 81.06 399 ASP A N 1
ATOM 2922 C CA . ASP A 1 399 ? 9.413 5.740 -3.796 1.00 81.06 399 ASP A CA 1
ATOM 2923 C C . ASP A 1 399 ? 8.981 4.410 -4.444 1.00 81.06 399 ASP A C 1
ATOM 2925 O O . ASP A 1 399 ? 9.616 3.376 -4.235 1.00 81.06 399 ASP A O 1
ATOM 2929 N N . ASP A 1 400 ? 7.896 4.405 -5.229 1.00 89.25 400 ASP A N 1
ATOM 2930 C CA . ASP A 1 400 ? 7.425 3.199 -5.908 1.00 89.25 400 ASP A CA 1
ATOM 2931 C C . ASP A 1 400 ? 8.329 2.873 -7.119 1.00 89.25 400 ASP A C 1
ATOM 2933 O O . ASP A 1 400 ? 8.449 3.700 -8.031 1.00 89.25 400 ASP A O 1
ATOM 2937 N N . PRO A 1 401 ? 8.944 1.673 -7.177 1.00 92.31 401 PRO A N 1
ATOM 2938 C CA . PRO A 1 401 ? 9.886 1.306 -8.239 1.00 92.31 401 PRO A CA 1
ATOM 2939 C C . PRO A 1 401 ? 9.311 1.374 -9.656 1.00 92.31 401 PRO A C 1
ATOM 2941 O O . PRO A 1 401 ? 10.020 1.724 -10.600 1.00 92.31 401 PRO A O 1
ATOM 2944 N N . LEU A 1 402 ? 8.026 1.050 -9.821 1.00 94.56 402 LEU A N 1
ATOM 2945 C CA . LEU A 1 402 ? 7.356 1.079 -11.118 1.00 94.56 402 LEU A CA 1
ATOM 2946 C C . LEU A 1 402 ? 7.122 2.525 -11.578 1.00 94.56 402 LEU A C 1
ATOM 2948 O O . LEU A 1 402 ? 7.417 2.855 -12.727 1.00 94.56 402 LEU A O 1
ATOM 2952 N N . ARG A 1 403 ? 6.648 3.408 -10.687 1.00 94.44 403 ARG A N 1
ATOM 2953 C CA . ARG A 1 403 ? 6.505 4.845 -10.992 1.00 94.44 403 ARG A CA 1
ATOM 2954 C C . ARG A 1 403 ? 7.851 5.496 -11.306 1.00 94.44 403 ARG A C 1
ATOM 2956 O O . ARG A 1 403 ? 7.944 6.258 -12.268 1.00 94.44 403 ARG A O 1
ATOM 2963 N N . ALA A 1 404 ? 8.888 5.168 -10.535 1.00 94.94 404 ALA A N 1
ATOM 2964 C CA . ALA A 1 404 ? 10.239 5.671 -10.756 1.00 94.94 404 ALA A CA 1
ATOM 2965 C C . ALA A 1 404 ? 10.801 5.220 -12.116 1.00 94.94 404 ALA A C 1
ATOM 2967 O O . ALA A 1 404 ? 11.291 6.055 -12.878 1.00 94.94 404 ALA A O 1
ATOM 2968 N N . ALA A 1 405 ? 10.662 3.933 -12.460 1.00 96.00 405 ALA A N 1
ATOM 2969 C CA . ALA A 1 405 ? 11.058 3.402 -13.765 1.00 96.00 405 ALA A CA 1
ATOM 2970 C C . ALA A 1 405 ? 10.349 4.136 -14.910 1.00 96.00 405 ALA A C 1
ATOM 2972 O O . ALA A 1 405 ? 10.994 4.581 -15.858 1.00 96.00 405 ALA A O 1
ATOM 2973 N N . TYR A 1 406 ? 9.034 4.322 -14.794 1.00 96.00 406 TYR A N 1
ATOM 2974 C CA . TYR A 1 406 ? 8.231 4.974 -15.822 1.00 96.00 406 TYR A CA 1
ATOM 2975 C C . TYR A 1 406 ? 8.614 6.444 -16.049 1.00 96.00 406 TYR A C 1
ATOM 2977 O O . TYR A 1 406 ? 8.722 6.889 -17.190 1.00 96.00 406 TYR A O 1
ATOM 2985 N N . ALA A 1 407 ? 8.892 7.187 -14.974 1.00 96.81 407 ALA A N 1
ATOM 2986 C CA . ALA A 1 407 ? 9.385 8.558 -15.073 1.00 96.81 407 ALA A CA 1
ATOM 2987 C C . ALA A 1 407 ? 10.777 8.631 -15.727 1.00 96.81 407 ALA A C 1
ATOM 2989 O O . ALA A 1 407 ? 11.022 9.476 -16.592 1.00 96.81 407 ALA A O 1
ATOM 2990 N N . VAL A 1 408 ? 11.682 7.721 -15.353 1.00 96.56 408 VAL A N 1
ATOM 2991 C CA . VAL A 1 408 ? 13.061 7.699 -15.861 1.00 96.56 408 VAL A CA 1
ATOM 2992 C C . VAL A 1 408 ? 13.143 7.408 -17.355 1.00 96.56 408 VAL A C 1
ATOM 2994 O O . VAL A 1 408 ? 14.020 7.962 -18.010 1.00 96.56 408 VAL A O 1
ATOM 2997 N N . VAL A 1 409 ? 12.205 6.646 -17.926 1.00 96.31 409 VAL A N 1
ATOM 2998 C CA . VAL A 1 409 ? 12.117 6.472 -19.388 1.00 96.31 409 VAL A CA 1
ATOM 2999 C C . VAL A 1 409 ? 12.062 7.817 -20.125 1.00 96.31 409 VAL A C 1
ATOM 3001 O O . VAL A 1 409 ? 12.679 7.970 -21.175 1.00 96.31 409 VAL A O 1
ATOM 3004 N N . THR A 1 410 ? 11.374 8.812 -19.556 1.00 96.44 410 THR A N 1
ATOM 3005 C CA . THR A 1 410 ? 11.254 10.154 -20.154 1.00 96.44 410 THR A CA 1
ATOM 3006 C C . THR A 1 410 ? 12.434 11.065 -19.805 1.00 96.44 410 THR A C 1
ATOM 3008 O O . THR A 1 410 ? 12.849 11.881 -20.628 1.00 96.44 410 THR A O 1
ATOM 3011 N N . LEU A 1 411 ? 12.965 10.961 -18.584 1.00 96.50 411 LEU A N 1
ATOM 3012 C CA . LEU A 1 411 ? 14.029 11.846 -18.088 1.00 96.50 411 LEU A CA 1
ATOM 3013 C C . LEU A 1 411 ? 15.439 11.415 -18.521 1.00 96.50 411 LEU A C 1
ATOM 3015 O O . LEU A 1 411 ? 16.353 12.235 -18.554 1.00 96.50 411 LEU A O 1
ATOM 3019 N N . GLY A 1 412 ? 15.621 10.142 -18.872 1.00 96.06 412 GLY A N 1
ATOM 3020 C CA . GLY A 1 412 ? 16.865 9.612 -19.411 1.00 96.06 412 GLY A CA 1
ATOM 3021 C C . GLY A 1 412 ? 17.942 9.306 -18.366 1.00 96.06 412 GLY A C 1
ATOM 3022 O O . GLY A 1 412 ? 17.679 9.038 -17.191 1.00 96.06 412 GLY A O 1
ATOM 3023 N N . ALA A 1 413 ? 19.187 9.288 -18.840 1.00 95.12 413 ALA A N 1
ATOM 3024 C CA . ALA A 1 413 ? 20.324 8.683 -18.155 1.00 95.12 413 ALA A CA 1
ATOM 3025 C C . ALA A 1 413 ? 20.715 9.350 -16.827 1.00 95.12 413 ALA A C 1
ATOM 3027 O O . ALA A 1 413 ? 21.021 8.641 -15.872 1.00 95.12 413 ALA A O 1
ATOM 3028 N N . GLU A 1 414 ? 20.695 10.682 -16.743 1.00 94.31 414 GLU A N 1
ATOM 3029 C CA . GLU A 1 414 ? 21.068 11.404 -15.515 1.00 94.31 414 GLU A CA 1
ATOM 3030 C C . GLU A 1 414 ? 20.122 11.065 -14.358 1.00 94.31 414 GLU A C 1
ATOM 3032 O O . GLU A 1 414 ? 20.562 10.796 -13.243 1.00 94.31 414 GLU A O 1
ATOM 3037 N N . SER A 1 415 ? 18.818 10.983 -14.642 1.00 94.50 415 SER A N 1
ATOM 3038 C CA . SER A 1 415 ? 17.820 10.581 -13.646 1.00 94.50 415 SER A CA 1
ATOM 3039 C C . SER A 1 415 ? 17.933 9.103 -13.263 1.00 94.50 415 SER A C 1
ATOM 3041 O O . SER A 1 415 ? 17.692 8.759 -12.109 1.00 94.50 415 SER A O 1
ATOM 3043 N N . ALA A 1 416 ? 18.342 8.229 -14.191 1.00 94.38 416 ALA A N 1
ATOM 3044 C CA . ALA A 1 416 ? 18.642 6.829 -13.881 1.00 94.38 416 ALA A CA 1
ATOM 3045 C C . ALA A 1 416 ? 19.825 6.699 -12.902 1.00 94.38 416 ALA A C 1
ATOM 3047 O O . ALA A 1 416 ? 19.743 5.931 -11.944 1.00 94.38 416 ALA A O 1
ATOM 3048 N N . THR A 1 417 ? 20.891 7.483 -13.098 1.00 93.12 417 THR A N 1
ATOM 3049 C CA . THR A 1 417 ? 22.028 7.542 -12.165 1.00 93.12 417 THR A CA 1
ATOM 3050 C C . THR A 1 417 ? 21.611 8.132 -10.817 1.00 93.12 417 THR A C 1
ATOM 3052 O O . THR A 1 417 ? 21.897 7.544 -9.783 1.00 93.12 417 THR A O 1
ATOM 3055 N N . ALA A 1 418 ? 20.845 9.227 -10.798 1.00 92.38 418 ALA A N 1
ATOM 3056 C CA . ALA A 1 418 ? 20.342 9.794 -9.544 1.00 92.38 418 ALA A CA 1
ATOM 3057 C C . ALA A 1 418 ? 19.460 8.797 -8.763 1.00 92.38 418 ALA A C 1
ATOM 3059 O O . ALA A 1 418 ? 19.492 8.755 -7.531 1.00 92.38 418 ALA A O 1
ATOM 3060 N N . LEU A 1 419 ? 18.693 7.950 -9.464 1.00 91.75 419 LEU A N 1
ATOM 3061 C CA . LEU A 1 419 ? 17.950 6.858 -8.836 1.00 91.75 419 LEU A CA 1
ATOM 3062 C C . LEU A 1 419 ? 18.856 5.788 -8.231 1.00 91.75 419 LEU A C 1
ATOM 3064 O O . LEU A 1 419 ? 18.471 5.221 -7.212 1.00 91.75 419 LEU A O 1
ATOM 3068 N N . HIS A 1 420 ? 20.018 5.495 -8.820 1.00 90.44 420 HIS A N 1
ATOM 3069 C CA . HIS A 1 420 ? 20.984 4.581 -8.212 1.00 90.44 420 HIS A CA 1
ATOM 3070 C C . HIS A 1 420 ? 21.350 5.068 -6.809 1.00 90.44 420 HIS A C 1
ATOM 3072 O O . HIS A 1 420 ? 21.179 4.326 -5.842 1.00 90.44 420 HIS A O 1
ATOM 3078 N N . ASP A 1 421 ? 21.759 6.329 -6.688 1.00 87.81 421 ASP A N 1
ATOM 3079 C CA . ASP A 1 421 ? 22.196 6.914 -5.418 1.00 87.81 421 ASP A CA 1
ATOM 3080 C C . ASP A 1 421 ? 21.050 7.023 -4.402 1.00 87.81 421 ASP A C 1
ATOM 3082 O O . ASP A 1 421 ? 21.245 6.816 -3.204 1.00 87.81 421 ASP A O 1
ATOM 3086 N N . ARG A 1 422 ? 19.829 7.293 -4.885 1.00 87.75 422 ARG A N 1
ATOM 3087 C CA . ARG A 1 422 ? 18.634 7.456 -4.046 1.00 87.75 422 ARG A CA 1
ATOM 3088 C C . ARG A 1 422 ? 18.031 6.129 -3.579 1.00 87.75 422 ARG A C 1
ATOM 3090 O O . ARG A 1 422 ? 17.561 6.031 -2.445 1.00 87.75 422 ARG A O 1
ATOM 3097 N N . LEU A 1 423 ? 17.967 5.121 -4.452 1.00 86.12 423 LEU A N 1
ATOM 3098 C CA . LEU A 1 423 ? 17.237 3.879 -4.194 1.00 86.12 423 LEU A CA 1
ATOM 3099 C C . LEU A 1 423 ? 18.103 2.830 -3.505 1.00 86.12 423 LEU A C 1
ATOM 3101 O O . LEU A 1 423 ? 19.231 2.526 -3.900 1.00 86.12 423 LEU A O 1
ATOM 3105 N N . ARG A 1 424 ? 17.486 2.165 -2.531 1.00 83.31 424 ARG A N 1
ATOM 3106 C CA . ARG A 1 424 ? 18.032 0.980 -1.862 1.00 83.31 424 ARG A CA 1
ATOM 3107 C C . ARG A 1 424 ? 18.071 -0.217 -2.815 1.00 83.31 424 ARG A C 1
ATOM 3109 O O . ARG A 1 424 ? 17.335 -0.265 -3.795 1.00 83.31 424 ARG A O 1
ATOM 3116 N N . VAL A 1 425 ? 18.872 -1.231 -2.481 1.00 83.44 425 VAL A N 1
ATOM 3117 C CA . VAL A 1 425 ? 19.129 -2.407 -3.340 1.00 83.44 425 VAL A CA 1
ATOM 3118 C C . VAL A 1 425 ? 17.850 -3.108 -3.826 1.00 83.44 425 VAL A C 1
ATOM 3120 O O . VAL A 1 425 ? 17.762 -3.427 -5.010 1.00 83.44 425 VAL A O 1
ATOM 3123 N N . GLY A 1 426 ? 16.864 -3.345 -2.951 1.00 82.94 426 GLY A N 1
ATOM 3124 C CA . GLY A 1 426 ? 15.591 -3.986 -3.315 1.00 82.94 426 GLY A CA 1
ATOM 3125 C C . GLY A 1 426 ? 14.800 -3.174 -4.353 1.00 82.94 426 GLY A C 1
ATOM 3126 O O . GLY A 1 426 ? 14.677 -3.619 -5.498 1.00 82.94 426 GLY A O 1
ATOM 3127 N N . PRO A 1 427 ? 14.349 -1.951 -4.011 1.00 88.19 427 PRO A N 1
ATOM 3128 C CA . PRO A 1 427 ? 13.699 -1.024 -4.942 1.00 88.19 427 PRO A CA 1
ATOM 3129 C C . PRO A 1 427 ? 14.486 -0.761 -6.233 1.00 88.19 427 PRO A C 1
ATOM 3131 O O . PRO A 1 427 ? 13.895 -0.673 -7.308 1.00 88.19 427 PRO A O 1
ATOM 3134 N N . ARG A 1 428 ? 15.820 -0.688 -6.161 1.00 91.00 428 ARG A N 1
ATOM 3135 C CA . ARG A 1 428 ? 16.713 -0.513 -7.316 1.00 91.00 428 ARG A CA 1
ATOM 3136 C C . ARG A 1 428 ? 16.613 -1.687 -8.294 1.00 91.00 428 ARG A C 1
ATOM 3138 O O . ARG A 1 428 ? 16.431 -1.474 -9.490 1.00 91.00 428 ARG A O 1
ATOM 3145 N N . ARG A 1 429 ? 16.663 -2.927 -7.794 1.00 90.56 429 ARG A N 1
ATOM 3146 C CA . ARG A 1 429 ? 16.489 -4.141 -8.615 1.00 90.56 429 ARG A CA 1
ATOM 3147 C C . ARG A 1 429 ? 15.095 -4.223 -9.227 1.00 90.56 429 ARG A C 1
ATOM 3149 O O . ARG A 1 429 ? 14.966 -4.609 -10.385 1.00 90.56 429 ARG A O 1
ATOM 3156 N N . GLU A 1 430 ? 14.067 -3.865 -8.463 1.00 91.94 430 GLU A N 1
ATOM 3157 C CA . GLU A 1 430 ? 12.690 -3.830 -8.961 1.00 91.94 430 GLU A CA 1
ATOM 3158 C C . GLU A 1 430 ? 12.536 -2.780 -10.079 1.00 91.94 430 GLU A C 1
ATOM 3160 O O . GLU A 1 430 ? 12.033 -3.099 -11.153 1.00 91.94 430 GLU A O 1
ATOM 3165 N N . THR A 1 431 ? 13.074 -1.571 -9.883 1.00 94.44 431 THR A N 1
ATOM 3166 C CA . THR A 1 431 ? 13.088 -0.485 -10.884 1.00 94.44 431 THR A CA 1
ATOM 3167 C C . THR A 1 431 ? 13.793 -0.921 -12.169 1.00 94.44 431 THR A C 1
ATOM 3169 O O . THR A 1 431 ? 13.264 -0.731 -13.262 1.00 94.44 431 THR A O 1
ATOM 3172 N N . ALA A 1 432 ? 14.962 -1.561 -12.056 1.00 94.62 432 ALA A N 1
ATOM 3173 C CA . ALA A 1 432 ? 15.705 -2.069 -13.206 1.00 94.62 432 ALA A CA 1
ATOM 3174 C C . ALA A 1 432 ? 14.908 -3.119 -14.002 1.00 94.62 432 ALA A C 1
ATOM 3176 O O . ALA A 1 432 ? 14.896 -3.080 -15.230 1.00 94.62 432 ALA A O 1
ATOM 3177 N N . ARG A 1 433 ? 14.179 -4.021 -13.329 1.00 94.19 433 ARG A N 1
ATOM 3178 C CA . ARG A 1 433 ? 13.301 -4.995 -14.007 1.00 94.19 433 ARG A CA 1
ATOM 3179 C C . ARG A 1 433 ? 12.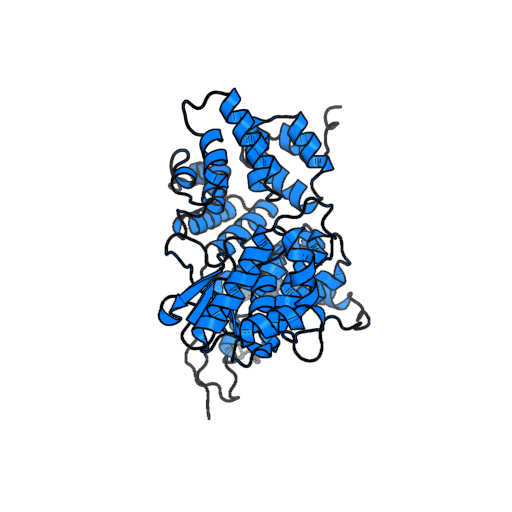155 -4.327 -14.754 1.00 94.19 433 ARG A C 1
ATOM 3181 O O . ARG A 1 433 ? 11.865 -4.721 -15.881 1.00 94.19 433 ARG A O 1
ATOM 3188 N N . TRP A 1 434 ? 11.544 -3.300 -14.169 1.00 95.88 434 TRP A N 1
ATOM 3189 C CA . TRP A 1 434 ? 10.528 -2.510 -14.862 1.00 95.88 434 TRP A CA 1
ATOM 3190 C C . TRP A 1 434 ? 11.095 -1.788 -16.089 1.00 95.88 434 TRP A C 1
ATOM 3192 O O . TRP A 1 434 ? 10.480 -1.833 -17.150 1.00 95.88 434 TRP A O 1
ATOM 3202 N N . LEU A 1 435 ? 12.293 -1.202 -15.993 1.00 95.81 435 LEU A N 1
ATOM 3203 C CA . LEU A 1 435 ? 12.975 -0.582 -17.136 1.00 95.81 435 LEU A CA 1
ATOM 3204 C C . LEU A 1 435 ? 13.284 -1.590 -18.253 1.00 95.81 435 LEU A C 1
ATOM 3206 O O . LEU A 1 435 ? 13.084 -1.270 -19.422 1.00 95.81 435 LEU A O 1
ATOM 3210 N N . MET A 1 436 ? 13.706 -2.814 -17.916 1.00 94.62 436 MET A N 1
ATOM 3211 C CA . MET A 1 436 ? 13.906 -3.879 -18.909 1.00 94.62 436 MET A CA 1
ATOM 3212 C C . MET A 1 436 ? 12.603 -4.249 -19.629 1.00 94.62 436 MET A C 1
ATOM 3214 O O . MET A 1 436 ? 12.605 -4.372 -20.851 1.00 94.62 436 MET A O 1
ATOM 3218 N N . LEU A 1 437 ? 11.487 -4.379 -18.901 1.00 92.94 437 LEU A N 1
ATOM 3219 C CA . LEU A 1 437 ? 10.172 -4.644 -19.503 1.00 92.94 437 LEU A CA 1
ATOM 3220 C C . LEU A 1 437 ? 9.710 -3.525 -20.439 1.00 92.94 437 LEU A C 1
ATOM 3222 O O . LEU A 1 437 ? 9.099 -3.799 -21.469 1.00 92.94 437 LEU A O 1
ATOM 3226 N N . LEU A 1 438 ? 10.038 -2.280 -20.097 1.00 92.94 438 LEU A N 1
ATOM 3227 C CA . LEU A 1 438 ? 9.761 -1.105 -20.920 1.00 92.94 438 LEU A CA 1
ATOM 3228 C C . LEU A 1 438 ? 10.719 -0.971 -22.121 1.00 92.94 438 LEU A C 1
ATOM 3230 O O . LEU A 1 438 ? 10.578 -0.030 -22.893 1.00 92.94 438 LEU A O 1
ATOM 3234 N N . GLY A 1 439 ? 11.681 -1.885 -22.301 1.00 94.19 439 GLY A N 1
ATOM 3235 C CA . GLY A 1 439 ? 12.629 -1.869 -23.422 1.00 94.19 439 GLY A CA 1
ATOM 3236 C C . GLY A 1 439 ? 13.869 -0.992 -23.207 1.00 94.19 439 GLY A C 1
ATOM 3237 O O . GLY A 1 439 ? 14.602 -0.728 -24.155 1.00 94.19 439 GLY A O 1
ATOM 3238 N N . HIS A 1 440 ? 14.144 -0.559 -21.973 1.00 96.19 440 HIS A N 1
ATOM 3239 C CA . HIS A 1 440 ? 15.228 0.370 -21.637 1.00 96.19 440 HIS A CA 1
ATOM 3240 C C . HIS A 1 440 ? 16.350 -0.299 -20.827 1.00 96.19 440 HIS A C 1
ATOM 3242 O O . HIS A 1 440 ? 16.662 0.108 -19.705 1.00 96.19 440 HIS A O 1
ATOM 3248 N N . GLY A 1 441 ? 16.985 -1.323 -21.409 1.00 95.12 441 GLY A N 1
ATOM 3249 C CA . GLY A 1 441 ? 18.067 -2.083 -20.764 1.00 95.12 441 GLY A CA 1
ATOM 3250 C C . GLY A 1 441 ? 19.266 -1.229 -20.329 1.00 95.12 441 GLY A C 1
ATOM 3251 O O . GLY A 1 441 ? 19.804 -1.432 -19.245 1.00 95.12 441 GLY A O 1
ATOM 3252 N N . GLU A 1 442 ? 19.635 -0.211 -21.110 1.00 95.94 442 GLU A N 1
ATOM 3253 C CA . GLU A 1 442 ? 20.731 0.705 -20.757 1.00 95.94 442 GLU A CA 1
ATOM 3254 C C . GLU A 1 442 ? 20.419 1.549 -19.512 1.00 95.94 442 GLU A C 1
ATOM 3256 O O . GLU A 1 442 ? 21.285 1.764 -18.663 1.00 95.94 442 GLU A O 1
ATOM 3261 N N . LEU A 1 443 ? 19.169 2.005 -19.362 1.00 96.75 443 LEU A N 1
ATOM 3262 C CA . LEU A 1 443 ? 18.736 2.719 -18.158 1.00 96.75 443 LEU A CA 1
ATOM 3263 C C . LEU A 1 443 ? 18.674 1.765 -16.961 1.00 96.75 443 LEU A C 1
ATOM 3265 O O . LEU A 1 443 ? 19.042 2.154 -15.854 1.00 96.75 443 LEU A O 1
ATOM 3269 N N . ALA A 1 444 ? 18.260 0.512 -17.178 1.00 96.06 444 ALA A N 1
ATOM 3270 C CA . ALA A 1 444 ? 18.261 -0.516 -16.141 1.00 96.06 444 ALA A CA 1
ATOM 3271 C C . ALA A 1 444 ? 19.678 -0.779 -15.600 1.00 96.06 444 ALA A C 1
ATOM 3273 O O . ALA A 1 444 ? 19.864 -0.799 -14.383 1.00 96.06 444 ALA A O 1
ATOM 3274 N N . ALA A 1 445 ? 20.676 -0.903 -16.482 1.00 94.62 445 ALA A N 1
ATOM 3275 C CA . ALA A 1 445 ? 22.081 -1.066 -16.104 1.00 94.62 445 ALA A CA 1
ATOM 3276 C C . ALA A 1 445 ? 22.593 0.126 -15.275 1.00 94.62 445 ALA A C 1
ATOM 3278 O O . ALA A 1 445 ? 23.179 -0.062 -14.208 1.00 94.62 445 ALA A O 1
ATOM 3279 N N . ARG A 1 446 ? 22.264 1.360 -15.684 1.00 95.06 446 ARG A N 1
ATOM 3280 C CA . ARG A 1 446 ? 22.602 2.579 -14.924 1.00 95.06 446 ARG A CA 1
ATOM 3281 C C . ARG A 1 446 ? 21.977 2.600 -13.532 1.00 95.06 446 ARG A C 1
ATOM 3283 O O . ARG A 1 446 ? 22.674 2.895 -12.568 1.00 95.06 446 ARG A O 1
ATOM 3290 N N . VAL A 1 447 ? 20.698 2.236 -13.404 1.00 94.44 447 VAL A N 1
ATOM 3291 C CA . VAL A 1 447 ? 20.035 2.135 -12.092 1.00 94.44 447 VAL A CA 1
ATOM 3292 C C . VAL A 1 447 ? 20.739 1.104 -11.206 1.00 94.44 447 VAL A C 1
ATOM 3294 O O . VAL A 1 447 ? 20.902 1.340 -10.012 1.00 94.44 447 VAL A O 1
ATOM 3297 N N . LEU A 1 448 ? 21.205 -0.018 -11.761 1.00 93.31 448 LEU A N 1
ATOM 3298 C CA . LEU A 1 448 ? 21.955 -1.030 -11.008 1.00 93.31 448 LEU A CA 1
ATOM 3299 C C . LEU A 1 448 ? 23.372 -0.580 -10.619 1.00 93.31 448 LEU A C 1
ATOM 3301 O O . LEU A 1 448 ? 23.884 -1.059 -9.608 1.00 93.31 448 LEU A O 1
ATOM 3305 N N . GLY A 1 449 ? 23.934 0.410 -11.317 1.00 89.25 449 GLY A N 1
ATOM 3306 C CA . GLY A 1 449 ? 25.320 0.868 -11.160 1.00 89.25 449 GLY A CA 1
ATOM 3307 C C . GLY A 1 449 ? 26.305 0.149 -12.080 1.00 89.25 449 GLY A C 1
ATOM 3308 O O . GLY A 1 449 ? 27.510 0.330 -11.945 1.00 89.25 449 GLY A O 1
ATOM 3309 N N . ASP A 1 450 ? 25.801 -0.640 -13.027 1.00 79.75 450 ASP A N 1
ATOM 3310 C CA . ASP A 1 450 ? 26.599 -1.388 -13.993 1.00 79.75 450 ASP A CA 1
ATOM 3311 C C . ASP A 1 450 ? 26.880 -0.490 -15.209 1.00 79.75 450 ASP A C 1
ATOM 3313 O O . ASP A 1 450 ? 26.299 -0.656 -16.280 1.00 79.75 450 ASP A O 1
ATOM 3317 N N . VAL A 1 451 ? 27.722 0.531 -15.027 1.00 60.78 451 VAL A N 1
ATOM 3318 C CA . VAL A 1 451 ? 28.058 1.495 -16.097 1.00 60.78 451 VAL A CA 1
ATOM 3319 C C . VAL A 1 451 ? 29.273 1.038 -16.930 1.00 60.78 451 VAL A C 1
ATOM 3321 O O . VAL A 1 451 ? 29.483 1.549 -18.024 1.00 60.78 451 VAL A O 1
ATOM 3324 N N . ASP A 1 452 ? 29.993 -0.005 -16.492 1.00 51.81 452 ASP A N 1
ATOM 3325 C CA . ASP A 1 452 ? 31.276 -0.438 -17.081 1.00 51.81 452 ASP A CA 1
ATOM 3326 C C . ASP A 1 452 ? 31.282 -1.861 -17.692 1.00 51.81 452 ASP A C 1
ATOM 3328 O O . ASP A 1 452 ? 32.323 -2.504 -17.795 1.00 51.81 452 ASP A O 1
ATOM 3332 N N . GLY A 1 453 ? 30.143 -2.371 -18.171 1.00 44.78 453 GLY A N 1
ATOM 3333 C CA . GLY A 1 453 ? 30.061 -3.668 -18.876 1.00 44.78 453 GLY A CA 1
ATOM 3334 C C . GLY A 1 453 ? 30.510 -3.654 -20.348 1.00 44.78 453 GLY A C 1
ATOM 3335 O O . GLY A 1 453 ? 30.101 -4.518 -21.120 1.00 44.78 453 GLY A O 1
ATOM 3336 N N . GLY A 1 454 ? 31.285 -2.648 -20.754 1.00 39.28 454 GLY A N 1
ATOM 3337 C CA . GLY A 1 454 ? 31.719 -2.407 -22.131 1.00 39.28 454 GLY A CA 1
ATOM 3338 C C . GLY A 1 454 ? 33.236 -2.330 -22.279 1.00 39.28 454 GLY A C 1
ATOM 3339 O O . GLY A 1 454 ? 33.727 -1.370 -22.870 1.00 39.28 454 GLY A O 1
ATOM 3340 N N . ARG A 1 455 ? 33.970 -3.313 -21.741 1.00 31.81 455 ARG A N 1
ATOM 3341 C CA . ARG A 1 455 ? 35.290 -3.742 -22.231 1.00 31.81 455 ARG A CA 1
ATOM 3342 C C . ARG A 1 455 ? 35.467 -5.243 -22.078 1.00 31.81 455 ARG A C 1
ATOM 3344 O O . ARG A 1 455 ? 35.136 -5.755 -20.988 1.00 31.81 455 ARG A O 1
#

Radius of gyration: 24.27 Å; chains: 1; bounding box: 59×79×57 Å

Foldseek 3Di:
DFDQAPPPRHTAPVNDNHHPVRCVVLVVDDDDDDDDDDDDDPDVCVVVVVVCCVVVVVVVVVVVVVVVVVVPPDPDPPPDDDDPDFLQADDPQCPVVLVQLLPDDDLVSSLLSLLVVLVVLLVVADPDQQDPDADPDRLSRCSVRNNPCVVVQALLSQQSNSQSSSVSSVFNKFKKFFQQDLDQQAFQDLVLAQGHIWMDTPQWIQRNVNSDIGGVVSTRIGTDDRLQSQLSRLLRNLLRCLQVVHDLVSSLVSLVSSCVSNVLALRSLSSNLSSLCSRVPPNSLVVSLSSLVSNCVSPVTLSSLQSNLLSCLSVVVLLSSLVSLVSSCVSRLQSLVSLLSLVLSVVVCVVVVHDRDPWSSSLVSHDDPLSVLLNLCGDPPNDLVSNLVSLVVQCVPDPQLSSLLSSCVSVDQVSLLVLLVVDDPSSLQSNLSSNVSVVNNVSSCNSNVNPPPDD